Protein AF-0000000077111298 (afdb_homodimer)

Radius of gyration: 24.66 Å; Cα contacts (8 Å, |Δi|>4): 1065; chains: 2; bounding box: 85×78×53 Å

pLDDT: mean 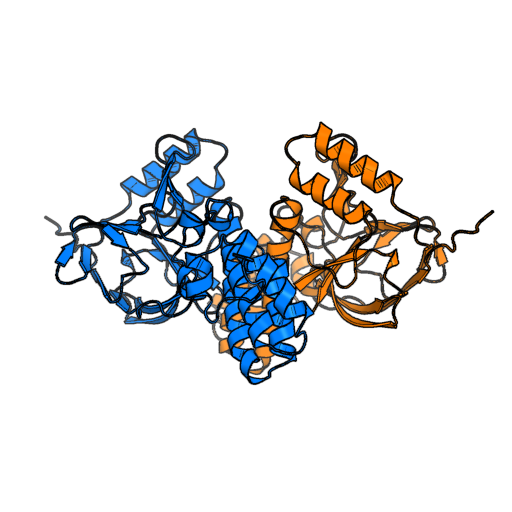90.5, std 12.45, range [24.14, 98.62]

Secondary structure (DSSP, 8-state):
----SS--SSHHHHHHHS-HHHHHHHHHHHHHH-TT-HHHHHHHHHHHHHHT-HHHHHHHHHHHHHH-GGGHHHHHHHHHHHHHHHHHHHHHTTS---B-SSPPPHHHHHHHHHHHTTT-HHHHHHHHHHHHHHPPPEEEEETTEEES-EEESSTTTSSEEEEEETTEEEEEEGGGEEEEE-PPP-SGGGGTEEEEEEEETTS-EEEEEEE-B-TTGGGS-HHHHTTS-EEEEE-STTT-EEEEEB-EEEETT--EETTT--EEEEEE------/-----S--SSHHHHHHHS-HHHHHHHHHHHHHH-TT-HHHHHHHHHHHHHHT-HHHHHHHHHHHHHH-GGGHHHHHHHHHHHHHHHHHHHHHTTS---B-SSPPPHHHHHHHHHHHTTT-HHHHHHHHHHHHHHPPPEEEEETTEEES-EEESSTTTSSEEEEEETTEEEEEEGGGEEEEE-PPP-SGGGGTEEEEEEEETTS-EEEEEEE-B-TTGGGS-HHHHTTS-EEEEE-STTT-EEEEEB-EEEETT--EETTT--EEEEEE------

Solvent-accessible surface area (backbone atoms only — not comparable to full-atom values): 28075 Å² total; per-residue (Å²): 128,83,79,66,80,61,65,51,95,40,72,66,58,34,61,73,75,38,52,66,70,55,47,40,52,29,27,50,50,46,24,72,76,34,74,84,44,46,66,38,30,48,52,33,21,51,49,26,52,45,52,55,41,51,44,64,18,52,51,32,38,47,54,28,29,74,74,32,72,87,35,40,65,59,38,52,50,50,50,33,52,53,40,30,51,52,49,49,52,39,28,69,64,28,76,47,64,69,33,64,91,60,92,73,61,72,36,57,56,25,35,52,50,20,32,50,34,60,87,37,36,68,57,21,36,52,26,38,50,53,16,61,71,61,57,71,60,28,20,32,39,42,91,92,38,65,28,63,30,52,26,37,61,30,48,72,57,31,47,40,44,57,33,34,43,91,66,37,42,30,51,41,47,48,70,49,33,32,35,41,42,21,70,72,69,87,51,78,58,28,52,49,43,30,60,31,40,38,31,31,66,86,65,54,71,43,70,34,31,32,58,25,40,31,79,70,13,39,78,54,56,64,51,28,38,63,41,73,39,66,47,76,41,80,40,64,48,88,68,31,33,41,40,30,2,32,34,41,32,43,36,74,67,48,75,43,45,52,69,73,47,39,52,38,37,35,41,66,60,72,76,72,81,122,129,84,79,68,83,62,67,51,95,40,73,66,58,34,61,74,76,37,50,66,69,56,47,42,52,35,28,50,50,46,24,70,76,34,74,86,42,47,67,37,31,48,53,32,21,51,49,26,52,45,51,55,42,53,44,62,19,51,50,33,39,48,54,27,27,74,74,32,72,87,34,41,65,59,38,52,52,51,50,34,51,54,40,29,51,50,47,48,52,38,29,68,65,30,76,45,63,69,33,64,93,59,89,72,62,71,35,57,57,25,34,53,49,18,31,49,34,61,87,38,36,68,56,21,36,51,26,39,50,54,15,61,72,59,56,73,60,28,22,34,38,42,90,93,39,63,27,62,30,51,26,37,61,31,48,75,57,31,46,39,44,57,33,34,45,92,65,37,43,29,52,42,48,49,70,48,33,33,34,40,42,22,69,72,67,85,50,78,60,30,51,49,44,30,59,32,40,38,30,30,68,86,64,52,70,42,71,34,29,32,58,25,40,30,80,71,13,40,78,53,57,66,52,28,38,64,41,74,39,63,48,75,40,80,40,66,48,87,69,33,32,43,40,30,4,33,35,41,32,41,36,73,69,48,74,44,46,51,67,73,49,40,52,37,37,36,41,65,60,72,76,73,80,124

InterPro domains:
  IPR009211 Type VI secretion system accessory component TagJ [PF07024] (144-265)
  IPR009211 Type VI secretion system accessory component TagJ [PIRSF029288] (1-270)
  IPR011990 Tetratricopeptide-like helical domain superfamily [G3DSA:1.25.40.10] (7-94)

Organism: Salmonella typhi (NCBI:txid90370)

Structure (mmCIF, N/CA/C/O backbone):
data_AF-0000000077111298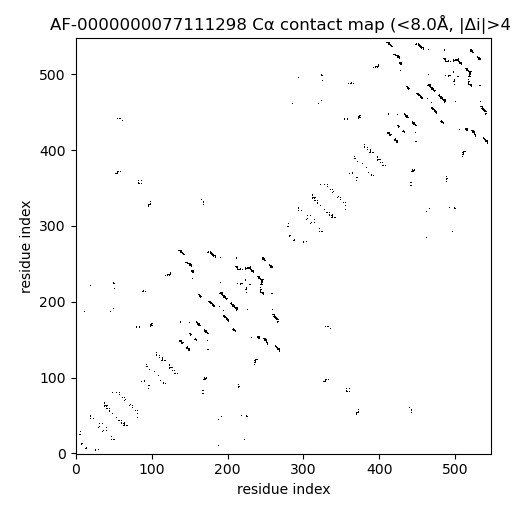-model_v1
#
loop_
_entity.id
_entity.type
_entity.pdbx_description
1 polymer 'ImpE family protein'
#
loop_
_atom_site.group_PDB
_atom_site.id
_atom_site.type_symbol
_atom_site.label_atom_id
_atom_site.label_alt_id
_atom_site.label_comp_id
_atom_site.label_asym_id
_atom_site.label_entity_id
_atom_site.label_seq_id
_atom_site.pdbx_PDB_ins_code
_atom_site.Cartn_x
_atom_site.Cartn_y
_atom_site.Cartn_z
_atom_site.occupancy
_atom_site.B_iso_or_equiv
_atom_site.auth_seq_id
_atom_site.auth_comp_id
_atom_site.auth_asym_id
_atom_site.auth_atom_id
_atom_site.pdbx_PDB_model_num
ATOM 1 N N . MET A 1 1 ? 42.75 -7.258 4.484 1 25.66 1 MET A N 1
ATOM 2 C CA . MET A 1 1 ? 42.5 -6.648 3.182 1 25.66 1 MET A CA 1
ATOM 3 C C . MET A 1 1 ? 41.375 -5.645 3.264 1 25.66 1 MET A C 1
ATOM 5 O O . MET A 1 1 ? 40.25 -5.984 3.705 1 25.66 1 MET A O 1
ATOM 9 N N . LYS A 1 2 ? 41.531 -4.375 3.217 1 29.77 2 LYS A N 1
ATOM 10 C CA . LYS A 1 2 ? 40.562 -3.299 3.451 1 29.77 2 LYS A CA 1
ATOM 11 C C . LYS A 1 2 ? 39.312 -3.465 2.57 1 29.77 2 LYS A C 1
ATOM 13 O O . LYS A 1 2 ? 39.438 -3.508 1.344 1 29.77 2 LYS A O 1
ATOM 18 N N . LYS A 1 3 ? 38.25 -4.203 2.914 1 39.25 3 LYS A N 1
ATOM 19 C CA . LYS A 1 3 ? 36.969 -4.316 2.172 1 39.25 3 LYS A CA 1
ATOM 20 C C . LYS A 1 3 ? 36.656 -3.01 1.461 1 39.25 3 LYS A C 1
ATOM 22 O O . LYS A 1 3 ? 36.5 -1.965 2.102 1 39.25 3 LYS A O 1
ATOM 27 N N . THR A 1 4 ? 36.969 -2.846 0.29 1 43.31 4 THR A N 1
ATOM 28 C CA . THR A 1 4 ? 36.812 -1.631 -0.504 1 43.31 4 THR A CA 1
ATOM 29 C C . THR A 1 4 ? 35.375 -1.169 -0.522 1 43.31 4 THR A C 1
ATOM 31 O O . THR A 1 4 ? 34.469 -1.972 -0.742 1 43.31 4 THR A O 1
ATOM 34 N N . ASP A 1 5 ? 35 -0.099 0.12 1 50.84 5 ASP A N 1
ATOM 35 C CA . ASP A 1 5 ? 33.75 0.637 0.262 1 50.84 5 ASP A CA 1
ATOM 36 C C . ASP A 1 5 ? 33.094 0.848 -1.094 1 50.84 5 ASP A C 1
ATOM 38 O O . ASP A 1 5 ? 32.25 1.734 -1.244 1 50.84 5 ASP A O 1
ATOM 42 N N . THR A 1 6 ? 33.75 0.236 -2.215 1 53.56 6 THR A N 1
ATOM 43 C CA . THR A 1 6 ? 33.156 0.44 -3.529 1 53.56 6 THR A CA 1
ATOM 44 C C . THR A 1 6 ? 32.125 -0.656 -3.836 1 53.56 6 THR A C 1
ATOM 46 O O . THR A 1 6 ? 32.406 -1.837 -3.596 1 53.56 6 THR A O 1
ATOM 49 N N . LEU A 1 7 ? 30.938 -0.264 -4.156 1 59.34 7 LEU A N 1
ATOM 50 C CA . LEU A 1 7 ? 29.953 -1.231 -4.621 1 59.34 7 LEU A CA 1
ATOM 51 C C . LEU A 1 7 ? 30.531 -2.117 -5.719 1 59.34 7 LEU A C 1
ATOM 53 O O . LEU A 1 7 ? 31.156 -1.621 -6.66 1 59.34 7 LEU A O 1
ATOM 57 N N . PRO A 1 8 ? 30.547 -3.365 -5.461 1 58.44 8 PRO A N 1
ATOM 58 C CA . PRO A 1 8 ? 30.938 -4.203 -6.598 1 58.44 8 PRO A CA 1
ATOM 59 C C . PRO A 1 8 ? 30.25 -3.795 -7.898 1 58.44 8 PRO A C 1
ATOM 61 O O . PRO A 1 8 ? 29.219 -3.129 -7.867 1 58.44 8 PRO A O 1
ATOM 64 N N . ALA A 1 9 ? 30.812 -4.035 -8.977 1 58.34 9 ALA A N 1
ATOM 65 C CA . ALA A 1 9 ? 30.391 -3.6 -10.312 1 58.34 9 ALA A CA 1
ATOM 66 C C . ALA A 1 9 ? 28.938 -4 -10.586 1 58.34 9 ALA A C 1
ATOM 68 O O . ALA A 1 9 ? 28.219 -3.289 -11.289 1 58.34 9 ALA A O 1
ATOM 69 N N . THR A 1 10 ? 28.641 -5.246 -10.031 1 71.25 10 THR A N 1
ATOM 70 C CA . THR A 1 10 ? 27.25 -5.652 -10.25 1 71.25 10 THR A CA 1
ATOM 71 C C . THR A 1 10 ? 26.562 -5.957 -8.93 1 71.25 10 THR A C 1
ATOM 73 O O . THR A 1 10 ? 27.203 -6.379 -7.965 1 71.25 10 THR A O 1
ATOM 76 N N . LEU A 1 11 ? 25.359 -5.691 -8.797 1 74.62 11 LEU A N 1
ATOM 77 C CA . LEU A 1 11 ? 24.562 -6.016 -7.613 1 74.62 11 LEU A CA 1
ATOM 78 C C . LEU A 1 11 ? 24.656 -7.5 -7.289 1 74.62 11 LEU A C 1
ATOM 80 O O . LEU A 1 11 ? 24.641 -7.887 -6.117 1 74.62 11 LEU A O 1
ATOM 84 N N . SER A 1 12 ? 24.875 -8.258 -8.312 1 75 12 SER A N 1
ATOM 85 C CA . SER A 1 12 ? 25 -9.695 -8.109 1 75 12 SER A CA 1
ATOM 86 C C . SER A 1 12 ? 26.266 -10.039 -7.332 1 75 12 SER A C 1
ATOM 88 O O . SER A 1 12 ? 26.234 -10.852 -6.406 1 75 12 SER A O 1
ATOM 90 N N . ALA A 1 13 ? 27.297 -9.461 -7.75 1 75.06 13 ALA A N 1
ATOM 91 C CA . ALA A 1 13 ? 28.562 -9.688 -7.062 1 75.06 13 ALA A CA 1
ATOM 92 C C . ALA A 1 13 ? 28.5 -9.203 -5.617 1 75.06 13 ALA A C 1
ATOM 94 O O . ALA A 1 13 ? 29.047 -9.844 -4.715 1 75.06 13 ALA A O 1
ATOM 95 N N . LEU A 1 14 ? 27.797 -8.133 -5.469 1 76.69 14 LEU A N 1
ATOM 96 C CA . LEU A 1 14 ? 27.641 -7.57 -4.137 1 76.69 14 LEU A CA 1
ATOM 97 C C . LEU A 1 14 ? 26.906 -8.547 -3.213 1 76.69 14 LEU A C 1
ATOM 99 O O . LEU A 1 14 ? 27.328 -8.758 -2.072 1 76.69 14 LEU A O 1
ATOM 103 N N . LEU A 1 15 ? 26 -9.227 -3.752 1 81.56 15 LEU A N 1
ATOM 104 C CA . LEU A 1 15 ? 25.125 -10.055 -2.928 1 81.56 15 LEU A CA 1
ATOM 105 C C . LEU A 1 15 ? 25.766 -11.414 -2.646 1 81.56 15 LEU A C 1
ATOM 107 O O . LEU A 1 15 ? 25.281 -12.172 -1.809 1 81.56 15 LEU A O 1
ATOM 111 N N . GLN A 1 16 ? 26.859 -11.648 -3.309 1 81 16 GLN A N 1
ATOM 112 C CA . GLN A 1 16 ? 27.641 -12.844 -3.018 1 81 16 GLN A CA 1
ATOM 113 C C . GLN A 1 16 ? 28.625 -12.602 -1.873 1 81 16 GLN A C 1
ATOM 115 O O . GLN A 1 16 ? 28.969 -13.523 -1.13 1 81 16 GLN A O 1
ATOM 120 N N . GLU A 1 17 ? 28.969 -11.375 -1.728 1 83.38 17 GLU A N 1
ATOM 121 C CA . GLU A 1 17 ? 30.078 -11.07 -0.823 1 83.38 17 GLU A CA 1
ATOM 122 C C . GLU A 1 17 ? 29.578 -10.359 0.435 1 83.38 17 GLU A C 1
ATOM 124 O O . GLU A 1 17 ? 30.234 -10.398 1.476 1 83.38 17 GLU A O 1
ATOM 129 N N . TYR A 1 18 ? 28.453 -9.75 0.33 1 88.88 18 TYR A N 1
ATOM 130 C CA . TYR A 1 18 ? 28.016 -8.906 1.435 1 88.88 18 TYR A CA 1
ATOM 131 C C . TYR A 1 18 ? 26.562 -9.203 1.798 1 88.88 18 TYR A C 1
ATOM 133 O O . TYR A 1 18 ? 25.812 -9.766 0.99 1 88.88 18 TYR A O 1
ATOM 141 N N . SER A 1 19 ? 26.266 -8.859 3.008 1 94 19 SER A N 1
ATOM 142 C CA . SER A 1 19 ? 24.859 -8.906 3.422 1 94 19 SER A CA 1
ATOM 143 C C . SER A 1 19 ? 24.047 -7.797 2.754 1 94 19 SER A C 1
ATOM 145 O O . SER A 1 19 ? 24.625 -6.836 2.23 1 94 19 SER A O 1
ATOM 147 N N . ILE A 1 20 ? 22.812 -8 2.752 1 94.38 20 ILE A N 1
ATOM 148 C CA . ILE A 1 20 ? 21.922 -6.992 2.189 1 94.38 20 ILE A CA 1
ATOM 149 C C . ILE A 1 20 ? 22.109 -5.672 2.928 1 94.38 20 ILE A C 1
ATOM 151 O O . ILE A 1 20 ? 22.172 -4.609 2.303 1 94.38 20 ILE A O 1
ATOM 155 N N . ALA A 1 21 ? 22.234 -5.746 4.258 1 94.44 21 ALA A N 1
ATOM 156 C CA . ALA A 1 21 ? 22.422 -4.543 5.062 1 94.44 21 ALA A CA 1
ATOM 157 C C . ALA A 1 21 ? 23.703 -3.812 4.664 1 94.44 21 ALA A C 1
ATOM 159 O O . ALA A 1 21 ? 23.688 -2.59 4.5 1 94.44 21 ALA A O 1
ATOM 160 N N . GLU A 1 22 ? 24.75 -4.559 4.5 1 94.19 22 GLU A N 1
ATOM 161 C CA . GLU A 1 22 ? 26.016 -3.975 4.059 1 94.19 22 GLU A CA 1
ATOM 162 C C . GLU A 1 22 ? 25.891 -3.395 2.652 1 94.19 22 GLU A C 1
ATOM 164 O O . GLU A 1 22 ? 26.438 -2.326 2.365 1 94.19 22 GLU A O 1
ATOM 169 N N . GLY A 1 23 ? 25.203 -4.145 1.799 1 94.25 23 GLY A N 1
ATOM 170 C CA . GLY A 1 23 ? 24.969 -3.645 0.454 1 94.25 23 GLY A CA 1
ATOM 171 C C . GLY A 1 23 ? 24.234 -2.32 0.432 1 94.25 23 GLY A C 1
ATOM 172 O O . GLY A 1 23 ? 24.578 -1.425 -0.343 1 94.25 23 GLY A O 1
ATOM 173 N N . ILE A 1 24 ? 23.266 -2.205 1.278 1 95.31 24 ILE A N 1
ATOM 174 C CA . ILE A 1 24 ? 22.5 -0.968 1.362 1 95.31 24 ILE A CA 1
ATOM 175 C C . ILE A 1 24 ? 23.406 0.172 1.825 1 95.31 24 ILE A C 1
ATOM 177 O O . ILE A 1 24 ? 23.375 1.266 1.256 1 95.31 24 ILE A O 1
ATOM 181 N N . GLN A 1 25 ? 24.219 -0.108 2.785 1 94.75 25 GLN A N 1
ATOM 182 C CA . GLN A 1 25 ? 25.141 0.91 3.279 1 94.75 25 GLN A CA 1
ATOM 183 C C . GLN A 1 25 ? 26.094 1.362 2.184 1 94.75 25 GLN A C 1
ATOM 185 O O . GLN A 1 25 ? 26.344 2.559 2.031 1 94.75 25 GLN A O 1
ATOM 190 N N . MET A 1 26 ? 26.625 0.422 1.466 1 93.62 26 MET A N 1
ATOM 191 C CA . MET A 1 26 ? 27.531 0.735 0.371 1 93.62 26 MET A CA 1
ATOM 192 C C . MET A 1 26 ? 26.828 1.548 -0.71 1 93.62 26 MET A C 1
ATOM 194 O O . MET A 1 26 ? 27.391 2.506 -1.241 1 93.62 26 MET A O 1
ATOM 198 N N . ALA A 1 27 ? 25.641 1.12 -1.031 1 94.25 27 ALA A N 1
ATOM 199 C CA . ALA A 1 27 ? 24.875 1.84 -2.043 1 94.25 27 ALA A CA 1
ATOM 200 C C . ALA A 1 27 ? 24.562 3.264 -1.589 1 94.25 27 ALA A C 1
ATOM 202 O O . ALA A 1 27 ? 24.609 4.199 -2.391 1 94.25 27 ALA A O 1
ATOM 203 N N . GLU A 1 28 ? 24.219 3.404 -0.342 1 94.88 28 GLU A N 1
ATOM 204 C CA . GLU A 1 28 ? 23.953 4.73 0.209 1 94.88 28 GLU A CA 1
ATOM 205 C C . GLU A 1 28 ? 25.188 5.621 0.102 1 94.88 28 GLU A C 1
ATOM 207 O O . GLU A 1 28 ? 25.078 6.801 -0.243 1 94.88 28 GLU A O 1
ATOM 212 N N . GLN A 1 29 ? 26.312 5.078 0.42 1 94.25 29 GLN A N 1
ATOM 213 C CA . GLN A 1 29 ? 27.562 5.816 0.293 1 94.25 29 GLN A CA 1
ATOM 214 C C . GLN A 1 29 ? 27.828 6.227 -1.155 1 94.25 29 GLN A C 1
ATOM 216 O O . GLN A 1 29 ? 28.266 7.348 -1.423 1 94.25 29 GLN A O 1
ATOM 221 N N . GLN A 1 30 ? 27.562 5.363 -2.047 1 93.44 30 GLN A N 1
ATOM 222 C CA . GLN A 1 30 ? 27.75 5.664 -3.465 1 93.44 30 GLN A CA 1
ATOM 223 C C . GLN A 1 30 ? 26.828 6.801 -3.906 1 93.44 30 GLN A C 1
ATOM 225 O O . GLN A 1 30 ? 27.219 7.641 -4.719 1 93.44 30 GLN A O 1
ATOM 230 N N . VAL A 1 31 ? 25.625 6.77 -3.436 1 94.19 31 VAL A N 1
ATOM 231 C CA . VAL A 1 31 ? 24.688 7.832 -3.766 1 94.19 31 VAL A CA 1
ATOM 232 C C . VAL A 1 31 ? 25.188 9.164 -3.209 1 94.19 31 VAL A C 1
ATOM 234 O O . VAL A 1 31 ? 25.094 10.195 -3.873 1 94.19 31 VAL A O 1
ATOM 237 N N . ARG A 1 32 ? 25.719 9.164 -2.008 1 93.94 32 ARG A N 1
ATOM 238 C CA . ARG A 1 32 ? 26.266 10.375 -1.4 1 93.94 32 ARG A CA 1
ATOM 239 C C . ARG A 1 32 ? 27.453 10.906 -2.209 1 93.94 32 ARG A C 1
ATOM 241 O O . ARG A 1 32 ? 27.594 12.125 -2.381 1 93.94 32 ARG A O 1
ATOM 248 N N . GLU A 1 33 ? 28.219 10.047 -2.682 1 94.19 33 GLU A N 1
ATOM 249 C CA . GLU A 1 33 ? 29.422 10.414 -3.443 1 94.19 33 GLU A CA 1
ATOM 250 C C . GLU A 1 33 ? 29.047 10.836 -4.863 1 94.19 33 GLU A C 1
ATOM 252 O O . GLU A 1 33 ? 29.781 11.617 -5.492 1 94.19 33 GLU A O 1
ATOM 257 N N . ASN A 1 34 ? 27.969 10.258 -5.348 1 93.38 34 ASN A N 1
ATOM 258 C CA . ASN A 1 34 ? 27.531 10.531 -6.711 1 93.38 34 ASN A CA 1
ATOM 259 C C . ASN A 1 34 ? 26.031 10.828 -6.762 1 93.38 34 ASN A C 1
ATOM 261 O O . ASN A 1 34 ? 25.266 10.109 -7.414 1 93.38 34 ASN A O 1
ATOM 265 N N . PRO A 1 35 ? 25.578 11.898 -6.211 1 90.38 35 PRO A N 1
ATOM 266 C CA . PRO A 1 35 ? 24.141 12.172 -6.059 1 90.38 35 PRO A CA 1
ATOM 267 C C . PRO A 1 35 ? 23.438 12.383 -7.395 1 90.38 35 PRO A C 1
ATOM 269 O O . PRO A 1 35 ? 22.219 12.211 -7.488 1 90.38 35 PRO A O 1
ATOM 272 N N . ALA A 1 36 ? 24.172 12.633 -8.453 1 89.81 36 ALA A N 1
ATOM 273 C CA . ALA A 1 36 ? 23.562 12.93 -9.742 1 89.81 36 ALA A CA 1
ATOM 274 C C . ALA A 1 36 ? 23.531 11.695 -10.633 1 89.81 36 ALA A C 1
ATOM 276 O O . ALA A 1 36 ? 23.016 11.734 -11.75 1 89.81 36 ALA A O 1
ATOM 277 N N . LYS A 1 37 ? 24.094 10.633 -10.227 1 90.88 37 LYS A N 1
ATOM 278 C CA . LYS A 1 37 ? 24.109 9.414 -11.031 1 90.88 37 LYS A CA 1
ATOM 279 C C . LYS A 1 37 ? 22.891 8.539 -10.727 1 90.88 37 LYS A C 1
ATOM 281 O O . LYS A 1 37 ? 22.828 7.91 -9.664 1 90.88 37 LYS A O 1
ATOM 286 N N . ALA A 1 38 ? 22.047 8.375 -11.641 1 91.19 38 ALA A N 1
ATOM 287 C CA . ALA A 1 38 ? 20.797 7.633 -11.492 1 91.19 38 ALA A CA 1
ATOM 288 C C . ALA A 1 38 ? 21.062 6.156 -11.203 1 91.19 38 ALA A C 1
ATOM 290 O O . ALA A 1 38 ? 20.328 5.516 -10.453 1 91.19 38 ALA A O 1
ATOM 291 N N . LEU A 1 39 ? 22.156 5.711 -11.797 1 89.44 39 LEU A N 1
ATOM 292 C CA . LEU A 1 39 ? 22.469 4.297 -11.641 1 89.44 39 LEU A CA 1
ATOM 293 C C . LEU A 1 39 ? 22.734 3.957 -10.18 1 89.44 39 LEU A C 1
ATOM 295 O O . LEU A 1 39 ? 22.375 2.867 -9.719 1 89.44 39 LEU A O 1
ATOM 299 N N . CYS A 1 40 ? 23.375 4.832 -9.461 1 93 40 CYS A N 1
ATOM 300 C CA . CYS A 1 40 ? 23.641 4.613 -8.039 1 93 40 CYS A CA 1
ATOM 301 C C . CYS A 1 40 ? 22.328 4.562 -7.254 1 93 40 CYS A C 1
ATOM 303 O O . CYS A 1 40 ? 22.156 3.695 -6.395 1 93 40 CYS A O 1
ATOM 305 N N . ARG A 1 41 ? 21.422 5.395 -7.559 1 93.81 41 ARG A N 1
ATOM 306 C CA . ARG A 1 41 ? 20.125 5.434 -6.895 1 93.81 41 ARG A CA 1
ATOM 307 C C . ARG A 1 41 ? 19.281 4.207 -7.254 1 93.81 41 ARG A C 1
ATOM 309 O O . ARG A 1 41 ? 18.562 3.678 -6.414 1 93.81 41 ARG A O 1
ATOM 316 N N . HIS A 1 42 ? 19.469 3.824 -8.484 1 93.19 42 HIS A N 1
ATOM 317 C CA . HIS A 1 42 ? 18.75 2.629 -8.914 1 93.19 42 HIS A CA 1
ATOM 318 C C . HIS A 1 42 ? 19.234 1.396 -8.156 1 93.19 42 HIS A C 1
ATOM 320 O O . HIS A 1 42 ? 18.422 0.541 -7.781 1 93.19 42 HIS A O 1
ATOM 326 N N . SER A 1 43 ? 20.5 1.334 -7.977 1 94.06 43 SER A N 1
ATOM 327 C CA . SER A 1 43 ? 21.047 0.223 -7.207 1 94.06 43 SER A CA 1
ATOM 328 C C . SER A 1 43 ? 20.531 0.236 -5.77 1 94.06 43 SER A C 1
ATOM 330 O O . SER A 1 43 ? 20.156 -0.807 -5.23 1 94.06 43 SER A O 1
ATOM 332 N N . LEU A 1 44 ? 20.516 1.367 -5.176 1 95.75 44 LEU A N 1
ATOM 333 C CA . LEU A 1 44 ? 19.984 1.501 -3.822 1 95.75 44 LEU A CA 1
ATOM 334 C C . LEU A 1 44 ? 18.5 1.141 -3.781 1 95.75 44 LEU A C 1
ATOM 336 O O . LEU A 1 44 ? 18.062 0.421 -2.883 1 95.75 44 LEU A O 1
ATOM 340 N N . PHE A 1 45 ? 17.781 1.599 -4.785 1 95.81 45 PHE A N 1
ATOM 341 C CA . PHE A 1 45 ? 16.359 1.265 -4.902 1 95.81 45 PHE A CA 1
ATOM 342 C C . PHE A 1 45 ? 16.156 -0.245 -4.859 1 95.81 45 PHE A C 1
ATOM 344 O O . PHE A 1 45 ? 15.344 -0.746 -4.082 1 95.81 45 PHE A O 1
ATOM 351 N N . GLN A 1 46 ? 16.859 -0.934 -5.629 1 95.94 46 GLN A N 1
ATOM 352 C CA . GLN A 1 46 ? 16.688 -2.379 -5.734 1 95.94 46 GLN A CA 1
ATOM 353 C C . GLN A 1 46 ? 16.969 -3.064 -4.402 1 95.94 46 GLN A C 1
ATOM 355 O O . GLN A 1 46 ? 16.219 -3.947 -3.977 1 95.94 46 GLN A O 1
ATOM 360 N N . LEU A 1 47 ? 18.047 -2.666 -3.762 1 96.38 47 LEU A N 1
ATOM 361 C CA . LEU A 1 47 ? 18.422 -3.273 -2.49 1 96.38 47 LEU A CA 1
ATOM 362 C C . LEU A 1 47 ? 17.375 -2.992 -1.421 1 96.38 47 LEU A C 1
ATOM 364 O O . LEU A 1 47 ? 17.062 -3.865 -0.608 1 96.38 47 LEU A O 1
ATOM 368 N N . LEU A 1 48 ? 16.844 -1.808 -1.447 1 95.88 48 LEU A N 1
ATOM 369 C CA . LEU A 1 48 ? 15.797 -1.442 -0.498 1 95.88 48 LEU A CA 1
ATOM 370 C C . LEU A 1 48 ? 14.539 -2.273 -0.729 1 95.88 48 LEU A C 1
ATOM 372 O O . LEU A 1 48 ? 13.859 -2.656 0.226 1 95.88 48 LEU A O 1
ATOM 376 N N . CYS A 1 49 ? 14.242 -2.584 -1.957 1 96.38 49 CYS A N 1
ATOM 377 C CA . CYS A 1 49 ? 13.109 -3.451 -2.264 1 96.38 49 CYS A CA 1
ATOM 378 C C . CYS A 1 49 ? 13.32 -4.848 -1.694 1 96.38 49 CYS A C 1
ATOM 380 O O . CYS A 1 49 ? 12.391 -5.445 -1.143 1 96.38 49 CYS A O 1
ATOM 382 N N . VAL A 1 50 ? 14.539 -5.312 -1.786 1 96.38 50 VAL A N 1
ATOM 383 C CA . VAL A 1 50 ? 14.852 -6.637 -1.261 1 96.38 50 VAL A CA 1
ATOM 384 C C . VAL A 1 50 ? 14.625 -6.66 0.25 1 96.38 50 VAL A C 1
ATOM 386 O O . VAL A 1 50 ? 14.094 -7.637 0.789 1 96.38 50 VAL A O 1
ATOM 389 N N . ALA A 1 51 ? 14.922 -5.551 0.848 1 95.5 51 ALA A N 1
ATOM 390 C CA . ALA A 1 51 ? 14.836 -5.465 2.303 1 95.5 51 ALA A CA 1
ATOM 391 C C . ALA A 1 51 ? 13.43 -5.059 2.744 1 95.5 51 ALA A C 1
ATOM 393 O O . ALA A 1 51 ? 13.133 -5.035 3.939 1 95.5 51 ALA A O 1
ATOM 394 N N . GLY A 1 52 ? 12.602 -4.688 1.848 1 93.25 52 GLY A N 1
ATOM 395 C CA . GLY A 1 52 ? 11.227 -4.32 2.172 1 93.25 52 GLY A CA 1
ATOM 396 C C . GLY A 1 52 ? 11.109 -2.914 2.729 1 93.25 52 GLY A C 1
ATOM 397 O O . GLY A 1 52 ? 10.109 -2.582 3.375 1 93.25 52 GLY A O 1
ATOM 398 N N . ASP A 1 53 ? 12.156 -2.119 2.582 1 91.31 53 ASP A N 1
ATOM 399 C CA . ASP A 1 53 ? 12.062 -0.707 2.939 1 91.31 53 ASP A CA 1
ATOM 400 C C . ASP A 1 53 ? 11.414 0.103 1.82 1 91.31 53 ASP A C 1
ATOM 402 O O . ASP A 1 53 ? 12.086 0.867 1.127 1 91.31 53 ASP A O 1
ATOM 406 N N . TRP A 1 54 ? 10.141 0.015 1.698 1 90.06 54 TRP A N 1
ATOM 407 C CA . TRP A 1 54 ? 9.383 0.442 0.526 1 90.06 54 TRP A CA 1
ATOM 408 C C . TRP A 1 54 ? 9.391 1.962 0.4 1 90.06 54 TRP A C 1
ATOM 410 O O . TRP A 1 54 ? 9.539 2.5 -0.699 1 90.06 54 TRP A O 1
ATOM 420 N N . ALA A 1 55 ? 9.203 2.689 1.517 1 83.75 55 ALA A N 1
ATOM 421 C CA . ALA A 1 55 ? 9.148 4.148 1.472 1 83.75 55 ALA A CA 1
ATOM 422 C C . ALA A 1 55 ? 10.445 4.727 0.905 1 83.75 55 ALA A C 1
ATOM 424 O O . ALA A 1 55 ? 10.414 5.566 0.004 1 83.75 55 ALA A O 1
ATOM 425 N N . ARG A 1 56 ? 11.523 4.25 1.454 1 89.81 56 ARG A N 1
ATOM 426 C CA . ARG A 1 56 ? 12.812 4.73 0.967 1 89.81 56 ARG A CA 1
ATOM 427 C C . ARG A 1 56 ? 13.039 4.301 -0.479 1 89.81 56 ARG A C 1
ATOM 429 O O . ARG A 1 56 ? 13.633 5.047 -1.265 1 89.81 56 ARG A O 1
ATOM 436 N N . ALA A 1 57 ? 12.617 3.08 -0.795 1 94 57 ALA A N 1
ATOM 437 C CA . ALA A 1 57 ? 12.742 2.604 -2.172 1 94 57 ALA A CA 1
ATOM 438 C C . ALA A 1 57 ? 12.008 3.531 -3.139 1 94 57 ALA A C 1
ATOM 440 O O . ALA A 1 57 ? 12.57 3.941 -4.156 1 94 57 ALA A O 1
ATOM 441 N N . LEU A 1 58 ? 10.797 3.877 -2.811 1 89.62 58 LEU A N 1
ATOM 442 C CA . LEU A 1 58 ? 9.992 4.742 -3.662 1 89.62 58 LEU A CA 1
ATOM 443 C C . LEU A 1 58 ? 10.625 6.125 -3.785 1 89.62 58 LEU A C 1
ATOM 445 O O . LEU A 1 58 ? 10.594 6.734 -4.855 1 89.62 58 LEU A O 1
ATOM 449 N N . HIS A 1 59 ? 11.156 6.578 -2.73 1 88.25 59 HIS A N 1
ATOM 450 C CA . HIS A 1 59 ? 11.836 7.867 -2.762 1 88.25 59 HIS A CA 1
ATOM 451 C C . HIS A 1 59 ? 13.008 7.852 -3.736 1 88.25 59 HIS A C 1
ATOM 453 O O . HIS A 1 59 ? 13.164 8.773 -4.543 1 88.25 59 HIS A O 1
ATOM 459 N N . GLN A 1 60 ? 13.867 6.828 -3.643 1 92.06 60 GLN A N 1
ATOM 460 C CA . GLN A 1 60 ? 14.992 6.691 -4.562 1 92.06 60 GLN A CA 1
ATOM 461 C C . GLN A 1 60 ? 14.508 6.598 -6.008 1 92.06 60 GLN A C 1
ATOM 463 O O . GLN A 1 60 ? 15.102 7.199 -6.906 1 92.06 60 GLN A O 1
ATOM 468 N N . LEU A 1 61 ? 13.469 5.844 -6.18 1 91.88 61 LEU A N 1
ATOM 469 C CA . LEU A 1 61 ? 12.898 5.668 -7.512 1 91.88 61 LEU A CA 1
ATOM 470 C C . LEU A 1 61 ? 12.43 7.004 -8.086 1 91.88 61 LEU A C 1
ATOM 472 O O . LEU A 1 61 ? 12.68 7.301 -9.258 1 91.88 61 LEU A O 1
ATOM 476 N N . GLN A 1 62 ? 11.781 7.742 -7.289 1 85.88 62 GLN A N 1
ATOM 477 C CA . GLN A 1 62 ? 11.297 9.055 -7.711 1 85.88 62 GLN A CA 1
ATOM 478 C C 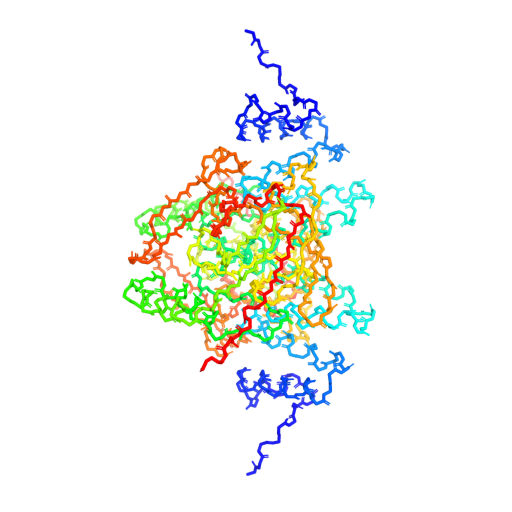. GLN A 1 62 ? 12.445 9.969 -8.109 1 85.88 62 GLN A C 1
ATOM 480 O O . GLN A 1 62 ? 12.367 10.664 -9.125 1 85.88 62 GLN A O 1
ATOM 485 N N . LEU A 1 63 ? 13.484 10.023 -7.355 1 88.38 63 LEU A N 1
ATOM 486 C CA . LEU A 1 63 ? 14.656 10.836 -7.656 1 88.38 63 LEU A CA 1
ATOM 487 C C . LEU A 1 63 ? 15.305 10.391 -8.961 1 88.38 63 LEU A C 1
ATOM 489 O O . LEU A 1 63 ? 15.719 11.227 -9.773 1 88.38 63 LEU A O 1
ATOM 493 N N . CYS A 1 64 ? 15.344 9.062 -9.156 1 90.56 64 CYS A N 1
ATOM 494 C CA . CYS A 1 64 ? 15.867 8.539 -10.414 1 90.56 64 CYS A CA 1
ATOM 495 C C . CYS A 1 64 ? 15.062 9.047 -11.602 1 90.56 64 CYS A C 1
ATOM 497 O O . CYS A 1 64 ? 15.625 9.469 -12.609 1 90.56 64 CYS A O 1
ATOM 499 N N . ALA A 1 65 ? 13.773 9.047 -11.461 1 87.81 65 ALA A N 1
ATOM 500 C CA . ALA A 1 65 ? 12.883 9.453 -12.547 1 87.81 65 ALA A CA 1
ATOM 501 C C . ALA A 1 65 ? 13.039 10.938 -12.852 1 87.81 65 ALA A C 1
ATOM 503 O O . ALA A 1 65 ? 12.914 11.359 -14.008 1 87.81 65 ALA A O 1
ATOM 504 N N . ARG A 1 66 ? 13.289 11.711 -11.914 1 86.12 66 ARG A N 1
ATOM 505 C CA . ARG A 1 66 ? 13.469 13.148 -12.094 1 86.12 66 ARG A CA 1
ATOM 506 C C . ARG A 1 66 ? 14.789 13.445 -12.805 1 86.12 66 ARG A C 1
ATOM 508 O O . ARG A 1 66 ? 14.891 14.422 -13.555 1 86.12 66 ARG A O 1
ATOM 515 N N . MET A 1 67 ? 15.727 12.594 -12.609 1 88.62 67 MET A N 1
ATOM 516 C CA . MET A 1 67 ? 17.062 12.805 -13.133 1 88.62 67 MET A CA 1
ATOM 517 C C . MET A 1 67 ? 17.172 12.305 -14.57 1 88.62 67 MET A C 1
ATOM 519 O O . MET A 1 67 ? 17.891 12.898 -15.383 1 88.62 67 MET A O 1
ATOM 523 N N . GLU A 1 68 ? 16.531 11.25 -14.812 1 89.38 68 GLU A N 1
ATOM 524 C CA . GLU A 1 68 ? 16.641 10.609 -16.125 1 89.38 68 GLU A CA 1
ATOM 525 C C . GLU A 1 68 ? 15.258 10.344 -16.719 1 89.38 68 GLU A C 1
ATOM 527 O O . GLU A 1 68 ? 14.539 9.453 -16.25 1 89.38 68 GLU A O 1
ATOM 532 N N . ALA A 1 69 ? 15 10.953 -17.766 1 83.38 69 ALA A N 1
ATOM 533 C CA . ALA A 1 69 ? 13.688 10.867 -18.406 1 83.38 69 ALA A CA 1
ATOM 534 C C . ALA A 1 69 ? 13.398 9.445 -18.875 1 83.38 69 ALA A C 1
ATOM 536 O O . ALA A 1 69 ? 12.25 8.992 -18.844 1 83.38 69 ALA A O 1
ATOM 537 N N . ASN A 1 70 ? 14.453 8.789 -19.297 1 84.69 70 ASN A N 1
ATOM 538 C CA . ASN A 1 70 ? 14.273 7.441 -19.828 1 84.69 70 ASN A CA 1
ATOM 539 C C . ASN A 1 70 ? 13.883 6.457 -18.734 1 84.69 70 ASN A C 1
ATOM 541 O O . ASN A 1 70 ? 13.469 5.336 -19.016 1 84.69 70 ASN A O 1
ATOM 545 N N . TYR A 1 71 ? 13.875 6.961 -17.516 1 86.19 71 TYR A N 1
ATOM 546 C CA . TYR A 1 71 ? 13.586 6.113 -16.359 1 86.19 71 TYR A CA 1
ATOM 547 C C . TYR A 1 71 ? 12.109 6.195 -15.984 1 86.19 71 TYR A C 1
ATOM 549 O O . TYR A 1 71 ? 11.633 5.418 -15.156 1 86.19 71 TYR A O 1
ATOM 557 N N . THR A 1 72 ? 11.391 6.977 -16.625 1 83.19 72 THR A N 1
ATOM 558 C CA . THR A 1 72 ? 10.039 7.312 -16.188 1 83.19 72 THR A CA 1
ATOM 559 C C . THR A 1 72 ? 9.117 6.102 -16.297 1 83.19 72 THR A C 1
ATOM 561 O O . THR A 1 72 ? 8.344 5.816 -15.383 1 83.19 72 THR A O 1
ATOM 564 N N . GLN A 1 73 ? 9.258 5.426 -17.406 1 86.56 73 GLN A N 1
ATOM 565 C CA . GLN A 1 73 ? 8.398 4.258 -17.594 1 86.56 73 GLN A CA 1
ATOM 566 C C . GLN A 1 73 ? 8.742 3.156 -16.594 1 86.56 73 GLN A C 1
ATOM 568 O O . GLN A 1 73 ? 7.852 2.561 -15.984 1 86.56 73 GLN A O 1
ATOM 573 N N . GLU A 1 74 ? 10 2.947 -16.453 1 89.75 74 GLU A N 1
ATOM 574 C CA . GLU A 1 74 ? 10.461 1.952 -15.492 1 89.75 74 GLU A CA 1
ATOM 575 C C . GLU A 1 74 ? 10.047 2.324 -14.07 1 89.75 74 GLU A C 1
ATOM 577 O O . GLU A 1 74 ? 9.625 1.464 -13.297 1 89.75 74 GLU A O 1
ATOM 582 N N . ALA A 1 75 ? 10.148 3.555 -13.797 1 90.12 75 ALA A N 1
ATOM 583 C CA . ALA A 1 75 ? 9.766 4.039 -12.477 1 90.12 75 ALA A CA 1
ATOM 584 C C . ALA A 1 75 ? 8.281 3.818 -12.219 1 90.12 75 ALA A C 1
ATOM 586 O O . ALA A 1 75 ? 7.887 3.434 -11.109 1 90.12 75 ALA A O 1
ATOM 587 N N . ARG A 1 76 ? 7.512 4.055 -13.18 1 86.75 76 ARG A N 1
ATOM 588 C CA . ARG A 1 76 ? 6.074 3.828 -13.055 1 86.75 76 ARG A CA 1
ATOM 589 C C . ARG A 1 76 ? 5.773 2.363 -12.758 1 86.75 76 ARG A C 1
ATOM 591 O O . ARG A 1 76 ? 4.973 2.059 -11.867 1 86.75 76 ARG A O 1
ATOM 598 N N . LEU A 1 77 ? 6.395 1.53 -13.469 1 92.19 77 LEU A N 1
ATOM 599 C CA . LEU A 1 77 ? 6.195 0.098 -13.273 1 92.19 77 LEU A CA 1
ATOM 600 C C . LEU A 1 77 ? 6.582 -0.316 -11.859 1 92.19 77 LEU A C 1
ATOM 602 O O . LEU A 1 77 ? 5.797 -0.962 -11.156 1 92.19 77 LEU A O 1
ATOM 606 N N . TYR A 1 78 ? 7.75 0.111 -11.453 1 94.56 78 TYR A N 1
ATOM 607 C CA . TYR A 1 78 ? 8.234 -0.297 -10.133 1 94.56 78 TYR A CA 1
ATOM 608 C C . TYR A 1 78 ? 7.363 0.29 -9.031 1 94.56 78 TYR A C 1
ATOM 610 O O . TYR A 1 78 ? 7.168 -0.337 -7.984 1 94.56 78 TYR A O 1
ATOM 618 N N . ARG A 1 79 ? 6.883 1.434 -9.258 1 90.44 79 ARG A N 1
ATOM 619 C CA . ARG A 1 79 ? 5.957 2.012 -8.289 1 90.44 79 ARG A CA 1
ATOM 620 C C . ARG A 1 79 ? 4.711 1.146 -8.141 1 90.44 79 ARG A C 1
ATOM 622 O O . ARG A 1 79 ? 4.23 0.93 -7.023 1 90.44 79 ARG A O 1
ATOM 629 N N . GLU A 1 80 ? 4.199 0.679 -9.219 1 89.19 80 GLU A N 1
ATOM 630 C CA . GLU A 1 80 ? 3.031 -0.197 -9.195 1 89.19 80 GLU A CA 1
ATOM 631 C C . GLU A 1 80 ? 3.328 -1.495 -8.445 1 89.19 80 GLU A C 1
ATOM 633 O O . GLU A 1 80 ? 2.521 -1.95 -7.637 1 89.19 80 GLU A O 1
ATOM 638 N N . LEU A 1 81 ? 4.453 -2.006 -8.719 1 95.5 81 LEU A N 1
ATOM 639 C CA . LEU A 1 81 ? 4.828 -3.279 -8.109 1 95.5 81 LEU A CA 1
ATOM 640 C C . LEU A 1 81 ? 5.035 -3.123 -6.605 1 95.5 81 LEU A C 1
ATOM 642 O O . LEU A 1 81 ? 4.578 -3.959 -5.824 1 95.5 81 LEU A O 1
ATOM 646 N N . VAL A 1 82 ? 5.676 -2.074 -6.227 1 93.25 82 VAL A N 1
ATOM 647 C CA . VAL A 1 82 ? 5.898 -1.807 -4.809 1 93.25 82 VAL A CA 1
ATOM 648 C C . VAL A 1 82 ? 4.562 -1.593 -4.105 1 93.25 82 VAL A C 1
ATOM 650 O O . VAL A 1 82 ? 4.34 -2.111 -3.01 1 93.25 82 VAL A O 1
ATOM 653 N N . CYS A 1 83 ? 3.672 -0.852 -4.734 1 89.25 83 CYS A N 1
ATOM 654 C CA . CYS A 1 83 ? 2.346 -0.633 -4.172 1 89.25 83 CYS A CA 1
ATOM 655 C C . CYS A 1 83 ? 1.605 -1.952 -3.988 1 89.25 83 CYS A C 1
ATOM 657 O O . CYS A 1 83 ? 0.962 -2.172 -2.961 1 89.25 83 CYS A O 1
ATOM 659 N N . CYS A 1 84 ? 1.735 -2.791 -4.934 1 93 84 CYS A N 1
ATOM 660 C CA . CYS A 1 84 ? 1.054 -4.078 -4.863 1 93 84 CYS A CA 1
ATOM 661 C C . CYS A 1 84 ? 1.653 -4.953 -3.766 1 93 84 CYS A C 1
ATOM 663 O O . CYS A 1 84 ? 0.951 -5.762 -3.158 1 93 84 CYS A O 1
ATOM 665 N N . GLU A 1 85 ? 2.973 -4.777 -3.482 1 93.5 85 GLU A N 1
ATOM 666 C CA . GLU A 1 85 ? 3.574 -5.469 -2.346 1 93.5 85 GLU A CA 1
ATOM 667 C C . GLU A 1 85 ? 2.916 -5.051 -1.033 1 93.5 85 GLU A C 1
ATOM 669 O O . GLU A 1 85 ? 2.627 -5.895 -0.181 1 93.5 85 GLU A O 1
ATOM 674 N N . MET A 1 86 ? 2.721 -3.865 -0.952 1 86.75 86 MET A N 1
ATOM 675 C CA . MET A 1 86 ? 2.113 -3.35 0.272 1 86.75 86 MET A CA 1
ATOM 676 C C . MET A 1 86 ? 0.662 -3.799 0.39 1 86.75 86 MET A C 1
ATOM 678 O O . MET A 1 86 ? 0.21 -4.176 1.474 1 86.75 86 MET A O 1
ATOM 682 N N . PHE A 1 87 ? -0.009 -3.709 -0.718 1 88.81 87 PHE A N 1
ATOM 683 C CA . PHE A 1 87 ? -1.384 -4.191 -0.735 1 88.81 87 PHE A CA 1
ATOM 684 C C . PHE A 1 87 ? -1.441 -5.672 -0.375 1 88.81 87 PHE A C 1
ATOM 686 O O . PHE A 1 87 ? -2.268 -6.086 0.439 1 88.81 87 PHE A O 1
ATOM 693 N N . ARG A 1 88 ? -0.559 -6.363 -0.97 1 94.25 88 ARG A N 1
ATOM 694 C CA . ARG A 1 88 ? -0.442 -7.797 -0.732 1 94.25 88 ARG A CA 1
ATOM 695 C C . ARG A 1 88 ? -0.323 -8.094 0.758 1 94.25 88 ARG A C 1
ATOM 697 O O . ARG A 1 88 ? -0.972 -9.016 1.266 1 94.25 88 ARG A O 1
ATOM 704 N N . HIS A 1 89 ? 0.439 -7.398 1.418 1 90 89 HIS A N 1
ATOM 705 C CA . HIS A 1 89 ? 0.623 -7.551 2.857 1 90 89 HIS A CA 1
ATOM 706 C C . HIS A 1 89 ? -0.701 -7.406 3.6 1 90 89 HIS A C 1
ATOM 708 O O . HIS A 1 89 ? -1.005 -8.195 4.496 1 90 89 HIS A O 1
ATOM 714 N N . THR A 1 90 ? -1.544 -6.426 3.268 1 87.75 90 THR A N 1
ATOM 715 C CA . THR A 1 90 ? -2.818 -6.191 3.936 1 87.75 90 THR A CA 1
ATOM 716 C C . THR A 1 90 ? -3.797 -7.324 3.65 1 87.75 90 THR A C 1
ATOM 718 O O . THR A 1 90 ? -4.645 -7.645 4.488 1 87.75 90 THR A O 1
ATOM 721 N N . VAL A 1 91 ? -3.668 -7.895 2.508 1 92.81 91 VAL A N 1
ATOM 722 C CA . VAL A 1 91 ? -4.508 -9.039 2.174 1 92.81 91 VAL A CA 1
ATOM 723 C C . VAL A 1 91 ? -4.18 -10.211 3.098 1 92.81 91 VAL A C 1
ATOM 725 O O . VAL A 1 91 ? -5.078 -10.82 3.684 1 92.81 91 VAL A O 1
ATOM 728 N N . PHE A 1 92 ? -2.906 -10.484 3.289 1 93.44 92 PHE A N 1
ATOM 729 C CA . PHE A 1 92 ? -2.504 -11.617 4.113 1 93.44 92 PHE A CA 1
ATOM 730 C C . PHE A 1 92 ? -2.791 -11.344 5.586 1 93.44 92 PHE A C 1
ATOM 732 O O . PHE A 1 92 ? -2.857 -12.273 6.395 1 93.44 92 PHE A O 1
ATOM 739 N N . GLN A 1 93 ? -3.006 -10.062 5.906 1 88.12 93 GLN A N 1
ATOM 740 C CA . GLN A 1 93 ? -3.42 -9.703 7.262 1 88.12 93 GLN A CA 1
ATOM 741 C C . GLN A 1 93 ? -4.934 -9.805 7.418 1 88.12 93 GLN A C 1
ATOM 743 O O . GLN A 1 93 ? -5.469 -9.586 8.508 1 88.12 93 GLN A O 1
ATOM 748 N N . GLY A 1 94 ? -5.594 -10.094 6.32 1 89.19 94 GLY A N 1
ATOM 749 C CA . GLY A 1 94 ? -7.035 -10.289 6.359 1 89.19 94 GLY A CA 1
ATOM 750 C C . GLY A 1 94 ? -7.812 -8.984 6.293 1 89.19 94 GLY A C 1
ATOM 751 O O . GLY A 1 94 ? -9.008 -8.953 6.598 1 89.19 94 GLY A O 1
ATOM 752 N N . GLU A 1 95 ? -7.172 -7.941 5.887 1 84.62 95 GLU A N 1
ATOM 753 C CA . GLU A 1 95 ? -7.789 -6.621 5.938 1 84.62 95 GLU A CA 1
ATOM 754 C C . GLU A 1 95 ? -8.375 -6.234 4.582 1 84.62 95 GLU A C 1
ATOM 756 O O . GLU A 1 95 ? -9.305 -5.43 4.508 1 84.62 95 GLU A O 1
ATOM 761 N N . GLN A 1 96 ? -7.77 -6.746 3.568 1 87.38 96 GLN A N 1
ATOM 762 C CA . GLN A 1 96 ? -8.188 -6.453 2.201 1 87.38 96 GLN A CA 1
ATOM 763 C C . GLN A 1 96 ? -8.359 -7.734 1.391 1 87.38 96 GLN A C 1
ATOM 765 O O . GLN A 1 96 ? -7.941 -8.812 1.824 1 87.38 96 GLN A O 1
ATOM 770 N N . ARG A 1 97 ? -9.039 -7.555 0.299 1 90.81 97 ARG A N 1
ATOM 771 C CA . ARG A 1 97 ? -9.211 -8.648 -0.653 1 90.81 97 ARG A CA 1
ATOM 772 C C . ARG A 1 97 ? -8.484 -8.352 -1.961 1 90.81 97 ARG A C 1
ATOM 774 O O . ARG A 1 97 ? -8.445 -7.203 -2.41 1 90.81 97 ARG A O 1
ATOM 781 N N . PRO A 1 98 ? -7.891 -9.367 -2.561 1 94.5 98 PRO A N 1
ATOM 782 C CA . PRO A 1 98 ? -7.254 -9.156 -3.863 1 94.5 98 PRO A CA 1
ATOM 783 C C . PRO A 1 98 ? -8.266 -8.93 -4.984 1 94.5 98 PRO A C 1
ATOM 785 O O . PRO A 1 98 ? -9.477 -9.055 -4.77 1 94.5 98 PRO A O 1
ATOM 788 N N . GLY A 1 99 ? -7.754 -8.492 -6.133 1 90.06 99 GLY A N 1
ATOM 789 C CA . GLY A 1 99 ? -8.57 -8.484 -7.336 1 90.06 99 GLY A CA 1
ATOM 790 C C . GLY A 1 99 ? -8.672 -9.852 -7.988 1 90.06 99 GLY A C 1
ATOM 791 O O . GLY A 1 99 ? -7.953 -10.781 -7.617 1 90.06 99 GLY A O 1
ATOM 792 N N . PHE A 1 100 ? -9.586 -9.922 -8.969 1 92.81 100 PHE A N 1
ATOM 793 C CA . PHE A 1 100 ? -9.805 -11.141 -9.734 1 92.81 100 PHE A CA 1
ATOM 794 C C . PHE A 1 100 ? -10.039 -10.82 -11.203 1 92.81 100 PHE A C 1
ATOM 796 O O . PHE A 1 100 ? -10.617 -9.789 -11.539 1 92.81 100 PHE A O 1
ATOM 803 N N . LEU A 1 101 ? -9.547 -11.703 -12.055 1 90.25 101 LEU A N 1
ATOM 804 C CA . LEU A 1 101 ? -9.734 -11.492 -13.484 1 90.25 101 LEU A CA 1
ATOM 805 C C . LEU A 1 101 ? -11.016 -12.164 -13.969 1 90.25 101 LEU A C 1
ATOM 807 O O . LEU A 1 101 ? -11.633 -11.711 -14.938 1 90.25 101 LEU A O 1
ATOM 811 N N . LEU A 1 102 ? -11.359 -13.258 -13.328 1 91.81 102 LEU A N 1
ATOM 812 C CA . LEU A 1 102 ? -12.555 -14.039 -13.625 1 91.81 102 LEU A CA 1
ATOM 813 C C . LEU A 1 102 ? -13.336 -14.336 -12.352 1 91.81 102 LEU A C 1
ATOM 815 O O . LEU A 1 102 ? -12.812 -14.188 -11.242 1 91.81 102 LEU A O 1
ATOM 819 N N . PRO A 1 103 ? -14.586 -14.688 -12.531 1 91 103 PRO A N 1
ATOM 820 C CA . PRO A 1 103 ? -15.312 -15.102 -11.32 1 91 103 PRO A CA 1
ATOM 821 C C . PRO A 1 103 ? -14.617 -16.234 -10.578 1 91 103 PRO A C 1
ATOM 823 O O . PRO A 1 103 ? -14.242 -17.25 -11.18 1 91 103 PRO A O 1
ATOM 826 N N . GLN A 1 104 ? -14.539 -16.078 -9.352 1 91.38 104 GLN A N 1
ATOM 827 C CA . GLN A 1 104 ? -13.703 -16.984 -8.57 1 91.38 104 GLN A CA 1
ATOM 828 C C . GLN A 1 104 ? -14.492 -18.203 -8.125 1 91.38 104 GLN A C 1
ATOM 830 O O . GLN A 1 104 ? -15.68 -18.109 -7.797 1 91.38 104 GLN A O 1
ATOM 835 N N . PRO A 1 105 ? -13.812 -19.312 -8.094 1 94.12 105 PRO A N 1
ATOM 836 C CA . PRO A 1 105 ? -14.414 -20.453 -7.418 1 94.12 105 PRO A CA 1
ATOM 837 C C . PRO A 1 105 ? -14.75 -20.172 -5.957 1 94.12 105 PRO A C 1
ATOM 839 O O . PRO A 1 105 ? -14.109 -19.344 -5.32 1 94.12 105 PRO A O 1
ATOM 842 N N . VAL A 1 106 ? -15.672 -20.891 -5.43 1 94.88 106 VAL A N 1
ATOM 843 C CA . VAL A 1 106 ? -16.219 -20.625 -4.102 1 94.88 106 VAL A CA 1
ATOM 844 C C . VAL A 1 106 ? -15.133 -20.828 -3.049 1 94.88 106 VAL A C 1
ATOM 846 O O . VAL A 1 106 ? -15.094 -20.125 -2.039 1 94.88 106 VAL A O 1
ATOM 849 N N . TRP A 1 107 ? -14.25 -21.781 -3.324 1 97 107 TRP A N 1
ATOM 850 C CA . TRP A 1 107 ? -13.258 -22.125 -2.314 1 97 107 TRP A CA 1
ATOM 851 C C . TRP A 1 107 ? -12.289 -20.969 -2.094 1 97 107 TRP A C 1
ATOM 853 O O . TRP A 1 107 ? -11.656 -20.859 -1.039 1 97 107 TRP A O 1
ATOM 863 N N . VAL A 1 108 ? -12.117 -20.078 -3.07 1 97.06 108 VAL A N 1
ATOM 864 C CA . VAL A 1 108 ? -11.258 -18.922 -2.9 1 97.06 108 VAL A CA 1
ATOM 865 C C . VAL A 1 108 ? -11.789 -18.031 -1.773 1 97.06 108 VAL A C 1
ATOM 867 O O . VAL A 1 108 ? -11.016 -17.5 -0.972 1 97.06 108 VAL A O 1
ATOM 870 N N . GLU A 1 109 ? -13.125 -17.875 -1.689 1 95.88 109 GLU A N 1
ATOM 871 C CA . GLU A 1 109 ? -13.75 -17.094 -0.626 1 95.88 109 GLU A CA 1
ATOM 872 C C . GLU A 1 109 ? -13.445 -17.688 0.746 1 95.88 109 GLU A C 1
ATOM 874 O O . GLU A 1 109 ? -13.258 -16.953 1.717 1 95.88 109 GLU A O 1
ATOM 879 N N . SER A 1 110 ? -13.422 -19.016 0.758 1 96.69 110 SER A N 1
ATOM 880 C CA . SER A 1 110 ? -13.109 -19.672 2.02 1 96.69 110 SER A CA 1
ATOM 881 C C . SER A 1 110 ? -11.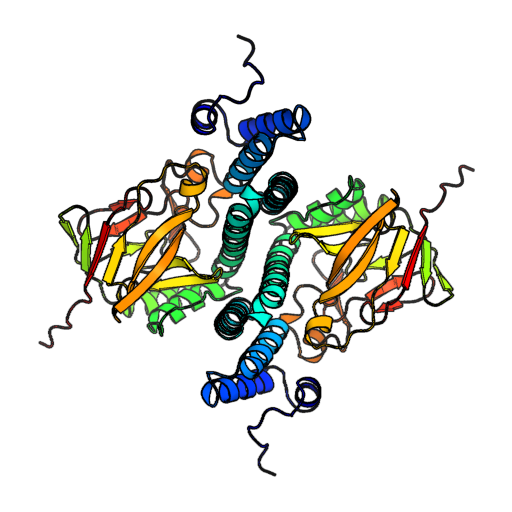664 -19.422 2.441 1 96.69 110 SER A C 1
ATOM 883 O O . SER A 1 110 ? -11.383 -19.266 3.629 1 96.69 110 SER A O 1
ATOM 885 N N . LEU A 1 111 ? -10.742 -19.438 1.504 1 96.19 111 LEU A N 1
ATOM 886 C CA . LEU A 1 111 ? -9.352 -19.125 1.817 1 96.19 111 LEU A CA 1
ATOM 887 C C . LEU A 1 111 ? -9.219 -17.703 2.344 1 96.19 111 LEU A C 1
ATOM 889 O O . LEU A 1 111 ? -8.516 -17.453 3.324 1 96.19 111 LEU A O 1
ATOM 893 N N . LEU A 1 112 ? -9.922 -16.781 1.719 1 95.69 112 LEU A N 1
ATOM 894 C CA . LEU A 1 112 ? -9.867 -15.383 2.129 1 95.69 112 LEU A CA 1
ATOM 895 C C . LEU A 1 112 ? -10.516 -15.188 3.496 1 95.69 112 LEU A C 1
ATOM 897 O O . LEU A 1 112 ? -10.055 -14.383 4.305 1 95.69 112 LEU A O 1
ATOM 901 N N . ALA A 1 113 ? -11.594 -15.914 3.734 1 95.56 113 ALA A N 1
ATOM 902 C CA . ALA A 1 113 ? -12.234 -15.875 5.043 1 95.56 113 ALA A CA 1
ATOM 903 C C . ALA A 1 113 ? -11.281 -16.359 6.137 1 95.56 113 ALA A C 1
ATOM 905 O O . ALA A 1 113 ? -11.266 -15.812 7.242 1 95.56 113 ALA A O 1
ATOM 906 N N . ALA A 1 114 ? -10.523 -17.391 5.82 1 95.25 114 ALA A N 1
ATOM 907 C CA . ALA A 1 114 ? -9.539 -17.906 6.773 1 95.25 114 ALA A CA 1
ATOM 908 C C . ALA A 1 114 ? -8.508 -16.828 7.121 1 95.25 114 ALA A C 1
ATOM 910 O O . ALA A 1 114 ? -8.117 -16.688 8.281 1 95.25 114 ALA A O 1
ATOM 911 N N . LEU A 1 115 ? -8.07 -16.078 6.125 1 93.81 115 LEU A N 1
ATOM 912 C CA . LEU A 1 115 ? -7.117 -14.992 6.359 1 93.81 115 LEU A CA 1
ATOM 913 C C . LEU A 1 115 ? -7.73 -13.914 7.25 1 93.81 115 LEU A C 1
ATOM 915 O O . LEU A 1 115 ? -7.055 -13.375 8.133 1 93.81 115 LEU A O 1
ATOM 919 N N . ALA A 1 116 ? -8.969 -13.672 7.078 1 90.88 116 ALA A N 1
ATOM 920 C CA . ALA A 1 116 ? -9.664 -12.602 7.789 1 90.88 116 ALA A CA 1
ATOM 921 C C . ALA A 1 116 ? -9.852 -12.953 9.266 1 90.88 116 ALA A C 1
ATOM 923 O O . ALA A 1 116 ? -9.914 -12.07 10.117 1 90.88 116 ALA A O 1
ATOM 924 N N . CYS A 1 117 ? -9.906 -14.25 9.641 1 88.69 117 CYS A N 1
ATOM 925 C CA . CYS A 1 117 ? -10.164 -14.695 11 1 88.69 117 CYS A CA 1
ATOM 926 C C . CYS A 1 117 ? -8.859 -14.93 11.75 1 88.69 117 CYS A C 1
ATOM 928 O O . CYS A 1 117 ? -8.852 -15.586 12.797 1 88.69 117 CYS A O 1
ATOM 930 N N . HIS A 1 118 ? -7.777 -14.602 11.383 1 73.75 118 HIS A N 1
ATOM 931 C CA . HIS A 1 118 ? -6.426 -15.008 11.75 1 73.75 118 HIS A CA 1
ATOM 932 C C . HIS A 1 118 ? -6.266 -15.102 13.266 1 73.75 118 HIS A C 1
ATOM 934 O O . HIS A 1 118 ? -5.457 -15.883 13.758 1 73.75 118 HIS A O 1
ATOM 940 N N . ASP A 1 119 ? -7.039 -14.484 14.039 1 75.88 119 ASP A N 1
ATOM 941 C CA . ASP A 1 119 ? -6.883 -14.547 15.484 1 75.88 119 ASP A CA 1
ATOM 942 C C . ASP A 1 119 ? -7.691 -15.703 16.078 1 75.88 119 ASP A C 1
ATOM 944 O O . ASP A 1 119 ? -7.473 -16.094 17.219 1 75.88 119 ASP A O 1
ATOM 948 N N . ASP A 1 120 ? -8.539 -16.234 15.328 1 85.62 120 ASP A N 1
ATOM 949 C CA . ASP A 1 120 ? -9.391 -17.344 15.75 1 85.62 120 ASP A CA 1
ATOM 950 C C . ASP A 1 120 ? -9 -18.625 15.031 1 85.62 120 ASP A C 1
ATOM 952 O O . ASP A 1 120 ? -9.547 -18.953 13.977 1 85.62 120 ASP A O 1
ATOM 956 N N . THR A 1 121 ? -8.141 -19.391 15.703 1 87.19 121 THR A N 1
ATOM 957 C CA . THR A 1 121 ? -7.531 -20.547 15.07 1 87.19 121 THR A CA 1
ATOM 958 C C . THR A 1 121 ? -8.594 -21.562 14.656 1 87.19 121 THR A C 1
ATOM 960 O O . THR A 1 121 ? -8.469 -22.219 13.625 1 87.19 121 THR A O 1
ATOM 963 N N . GLY A 1 122 ? -9.617 -21.719 15.484 1 90.12 122 GLY A N 1
ATOM 964 C CA . GLY A 1 122 ? -10.703 -22.625 15.125 1 90.12 122 GLY A CA 1
ATOM 965 C C . GLY A 1 122 ? -11.398 -22.234 13.836 1 90.12 122 GLY A C 1
ATOM 966 O O . GLY A 1 122 ? -11.641 -23.078 12.977 1 90.12 122 GLY A O 1
ATOM 967 N N . GLU A 1 123 ? -11.703 -20.953 13.695 1 92.56 123 GLU A N 1
ATOM 968 C CA . GLU A 1 123 ? -12.375 -20.469 12.5 1 92.56 123 GLU A CA 1
ATOM 969 C C . GLU A 1 123 ? -11.453 -20.531 11.281 1 92.56 123 GLU A C 1
ATOM 971 O O . GLU A 1 123 ? -11.906 -20.812 10.172 1 92.56 123 GLU A O 1
ATOM 976 N N . VAL A 1 124 ? -10.219 -20.312 11.516 1 93.31 124 VAL A N 1
ATOM 977 C CA . VAL A 1 124 ? -9.242 -20.422 10.438 1 93.31 124 VAL A CA 1
ATOM 978 C C . VAL A 1 124 ? -9.258 -21.844 9.867 1 93.31 124 VAL A C 1
ATOM 980 O O . VAL A 1 124 ? -9.367 -22.031 8.656 1 93.31 124 VAL A O 1
ATOM 983 N N . ASP A 1 125 ? -9.164 -22.844 10.734 1 95.12 125 ASP A N 1
ATOM 984 C CA . ASP A 1 125 ? -9.141 -24.234 10.297 1 95.12 125 ASP A CA 1
ATOM 985 C C . ASP A 1 125 ? -10.445 -24.625 9.602 1 95.12 125 ASP A C 1
ATOM 987 O O . ASP A 1 125 ? -10.43 -25.344 8.602 1 95.12 125 ASP A O 1
ATOM 991 N N . LYS A 1 126 ? -11.523 -24.141 10.172 1 95.75 126 LYS A N 1
ATOM 992 C CA . LYS A 1 126 ? -12.812 -24.438 9.562 1 95.75 126 LYS A CA 1
ATOM 993 C C . LYS A 1 126 ? -12.883 -23.938 8.133 1 95.75 126 LYS A C 1
ATOM 995 O O . LYS A 1 126 ? -13.258 -24.672 7.219 1 95.75 126 LYS A O 1
ATOM 1000 N N . HIS A 1 127 ? -12.539 -22.688 7.918 1 95.69 127 HIS A N 1
ATOM 1001 C CA . HIS A 1 127 ? -12.578 -22.094 6.59 1 95.69 127 HIS A CA 1
ATOM 1002 C C . HIS A 1 127 ? -11.578 -22.766 5.652 1 95.69 127 HIS A C 1
ATOM 1004 O O . HIS A 1 127 ? -11.891 -23.016 4.484 1 95.69 127 HIS A O 1
ATOM 1010 N N . ARG A 1 128 ? -10.438 -23.109 6.145 1 94.62 128 ARG A N 1
ATOM 1011 C CA . ARG A 1 128 ? -9.422 -23.75 5.309 1 94.62 128 ARG A CA 1
ATOM 1012 C C . ARG A 1 128 ? -9.852 -25.156 4.922 1 94.62 128 ARG A C 1
ATOM 1014 O O . ARG A 1 128 ? -9.656 -25.578 3.779 1 94.62 128 ARG A O 1
ATOM 1021 N N . ASN A 1 129 ? -10.352 -25.844 5.871 1 95.62 129 ASN A N 1
ATOM 1022 C CA . ASN A 1 129 ? -10.844 -27.188 5.559 1 95.62 129 ASN A CA 1
ATOM 1023 C C . ASN A 1 129 ? -11.961 -27.141 4.516 1 95.62 129 ASN A C 1
ATOM 1025 O O . ASN A 1 129 ? -12.008 -27.984 3.613 1 95.62 129 ASN A O 1
ATOM 1029 N N . THR A 1 130 ? -12.82 -26.203 4.652 1 96.38 130 THR A N 1
ATOM 1030 C CA . THR A 1 130 ? -13.875 -26.016 3.666 1 96.38 130 THR A CA 1
ATOM 1031 C C . THR A 1 130 ? -13.289 -25.781 2.279 1 96.38 130 THR A C 1
ATOM 1033 O O . THR A 1 130 ? -13.75 -26.359 1.294 1 96.38 130 THR A O 1
ATOM 1036 N N . ALA A 1 131 ? -12.297 -24.938 2.236 1 96.12 131 ALA A N 1
ATOM 1037 C CA . ALA A 1 131 ? -11.633 -24.656 0.968 1 96.12 131 ALA A CA 1
ATOM 1038 C C . ALA A 1 131 ? -10.984 -25.906 0.396 1 96.12 131 ALA A C 1
ATOM 1040 O O . ALA A 1 131 ? -11.164 -26.219 -0.782 1 96.12 131 ALA A O 1
ATOM 1041 N N . LEU A 1 132 ? -10.258 -26.625 1.215 1 92.62 132 LEU A N 1
ATOM 1042 C CA . LEU A 1 132 ? -9.523 -27.812 0.792 1 92.62 132 LEU A CA 1
ATOM 1043 C C . LEU A 1 132 ? -10.477 -28.875 0.254 1 92.62 132 LEU A C 1
ATOM 1045 O O . LEU A 1 132 ? -10.156 -29.562 -0.72 1 92.62 132 LEU A O 1
ATOM 1049 N N . GLU A 1 133 ? -11.594 -28.969 0.88 1 94.44 133 GLU A N 1
ATOM 1050 C CA . GLU A 1 133 ? -12.578 -29.953 0.458 1 94.44 133 GLU A CA 1
ATOM 1051 C C . GLU A 1 133 ? -13.195 -29.578 -0.887 1 94.44 133 GLU A C 1
ATOM 1053 O O . GLU A 1 133 ? -13.594 -30.453 -1.659 1 94.44 133 GLU A O 1
ATOM 1058 N N . ALA A 1 134 ? -13.242 -28.328 -1.141 1 95.38 134 ALA A N 1
ATOM 1059 C CA . ALA A 1 134 ? -13.922 -27.844 -2.34 1 95.38 134 ALA A CA 1
ATOM 1060 C C . ALA A 1 134 ? -12.953 -27.719 -3.514 1 95.38 134 ALA A C 1
ATOM 1062 O O . ALA A 1 134 ? -13.367 -27.672 -4.672 1 95.38 134 ALA A O 1
ATOM 1063 N N . ILE A 1 135 ? -11.695 -27.672 -3.258 1 94.38 135 ILE A N 1
ATOM 1064 C CA . ILE A 1 135 ? -10.688 -27.484 -4.297 1 94.38 135 ILE A CA 1
ATOM 1065 C C . ILE A 1 135 ? -10.648 -28.719 -5.203 1 94.38 135 ILE A C 1
ATOM 1067 O O . ILE A 1 135 ? -10.602 -29.844 -4.719 1 94.38 135 ILE A O 1
ATOM 1071 N N . THR A 1 136 ? -10.711 -28.422 -6.504 1 91.38 136 THR A N 1
ATOM 1072 C CA . THR A 1 136 ? -10.516 -29.469 -7.492 1 91.38 136 THR A CA 1
ATOM 1073 C C . THR A 1 136 ? -9.094 -29.422 -8.055 1 91.38 136 THR A C 1
ATOM 1075 O O . THR A 1 136 ? -8.578 -28.359 -8.375 1 91.38 136 THR A O 1
ATOM 1078 N N . ASP A 1 137 ? -8.586 -30.609 -8.227 1 93.25 137 ASP A N 1
ATOM 1079 C CA . ASP A 1 137 ? -7.219 -30.688 -8.727 1 93.25 137 ASP A CA 1
ATOM 1080 C C . ASP A 1 137 ? -7.113 -30.125 -10.141 1 93.25 137 ASP A C 1
ATOM 1082 O O . ASP A 1 137 ? -8.023 -30.297 -10.961 1 93.25 137 ASP A O 1
ATOM 1086 N N . THR A 1 138 ? -6.137 -29.469 -10.328 1 95.44 138 THR A N 1
ATOM 1087 C CA . THR A 1 138 ? -5.797 -28.969 -11.656 1 95.44 138 THR A CA 1
ATOM 1088 C C . THR A 1 138 ? -4.5 -29.594 -12.156 1 95.44 138 THR A C 1
ATOM 1090 O O . THR A 1 138 ? -3.453 -29.469 -11.523 1 95.44 138 THR A O 1
ATOM 1093 N N . GLY A 1 139 ? -4.613 -30.328 -13.227 1 96.19 139 GLY A N 1
ATOM 1094 C CA . GLY A 1 139 ? -3.43 -30.906 -13.836 1 96.19 139 GLY A CA 1
ATOM 1095 C C . GLY A 1 139 ? -2.723 -29.969 -14.789 1 96.19 139 GLY A C 1
ATOM 1096 O O . GLY A 1 139 ? -3.141 -28.812 -14.953 1 96.19 139 GLY A O 1
ATOM 1097 N N . GLY A 1 140 ? -1.587 -30.422 -15.305 1 96.81 140 GLY A N 1
ATOM 1098 C CA . GLY A 1 140 ? -0.841 -29.609 -16.25 1 96.81 140 GLY A CA 1
ATOM 1099 C C . GLY A 1 140 ? 0.485 -30.219 -16.656 1 96.81 140 GLY A C 1
ATOM 1100 O O . GLY A 1 140 ? 0.682 -31.422 -16.516 1 96.81 140 GLY A O 1
ATOM 1101 N N . GLN A 1 141 ? 1.234 -29.375 -17.328 1 96.19 141 GLN A N 1
ATOM 1102 C CA . GLN A 1 141 ? 2.541 -29.812 -17.812 1 96.19 141 GLN A CA 1
ATOM 1103 C C . GLN A 1 141 ? 3.613 -28.766 -17.516 1 96.19 141 GLN A C 1
ATOM 1105 O O . GLN A 1 141 ? 3.369 -27.562 -17.656 1 96.19 141 GLN A O 1
ATOM 1110 N N . TRP A 1 142 ? 4.68 -29.297 -17.094 1 93.81 142 TRP A N 1
ATOM 1111 C CA . TRP A 1 142 ? 5.855 -28.469 -16.859 1 93.81 142 TRP A CA 1
ATOM 1112 C C . TRP A 1 142 ? 7.137 -29.266 -17.109 1 93.81 142 TRP A C 1
ATOM 1114 O O . TRP A 1 142 ? 7.254 -30.422 -16.703 1 93.81 142 TRP A O 1
ATOM 1124 N N . ASN A 1 143 ? 8.109 -28.516 -17.781 1 87.5 143 ASN A N 1
ATOM 1125 C CA . ASN A 1 143 ? 9.43 -29.094 -18.047 1 87.5 143 ASN A CA 1
ATOM 1126 C C . ASN A 1 143 ? 9.328 -30.516 -18.594 1 87.5 143 ASN A C 1
ATOM 1128 O O . ASN A 1 143 ? 10 -31.422 -18.109 1 87.5 143 ASN A O 1
ATOM 1132 N N . GLY A 1 144 ? 8.422 -30.781 -19.469 1 86 144 GLY A N 1
ATOM 1133 C CA . GLY A 1 144 ? 8.312 -32.062 -20.172 1 86 144 GLY A CA 1
ATOM 1134 C C . GLY A 1 144 ? 7.535 -33.094 -19.391 1 86 144 GLY A C 1
ATOM 1135 O O . GLY A 1 144 ? 7.328 -34.219 -19.891 1 86 144 GLY A O 1
ATOM 1136 N N . GLY A 1 145 ? 7.121 -32.75 -18.172 1 91.56 145 GLY A N 1
ATOM 1137 C CA . GLY A 1 145 ? 6.379 -33.719 -17.375 1 91.56 145 GLY A CA 1
ATOM 1138 C C . GLY A 1 145 ? 4.98 -33.219 -17.016 1 91.56 145 GLY A C 1
ATOM 1139 O O . GLY A 1 145 ? 4.746 -32.031 -16.875 1 91.56 145 GLY A O 1
ATOM 1140 N N . ALA A 1 146 ? 4.121 -34.281 -16.844 1 95.56 146 ALA A N 1
ATOM 1141 C CA . ALA A 1 146 ? 2.736 -34 -16.484 1 95.56 146 ALA A CA 1
ATOM 1142 C C . ALA A 1 146 ? 2.529 -34.062 -14.969 1 95.56 146 ALA A C 1
ATOM 1144 O O . ALA A 1 146 ? 3.225 -34.844 -14.289 1 95.56 146 ALA A O 1
ATOM 1145 N N . PHE A 1 147 ? 1.675 -33.281 -14.453 1 96.75 147 PHE A N 1
ATOM 1146 C CA . PHE A 1 147 ? 1.236 -33.406 -13.07 1 96.75 147 PHE A CA 1
ATOM 1147 C C . PHE A 1 147 ? -0.285 -33.438 -12.984 1 96.75 147 PHE A C 1
ATOM 1149 O O . PHE A 1 147 ? -0.973 -32.844 -13.812 1 96.75 147 PHE A O 1
ATOM 1156 N N . ASP A 1 148 ? -0.812 -34.031 -11.977 1 96.06 148 ASP A N 1
ATOM 1157 C CA . ASP A 1 148 ? -2.248 -34.219 -11.773 1 96.06 148 ASP A CA 1
ATOM 1158 C C . ASP A 1 148 ? -2.809 -33.094 -10.875 1 96.06 148 ASP A C 1
ATOM 1160 O O . ASP A 1 148 ? -4.008 -32.812 -10.898 1 96.06 148 ASP A O 1
ATOM 1164 N N . TRP A 1 149 ? -1.977 -32.594 -10.117 1 96.44 149 TRP A N 1
ATOM 1165 C CA . TRP A 1 149 ? -2.389 -31.516 -9.211 1 96.44 149 TRP A CA 1
ATOM 1166 C C . TRP A 1 149 ? -1.229 -30.578 -8.938 1 96.44 149 TRP A C 1
ATOM 1168 O O . TRP A 1 149 ? -0.063 -30.938 -9.094 1 96.44 149 TRP A O 1
ATOM 1178 N N . ALA A 1 150 ? -1.524 -29.391 -8.602 1 97.06 150 ALA A N 1
ATOM 1179 C CA . ALA A 1 150 ? -0.549 -28.375 -8.211 1 97.06 150 ALA A CA 1
ATOM 1180 C C . ALA A 1 150 ? -1.113 -27.469 -7.129 1 97.06 150 ALA A C 1
ATOM 1182 O O . ALA A 1 150 ? -2.32 -27.219 -7.078 1 97.06 150 ALA A O 1
ATOM 1183 N N . SER A 1 151 ? -0.32 -26.984 -6.289 1 97.38 151 SER A N 1
ATOM 1184 C CA . SER A 1 151 ? -0.691 -26.047 -5.238 1 97.38 151 SER A CA 1
ATOM 1185 C C . SER A 1 151 ? 0.509 -25.219 -4.789 1 97.38 151 SER A C 1
ATOM 1187 O O . SER A 1 151 ? 1.65 -25.672 -4.871 1 97.38 151 SER A O 1
ATOM 1189 N N . ASP A 1 152 ? 0.284 -24.016 -4.422 1 98 152 ASP A N 1
ATOM 1190 C CA . ASP A 1 152 ? 1.346 -23.266 -3.758 1 98 152 ASP A CA 1
ATOM 1191 C C . ASP A 1 152 ? 1.765 -23.938 -2.453 1 98 152 ASP A C 1
ATOM 1193 O O . ASP A 1 152 ? 0.935 -24.531 -1.759 1 98 152 ASP A O 1
ATOM 1197 N N . SER A 1 153 ? 3.012 -23.844 -2.084 1 97.62 153 SER A N 1
ATOM 1198 C CA . SER A 1 153 ? 3.494 -24.484 -0.869 1 97.62 153 SER A CA 1
ATOM 1199 C C . SER A 1 153 ? 3.1 -23.703 0.374 1 97.62 153 SER A C 1
ATOM 1201 O O . SER A 1 153 ? 3.207 -24.203 1.495 1 97.62 153 SER A O 1
ATOM 1203 N N . ASP A 1 154 ? 2.727 -22.438 0.248 1 97.69 154 ASP A N 1
ATOM 1204 C CA . ASP A 1 154 ? 2.043 -21.672 1.287 1 97.69 154 ASP A CA 1
ATOM 1205 C C . ASP A 1 154 ? 0.555 -22.016 1.329 1 97.69 154 ASP A C 1
ATOM 1207 O O . ASP A 1 154 ? -0.185 -21.688 0.396 1 97.69 154 ASP A O 1
ATOM 1211 N N . SER A 1 155 ? 0.106 -22.594 2.383 1 95.25 155 SER A N 1
ATOM 1212 C CA . SER A 1 155 ? -1.252 -23.125 2.447 1 95.25 155 SER A CA 1
ATOM 1213 C C . SER A 1 155 ? -2.285 -22 2.428 1 95.25 155 SER A C 1
ATOM 1215 O O . SER A 1 155 ? -3.467 -22.234 2.17 1 95.25 155 SER A O 1
ATOM 1217 N N . ARG A 1 156 ? -1.898 -20.828 2.725 1 95.44 156 ARG A N 1
ATOM 1218 C CA . ARG A 1 156 ? -2.828 -19.703 2.699 1 95.44 156 ARG A CA 1
ATOM 1219 C C . ARG A 1 156 ? -3.318 -19.438 1.281 1 95.44 156 ARG A C 1
ATOM 1221 O O . ARG A 1 156 ? -4.395 -18.875 1.089 1 95.44 156 ARG A O 1
ATOM 1228 N N . LEU A 1 157 ? -2.576 -19.875 0.283 1 96.69 157 LEU A N 1
ATOM 1229 C CA . LEU A 1 157 ? -2.902 -19.594 -1.111 1 96.69 157 LEU A CA 1
ATOM 1230 C C . LEU A 1 157 ? -3.572 -20.797 -1.766 1 96.69 157 LEU A C 1
ATOM 1232 O O . LEU A 1 157 ? -4.531 -20.641 -2.527 1 96.69 157 LEU A O 1
ATOM 1236 N N . GLY A 1 158 ? -3.09 -22.047 -1.438 1 95.5 158 GLY A N 1
ATOM 1237 C CA . GLY A 1 158 ? -3.545 -23.203 -2.188 1 95.5 158 GLY A CA 1
ATOM 1238 C C . GLY A 1 158 ? -3.217 -23.125 -3.668 1 95.5 158 GLY A C 1
ATOM 1239 O O . GLY A 1 158 ? -2.096 -22.766 -4.043 1 95.5 158 GLY A O 1
ATOM 1240 N N . PRO A 1 159 ? -4.109 -23.531 -4.605 1 97.44 159 PRO A N 1
ATOM 1241 C CA . PRO A 1 159 ? -3.844 -23.484 -6.047 1 97.44 159 PRO A CA 1
ATOM 1242 C C . PRO A 1 159 ? -4.184 -22.125 -6.664 1 97.44 159 PRO A C 1
ATOM 1244 O O . PRO A 1 159 ? -4.988 -22.047 -7.594 1 97.44 159 PRO A O 1
ATOM 1247 N N . VAL A 1 160 ? -3.527 -21.141 -6.16 1 98 160 VAL A N 1
ATOM 1248 C CA . VAL A 1 160 ? -3.744 -19.766 -6.59 1 98 160 VAL A CA 1
ATOM 1249 C C . VAL A 1 160 ? -2.408 -19.125 -6.977 1 98 160 VAL A C 1
ATOM 1251 O O . VAL A 1 160 ? -1.426 -19.234 -6.242 1 98 160 VAL A O 1
ATOM 1254 N N . LEU A 1 161 ? -2.352 -18.562 -8.109 1 98.38 161 LEU A N 1
ATOM 1255 C CA . LEU A 1 161 ? -1.224 -17.75 -8.555 1 98.38 161 LEU A CA 1
ATOM 1256 C C . LEU A 1 161 ? -1.413 -16.281 -8.156 1 98.38 161 LEU A C 1
ATOM 1258 O O . LEU A 1 161 ? -2.459 -15.695 -8.438 1 98.38 161 LEU A O 1
ATOM 1262 N N . GLU A 1 162 ? -0.475 -15.68 -7.461 1 98.44 162 GLU A N 1
ATOM 1263 C CA . GLU A 1 162 ? -0.447 -14.242 -7.207 1 98.44 162 GLU A CA 1
ATOM 1264 C C . GLU A 1 162 ? 0.242 -13.5 -8.344 1 98.44 162 GLU A C 1
ATOM 1266 O O . GLU A 1 162 ? 1.321 -13.891 -8.789 1 98.44 162 GLU A O 1
ATOM 1271 N N . LEU A 1 163 ? -0.357 -12.414 -8.773 1 98.12 163 LEU A N 1
ATOM 1272 C CA . LEU A 1 163 ? 0.284 -11.641 -9.828 1 98.12 163 LEU A CA 1
ATOM 1273 C C . LEU A 1 163 ? -0.161 -10.18 -9.781 1 98.12 163 LEU A C 1
ATOM 1275 O O . LEU A 1 163 ? -1.072 -9.828 -9.031 1 98.12 163 LEU A O 1
ATOM 1279 N N . VAL A 1 164 ? 0.576 -9.359 -10.477 1 96.69 164 VAL A N 1
ATOM 1280 C CA . VAL A 1 164 ? 0.192 -7.973 -10.727 1 96.69 164 VAL A CA 1
ATOM 1281 C C . VAL A 1 164 ? -0.124 -7.781 -12.203 1 96.69 164 VAL A C 1
ATOM 1283 O O . VAL A 1 164 ? 0.674 -8.148 -13.07 1 96.69 164 VAL A O 1
ATOM 1286 N N . THR A 1 165 ? -1.21 -7.281 -12.508 1 93.25 165 THR A N 1
ATOM 1287 C CA . THR A 1 165 ? -1.521 -6.824 -13.852 1 93.25 165 THR A CA 1
ATOM 1288 C C . THR A 1 165 ? -2.367 -5.555 -13.812 1 93.25 165 THR A C 1
ATOM 1290 O O . THR A 1 165 ? -3.24 -5.41 -12.953 1 93.25 165 THR A O 1
ATOM 1293 N N . GLY A 1 166 ? -2.043 -4.598 -14.68 1 83.38 166 GLY A N 1
ATOM 1294 C CA . GLY A 1 166 ? -2.734 -3.32 -14.648 1 83.38 166 GLY A CA 1
ATOM 1295 C C . G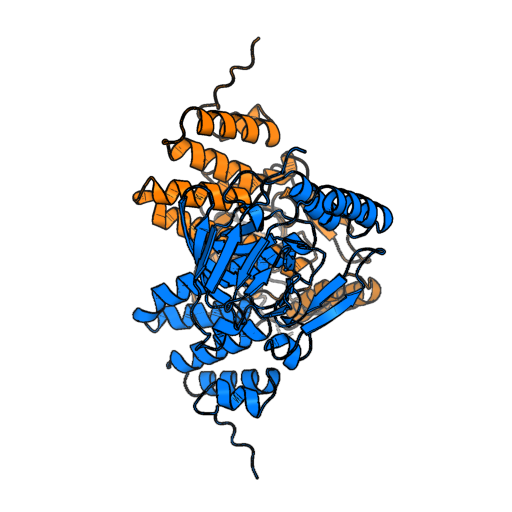LY A 1 166 ? -2.586 -2.588 -13.328 1 83.38 166 GLY A C 1
ATOM 1296 O O . GLY A 1 166 ? -3.51 -1.9 -12.891 1 83.38 166 GLY A O 1
ATOM 1297 N N . GLY A 1 167 ? -1.505 -2.912 -12.641 1 87.38 167 GLY A N 1
ATOM 1298 C CA . GLY A 1 167 ? -1.233 -2.246 -11.375 1 87.38 167 GLY A CA 1
ATOM 1299 C C . GLY A 1 167 ? -2.074 -2.775 -10.227 1 87.38 167 GLY A C 1
ATOM 1300 O O . GLY A 1 167 ? -2.152 -2.15 -9.164 1 87.38 167 GLY A O 1
ATOM 1301 N N . VAL A 1 168 ? -2.773 -3.873 -10.438 1 87.69 168 VAL A N 1
ATOM 1302 C CA . VAL A 1 168 ? -3.658 -4.449 -9.43 1 87.69 168 VAL A CA 1
ATOM 1303 C C . VAL A 1 168 ? -3.102 -5.793 -8.961 1 87.69 168 VAL A C 1
ATOM 1305 O O . VAL A 1 168 ? -2.633 -6.594 -9.766 1 87.69 168 VAL A O 1
ATOM 1308 N N . TYR A 1 169 ? -3.057 -6.004 -7.699 1 95.38 169 TYR A N 1
ATOM 1309 C CA . TYR A 1 169 ? -2.721 -7.297 -7.113 1 95.38 169 TYR A CA 1
ATOM 1310 C C . TYR A 1 169 ? -3.852 -8.297 -7.312 1 95.38 169 TYR A C 1
ATOM 1312 O O . TYR A 1 169 ? -4.973 -8.078 -6.848 1 95.38 169 TYR A O 1
ATOM 1320 N N . ILE A 1 170 ? -3.527 -9.461 -7.906 1 96.25 170 ILE A N 1
ATOM 1321 C CA . ILE A 1 170 ? -4.551 -10.391 -8.367 1 96.25 170 ILE A CA 1
ATOM 1322 C C . ILE A 1 170 ? -4.258 -11.789 -7.836 1 96.25 170 ILE A C 1
ATOM 1324 O O . ILE A 1 170 ? -3.105 -12.234 -7.836 1 96.25 170 ILE A O 1
ATOM 1328 N N . TRP A 1 171 ? -5.336 -12.445 -7.352 1 97.75 171 TRP A N 1
ATOM 1329 C CA . TRP A 1 171 ? -5.332 -13.891 -7.152 1 97.75 171 TRP A CA 1
ATOM 1330 C C . TRP A 1 171 ? -5.93 -14.609 -8.359 1 97.75 171 TRP A C 1
ATOM 1332 O O . TRP A 1 171 ? -7.059 -14.32 -8.766 1 97.75 171 TRP A O 1
ATOM 1342 N N . LEU A 1 172 ? -5.195 -15.523 -8.922 1 97.88 172 LEU A N 1
ATOM 1343 C CA . LEU A 1 172 ? -5.648 -16.25 -10.102 1 97.88 172 LEU A CA 1
ATOM 1344 C C . LEU A 1 172 ? -5.582 -17.75 -9.875 1 97.88 172 LEU A C 1
ATOM 1346 O O . LEU A 1 172 ? -4.5 -18.344 -9.914 1 97.88 172 LEU A O 1
ATOM 1350 N N . PRO A 1 173 ? -6.723 -18.406 -9.633 1 97.94 173 PRO A N 1
ATOM 1351 C CA . PRO A 1 173 ? -6.723 -19.859 -9.469 1 97.94 173 PRO A CA 1
ATOM 1352 C C . PRO A 1 173 ? -6.086 -20.594 -10.648 1 97.94 173 PRO A C 1
ATOM 1354 O O . PRO A 1 173 ? -6.281 -20.188 -11.797 1 97.94 173 PRO A O 1
ATOM 1357 N N . PHE A 1 174 ? -5.363 -21.672 -10.391 1 97.94 174 PHE A N 1
ATOM 1358 C CA . PHE A 1 174 ? -4.707 -22.438 -11.445 1 97.94 174 PHE A CA 1
ATOM 1359 C C . PHE A 1 174 ? -5.727 -22.938 -12.461 1 97.94 174 PHE A C 1
ATOM 1361 O O . PHE A 1 174 ? -5.434 -23.016 -13.656 1 97.94 174 PHE A O 1
ATOM 1368 N N . SER A 1 175 ? -6.934 -23.25 -11.977 1 96.94 175 SER A N 1
ATOM 1369 C CA . SER A 1 175 ? -7.984 -23.797 -12.828 1 96.94 175 SER A CA 1
ATOM 1370 C C . SER A 1 175 ? -8.438 -22.781 -13.875 1 96.94 175 SER A C 1
ATOM 1372 O O . SER A 1 175 ? -9.125 -23.125 -14.828 1 96.94 175 SER A O 1
ATOM 1374 N N . GLN A 1 176 ? -8.016 -21.547 -13.734 1 97.38 176 GLN A N 1
ATOM 1375 C CA . GLN A 1 176 ? -8.414 -20.5 -14.672 1 97.38 176 GLN A CA 1
ATOM 1376 C C . GLN A 1 176 ? -7.277 -20.156 -15.625 1 97.38 176 GLN A C 1
ATOM 1378 O O . GLN A 1 176 ? -7.402 -19.234 -16.438 1 97.38 176 GLN A O 1
ATOM 1383 N N . ILE A 1 177 ? -6.207 -20.844 -15.57 1 98.12 177 ILE A N 1
ATOM 1384 C CA . ILE A 1 177 ? -5.023 -20.578 -16.375 1 98.12 177 ILE A CA 1
ATOM 1385 C C . ILE A 1 177 ? -4.867 -21.672 -17.438 1 98.12 177 ILE A C 1
ATOM 1387 O O . ILE A 1 177 ? -4.992 -22.859 -17.141 1 98.12 177 ILE A O 1
ATOM 1391 N N . ARG A 1 178 ? -4.664 -21.25 -18.609 1 97.94 178 ARG A N 1
ATOM 1392 C CA . ARG A 1 178 ? -4.305 -22.188 -19.656 1 97.94 178 ARG A CA 1
ATOM 1393 C C . ARG A 1 178 ? -2.793 -22.359 -19.75 1 97.94 178 ARG A C 1
ATOM 1395 O O . ARG A 1 178 ? -2.293 -23.484 -19.844 1 97.94 178 ARG A O 1
ATOM 1402 N N . SER A 1 179 ? -2.117 -21.234 -19.734 1 98.25 179 SER A N 1
ATOM 1403 C CA . SER A 1 179 ? -0.667 -21.359 -19.859 1 98.25 179 SER A CA 1
ATOM 1404 C C . SER A 1 179 ? 0.04 -20.125 -19.297 1 98.25 179 SER A C 1
ATOM 1406 O O . SER A 1 179 ? -0.559 -19.062 -19.172 1 98.25 179 SER A O 1
ATOM 1408 N N . LEU A 1 180 ? 1.312 -20.359 -18.906 1 98.44 180 LEU A N 1
ATOM 1409 C CA . LEU A 1 180 ? 2.24 -19.328 -18.438 1 98.44 180 LEU A CA 1
ATOM 1410 C C . LEU A 1 180 ? 3.531 -19.359 -19.25 1 98.44 180 LEU A C 1
ATOM 1412 O O . LEU A 1 180 ? 4.062 -20.438 -19.531 1 98.44 180 LEU A O 1
ATOM 1416 N N . GLU A 1 181 ? 3.998 -18.234 -19.641 1 98.56 181 GLU A N 1
ATOM 1417 C CA . GLU A 1 181 ? 5.309 -18.047 -20.266 1 98.56 181 GLU A CA 1
ATOM 1418 C C . GLU A 1 181 ? 6.102 -16.953 -19.562 1 98.56 181 GLU A C 1
ATOM 1420 O O . GLU A 1 181 ? 5.668 -15.805 -19.5 1 98.56 181 GLU A O 1
ATOM 1425 N N . SER A 1 182 ? 7.227 -17.328 -19.047 1 98.06 182 SER A N 1
ATOM 1426 C CA . SER A 1 182 ? 8.023 -16.391 -18.25 1 98.06 182 SER A CA 1
ATOM 1427 C C . SER A 1 182 ? 9.516 -16.562 -18.547 1 98.06 182 SER A C 1
ATOM 1429 O O . SER A 1 182 ? 10.039 -17.672 -18.484 1 98.06 182 SER A O 1
ATOM 1431 N N . PRO A 1 183 ? 10.227 -15.508 -18.859 1 97.19 183 PRO A N 1
ATOM 1432 C CA . PRO A 1 183 ? 11.664 -15.641 -19.078 1 97.19 183 PRO A CA 1
ATOM 1433 C C . PRO A 1 183 ? 12.43 -15.93 -17.781 1 97.19 183 PRO A C 1
ATOM 1435 O O . PRO A 1 183 ? 11.906 -15.727 -16.688 1 97.19 183 PRO A O 1
ATOM 1438 N N . GLN A 1 184 ? 13.648 -16.359 -17.953 1 95.62 184 GLN A N 1
ATOM 1439 C CA . GLN A 1 184 ? 14.539 -16.531 -16.812 1 95.62 184 GLN A CA 1
ATOM 1440 C C . GLN A 1 184 ? 14.898 -15.18 -16.188 1 95.62 184 GLN A C 1
ATOM 1442 O O . GLN A 1 184 ? 15.039 -14.188 -16.906 1 95.62 184 GLN A O 1
ATOM 1447 N N . PRO A 1 185 ? 15.023 -15.203 -14.875 1 94.12 185 PRO A N 1
ATOM 1448 C CA . PRO A 1 185 ? 15.383 -13.945 -14.227 1 94.12 185 PRO A CA 1
ATOM 1449 C C . PRO A 1 185 ? 16.75 -13.422 -14.672 1 94.12 185 PRO A C 1
ATOM 1451 O O . PRO A 1 185 ? 17.672 -14.211 -14.883 1 94.12 185 PRO A O 1
ATOM 1454 N N . THR A 1 186 ? 16.891 -12.117 -14.812 1 90.88 186 THR A N 1
ATOM 1455 C CA . THR A 1 186 ? 18.141 -11.516 -15.25 1 90.88 186 THR A CA 1
ATOM 1456 C C . THR A 1 186 ? 18.531 -10.359 -14.336 1 90.88 186 THR A C 1
ATOM 1458 O O . THR A 1 186 ? 19.688 -9.93 -14.328 1 90.88 186 THR A O 1
ATOM 1461 N N . ARG A 1 187 ? 17.609 -9.844 -13.633 1 89.06 187 ARG A N 1
ATOM 1462 C CA . ARG A 1 187 ? 17.828 -8.688 -12.766 1 89.06 187 ARG A CA 1
ATOM 1463 C C . ARG A 1 187 ? 17.547 -9.031 -11.312 1 89.06 187 ARG A C 1
ATOM 1465 O O . ARG A 1 187 ? 16.828 -10 -11.023 1 89.06 187 ARG A O 1
ATOM 1472 N N . LEU A 1 188 ? 18.094 -8.195 -10.43 1 92.19 188 LEU A N 1
ATOM 1473 C CA . LEU A 1 188 ? 17.828 -8.391 -9.008 1 92.19 188 LEU A CA 1
ATOM 1474 C C . LEU A 1 188 ? 16.344 -8.289 -8.703 1 92.19 188 LEU A C 1
ATOM 1476 O O . LEU A 1 188 ? 15.812 -9.062 -7.902 1 92.19 188 LEU A O 1
ATOM 1480 N N . THR A 1 189 ? 15.68 -7.383 -9.375 1 94.62 189 THR A N 1
ATOM 1481 C CA . THR A 1 189 ? 14.266 -7.172 -9.109 1 94.62 189 THR A CA 1
ATOM 1482 C C . THR A 1 189 ? 13.445 -8.375 -9.57 1 94.62 189 THR A C 1
ATOM 1484 O O . THR A 1 189 ? 12.312 -8.57 -9.125 1 94.62 189 THR A O 1
ATOM 1487 N N . ASP A 1 190 ? 13.984 -9.203 -10.43 1 95.94 190 ASP A N 1
ATOM 1488 C CA . ASP A 1 190 ? 13.281 -10.406 -10.867 1 95.94 190 ASP A CA 1
ATOM 1489 C C . ASP A 1 190 ? 13.109 -11.391 -9.711 1 95.94 190 ASP A C 1
ATOM 1491 O O . ASP A 1 190 ? 12.242 -12.266 -9.758 1 95.94 190 ASP A O 1
ATOM 1495 N N . LEU A 1 191 ? 13.93 -11.25 -8.703 1 95.94 191 LEU A N 1
ATOM 1496 C CA . LEU A 1 191 ? 13.797 -12.102 -7.527 1 95.94 191 LEU A CA 1
ATOM 1497 C C . LEU A 1 191 ? 12.523 -11.758 -6.754 1 95.94 191 LEU A C 1
ATOM 1499 O O . LEU A 1 191 ? 12.055 -12.562 -5.938 1 95.94 191 LEU A O 1
ATOM 1503 N N . LEU A 1 192 ? 12.023 -10.562 -7.008 1 97.44 192 LEU A N 1
ATOM 1504 C CA . LEU A 1 192 ? 10.812 -10.125 -6.324 1 97.44 192 LEU A CA 1
ATOM 1505 C C . LEU A 1 192 ? 9.609 -10.203 -7.25 1 97.44 192 LEU A C 1
ATOM 1507 O O . LEU A 1 192 ? 8.531 -10.641 -6.84 1 97.44 192 LEU A O 1
ATOM 1511 N N . TRP A 1 193 ? 9.867 -9.742 -8.453 1 98.19 193 TRP A N 1
ATOM 1512 C CA . TRP A 1 193 ? 8.82 -9.664 -9.469 1 98.19 193 TRP A CA 1
ATOM 1513 C C . TRP A 1 193 ? 9.328 -10.156 -10.812 1 98.19 193 TRP A C 1
ATOM 1515 O O . TRP A 1 193 ? 10.203 -9.531 -11.422 1 98.19 193 TRP A O 1
ATOM 1525 N N . LYS A 1 194 ? 8.758 -11.188 -11.266 1 97.81 194 LYS A N 1
ATOM 1526 C CA . LYS A 1 194 ? 9.188 -11.781 -12.531 1 97.81 194 LYS A CA 1
ATOM 1527 C C . LYS A 1 194 ? 8.117 -11.617 -13.602 1 97.81 194 LYS A C 1
ATOM 1529 O O . LYS A 1 194 ? 6.945 -11.93 -13.375 1 97.81 194 LYS A O 1
ATOM 1534 N N . PRO A 1 195 ? 8.555 -11.141 -14.828 1 98.19 195 PRO A N 1
ATOM 1535 C CA . PRO A 1 195 ? 7.539 -10.961 -15.867 1 98.19 195 PRO A CA 1
ATOM 1536 C C . PRO A 1 195 ? 6.949 -12.289 -16.344 1 98.19 195 PRO A C 1
ATOM 1538 O O . PRO A 1 195 ? 7.637 -13.312 -16.344 1 98.19 195 PRO A O 1
ATOM 1541 N N . VAL A 1 196 ? 5.691 -12.227 -16.812 1 98.56 196 VAL A N 1
ATOM 1542 C CA . VAL A 1 196 ? 5.027 -13.438 -17.297 1 98.56 196 VAL A CA 1
ATOM 1543 C C . VAL A 1 196 ? 3.916 -13.062 -18.281 1 98.56 196 VAL A C 1
ATOM 1545 O O . VAL A 1 196 ? 3.293 -12 -18.141 1 98.56 196 VAL A O 1
ATOM 1548 N N . ASN A 1 197 ? 3.766 -13.797 -19.234 1 98.62 197 ASN A N 1
ATOM 1549 C CA . ASN A 1 197 ? 2.57 -13.773 -20.062 1 98.62 197 ASN A CA 1
ATOM 1550 C C . ASN A 1 197 ? 1.605 -14.898 -19.703 1 98.62 197 ASN A C 1
ATOM 1552 O O . ASN A 1 197 ? 1.996 -16.062 -19.641 1 98.62 197 ASN A O 1
ATOM 1556 N N . ILE A 1 198 ? 0.397 -14.562 -19.5 1 98.44 198 ILE A N 1
ATOM 1557 C CA . ILE A 1 198 ? -0.597 -15.523 -19.031 1 98.44 198 ILE A CA 1
ATOM 1558 C C . ILE A 1 198 ? -1.704 -15.68 -20.062 1 98.44 198 ILE A C 1
ATOM 1560 O O . ILE A 1 198 ? -2.221 -14.688 -20.578 1 98.44 198 ILE A O 1
ATOM 1564 N N . THR A 1 199 ? -2.055 -16.828 -20.359 1 98.25 199 THR A N 1
ATOM 1565 C CA . THR A 1 199 ? -3.256 -17.141 -21.125 1 98.25 199 THR A CA 1
ATOM 1566 C C . THR A 1 199 ? -4.316 -17.781 -20.25 1 98.25 199 THR A C 1
ATOM 1568 O O . THR A 1 199 ? -4.059 -18.797 -19.594 1 98.25 199 THR A O 1
ATOM 1571 N N . LEU A 1 200 ? -5.457 -17.234 -20.219 1 97.5 200 LEU A N 1
ATOM 1572 C CA . LEU A 1 200 ? -6.551 -17.734 -19.391 1 97.5 200 LEU A CA 1
ATOM 1573 C C . LEU A 1 200 ? -7.34 -18.812 -20.156 1 97.5 200 LEU A C 1
ATOM 1575 O O . LEU A 1 200 ? -7.195 -18.953 -21.359 1 97.5 200 LEU A O 1
ATOM 1579 N N . VAL A 1 201 ? -8.188 -19.453 -19.438 1 96.56 201 VAL A N 1
ATOM 1580 C CA . VAL A 1 201 ? -8.977 -20.531 -20.016 1 96.56 201 VAL A CA 1
ATOM 1581 C C . VAL A 1 201 ? -9.984 -19.969 -21.016 1 96.56 201 VAL A C 1
ATOM 1583 O O . VAL A 1 201 ? -10.398 -20.656 -21.953 1 96.56 201 VAL A O 1
ATOM 1586 N N . ASN A 1 202 ? -10.375 -18.766 -20.906 1 95.38 202 ASN A N 1
ATOM 1587 C CA . ASN A 1 202 ? -11.328 -18.172 -21.828 1 95.38 202 ASN A CA 1
ATOM 1588 C C . ASN A 1 202 ? -10.625 -17.594 -23.047 1 95.38 202 ASN A C 1
ATOM 1590 O O . ASN A 1 202 ? -11.266 -16.969 -23.906 1 95.38 202 ASN A O 1
ATOM 1594 N N . GLY A 1 203 ? -9.344 -17.641 -23.094 1 95.69 203 GLY A N 1
ATOM 1595 C CA . GLY A 1 203 ? -8.586 -17.219 -24.266 1 95.69 203 GLY A CA 1
ATOM 1596 C C . GLY A 1 203 ? -7.934 -15.867 -24.094 1 95.69 203 GLY A C 1
ATOM 1597 O O . GLY A 1 203 ? -7.043 -15.5 -24.859 1 95.69 203 GLY A O 1
ATOM 1598 N N . ASP A 1 204 ? -8.258 -15.094 -23.094 1 95.31 204 ASP A N 1
ATOM 1599 C CA . ASP A 1 204 ? -7.652 -13.789 -22.844 1 95.31 204 ASP A CA 1
ATOM 1600 C C . ASP A 1 204 ? -6.176 -13.93 -22.484 1 95.31 204 ASP A C 1
ATOM 1602 O O . ASP A 1 204 ? -5.781 -14.883 -21.812 1 95.31 204 ASP A O 1
ATOM 1606 N N . THR A 1 205 ? -5.422 -12.992 -22.922 1 97.25 205 THR A N 1
ATOM 1607 C CA . THR A 1 205 ? -4 -12.961 -22.594 1 97.25 205 THR A CA 1
ATOM 1608 C C . THR A 1 205 ? -3.639 -11.672 -21.875 1 97.25 205 THR A C 1
ATOM 1610 O O . THR A 1 205 ? -4.148 -10.602 -22.203 1 97.25 205 THR A O 1
ATOM 1613 N N . HIS A 1 206 ? -2.738 -11.828 -20.859 1 95.31 206 HIS A N 1
ATOM 1614 C CA . HIS A 1 206 ? -2.309 -10.68 -20.062 1 95.31 206 HIS A CA 1
ATOM 1615 C C . HIS A 1 206 ? -0.8 -10.695 -19.844 1 95.31 206 HIS A C 1
ATOM 1617 O O . HIS A 1 206 ? -0.227 -11.742 -19.516 1 95.31 206 HIS A O 1
ATOM 1623 N N . GLY A 1 207 ? -0.156 -9.602 -20.125 1 97.69 207 GLY A N 1
ATOM 1624 C CA . GLY A 1 207 ? 1.136 -9.391 -19.5 1 97.69 207 GLY A CA 1
ATOM 1625 C C . GLY A 1 207 ? 1.031 -9.102 -18.016 1 97.69 207 GLY A C 1
ATOM 1626 O O . GLY A 1 207 ? 0.131 -8.383 -17.578 1 97.69 207 GLY A O 1
ATOM 1627 N N . ALA A 1 208 ? 1.883 -9.672 -17.203 1 97.94 208 ALA A N 1
ATOM 1628 C CA . ALA A 1 208 ? 1.779 -9.547 -15.742 1 97.94 208 ALA A CA 1
ATOM 1629 C C . ALA A 1 208 ? 3.139 -9.742 -15.078 1 97.94 208 ALA A C 1
ATOM 1631 O O . ALA A 1 208 ? 4.16 -9.859 -15.758 1 97.94 208 ALA A O 1
ATOM 1632 N N . TRP A 1 209 ? 3.137 -9.594 -13.781 1 98.38 209 TRP A N 1
ATOM 1633 C CA . TRP A 1 209 ? 4.316 -9.836 -12.953 1 98.38 209 TRP A CA 1
ATOM 1634 C C . TRP A 1 209 ? 4.004 -10.82 -11.836 1 98.38 209 TRP A C 1
ATOM 1636 O O . TRP A 1 209 ? 3.012 -10.664 -11.125 1 98.38 209 TRP A O 1
ATOM 1646 N N . LEU A 1 210 ? 4.867 -11.797 -11.719 1 98.5 210 LEU A N 1
ATOM 1647 C CA . LEU A 1 210 ? 4.734 -12.789 -10.656 1 98.5 210 LEU A CA 1
ATOM 1648 C C . LEU A 1 210 ? 5.43 -12.328 -9.383 1 98.5 210 LEU A C 1
ATOM 1650 O O . LEU A 1 210 ? 6.484 -11.688 -9.445 1 98.5 210 LEU A O 1
ATOM 1654 N N . PHE A 1 211 ? 4.844 -12.625 -8.305 1 98.38 211 PHE A N 1
ATOM 1655 C CA . PHE A 1 211 ? 5.582 -12.531 -7.047 1 98.38 211 PHE A CA 1
ATOM 1656 C C . PHE A 1 211 ? 6.422 -13.789 -6.824 1 98.38 211 PHE A C 1
ATOM 1658 O O . PHE A 1 211 ? 5.879 -14.867 -6.598 1 98.38 211 PHE A O 1
ATOM 1665 N N . THR A 1 212 ? 7.703 -13.703 -6.801 1 98.06 212 THR A N 1
ATOM 1666 C CA . THR A 1 212 ? 8.57 -14.875 -6.719 1 98.06 212 THR A CA 1
ATOM 1667 C C . THR A 1 212 ? 8.977 -15.148 -5.273 1 98.06 212 THR A C 1
ATOM 1669 O O . THR A 1 212 ? 9.5 -16.219 -4.961 1 98.06 212 THR A O 1
ATOM 1672 N N . ARG A 1 213 ? 8.711 -14.203 -4.461 1 98.5 213 ARG A N 1
ATOM 1673 C CA . ARG A 1 213 ? 9.047 -14.305 -3.045 1 98.5 213 ARG A CA 1
ATOM 1674 C C . ARG A 1 213 ? 7.789 -14.289 -2.184 1 98.5 213 ARG A C 1
ATOM 1676 O O . ARG A 1 213 ? 6.879 -13.484 -2.418 1 98.5 213 ARG A O 1
ATOM 1683 N N . TYR A 1 214 ? 7.754 -15.133 -1.23 1 98.44 214 TYR A N 1
ATOM 1684 C CA . TYR A 1 214 ? 6.594 -15.172 -0.347 1 98.44 214 TYR A CA 1
ATOM 1685 C C . TYR A 1 214 ? 6.508 -13.906 0.5 1 98.44 214 TYR A C 1
ATOM 1687 O O . TYR A 1 214 ? 7.531 -13.359 0.913 1 98.44 214 TYR A O 1
ATOM 1695 N N . SER A 1 215 ? 5.281 -13.469 0.758 1 95.88 215 SER A N 1
ATOM 1696 C CA . SER A 1 215 ? 5.027 -12.289 1.581 1 95.88 215 SER A CA 1
ATOM 1697 C C . SER A 1 215 ? 5.609 -12.461 2.98 1 95.88 215 SER A C 1
ATOM 1699 O O . SER A 1 215 ? 5.473 -13.516 3.594 1 95.88 215 SER A O 1
ATOM 1701 N N . GLY A 1 216 ? 6.27 -11.461 3.465 1 94 216 GLY A N 1
ATOM 1702 C CA . GLY A 1 216 ? 6.867 -11.5 4.793 1 94 216 GLY A CA 1
ATOM 1703 C C . GLY A 1 216 ? 8.344 -11.828 4.773 1 94 216 GLY A C 1
ATOM 1704 O O . GLY A 1 216 ? 9.047 -11.625 5.77 1 94 216 GLY A O 1
ATOM 1705 N N . SER A 1 217 ? 8.859 -12.289 3.662 1 97.19 217 SER A N 1
ATOM 1706 C CA . SER A 1 217 ? 10.242 -12.734 3.559 1 97.19 217 SER A CA 1
ATOM 1707 C C . SER A 1 217 ? 11.211 -11.562 3.684 1 97.19 217 SER A C 1
ATOM 1709 O O . SER A 1 217 ? 12.398 -11.75 3.953 1 97.19 217 SER A O 1
ATOM 1711 N N . GLU A 1 218 ? 10.812 -10.328 3.479 1 93.5 218 GLU A N 1
ATOM 1712 C CA . GLU A 1 218 ? 11.664 -9.148 3.549 1 93.5 218 GLU A CA 1
ATOM 1713 C C . GLU A 1 218 ? 12.195 -8.938 4.965 1 93.5 218 GLU A C 1
ATOM 1715 O O . GLU A 1 218 ? 13.203 -8.25 5.16 1 93.5 218 GLU A O 1
ATOM 1720 N N . SER A 1 219 ? 11.539 -9.539 5.93 1 91.44 219 SER A N 1
ATOM 1721 C CA . SER A 1 219 ? 11.938 -9.383 7.324 1 91.44 219 SER A CA 1
ATOM 1722 C C . SER A 1 219 ? 12.758 -10.578 7.801 1 91.44 219 SER A C 1
ATOM 1724 O O . SER A 1 219 ? 13.109 -10.664 8.977 1 91.44 219 SER A O 1
ATOM 1726 N N . ALA A 1 220 ? 13.039 -11.523 6.941 1 95 220 ALA A N 1
ATOM 1727 C CA . ALA A 1 220 ? 13.742 -12.75 7.301 1 95 220 ALA A CA 1
ATOM 1728 C C . ALA A 1 220 ? 15.234 -12.641 6.988 1 95 220 ALA A C 1
ATOM 1730 O O . ALA A 1 220 ? 15.781 -11.531 6.914 1 95 220 ALA A O 1
ATOM 1731 N N . SER A 1 221 ? 15.922 -13.789 6.965 1 95.94 221 SER A N 1
ATOM 1732 C CA . SER A 1 221 ? 17.359 -13.828 6.68 1 95.94 221 SER A CA 1
ATOM 1733 C C . SER A 1 221 ? 17.641 -13.438 5.238 1 95.94 221 SER A C 1
ATOM 1735 O O . SER A 1 221 ? 16.75 -13.484 4.383 1 95.94 221 SER A O 1
ATOM 1737 N N . ASP A 1 222 ? 18.844 -13.109 4.895 1 96.19 222 ASP A N 1
ATOM 1738 C CA . ASP A 1 222 ? 19.234 -12.711 3.545 1 96.19 222 ASP A CA 1
ATOM 1739 C C . ASP A 1 222 ? 18.969 -13.836 2.547 1 96.19 222 ASP A C 1
ATOM 1741 O O . ASP A 1 222 ? 18.609 -13.586 1.4 1 96.19 222 ASP A O 1
ATOM 1745 N N . ALA A 1 223 ? 19.203 -15.055 2.986 1 96.38 223 ALA A N 1
ATOM 1746 C CA . ALA A 1 223 ? 18.969 -16.203 2.105 1 96.38 223 ALA A CA 1
ATOM 1747 C C . ALA A 1 223 ? 17.5 -16.25 1.677 1 96.38 223 ALA A C 1
ATOM 1749 O O . ALA A 1 223 ? 17.203 -16.531 0.512 1 96.38 223 ALA A O 1
ATOM 1750 N N . LEU A 1 224 ? 16.578 -15.984 2.582 1 97.62 224 LEU A N 1
ATOM 1751 C CA . LEU A 1 224 ? 15.141 -15.992 2.291 1 97.62 224 LEU A CA 1
ATOM 1752 C C . LEU A 1 224 ? 14.742 -14.734 1.516 1 97.62 224 LEU A C 1
ATOM 1754 O O . LEU A 1 224 ? 14 -14.82 0.534 1 97.62 224 LEU A O 1
ATOM 1758 N N . ARG A 1 225 ? 15.367 -13.609 1.871 1 96.56 225 ARG A N 1
ATOM 1759 C CA . ARG A 1 225 ? 15.102 -12.344 1.187 1 96.56 225 ARG A CA 1
ATOM 1760 C C . ARG A 1 225 ? 15.484 -12.43 -0.288 1 96.56 225 ARG A C 1
ATOM 1762 O O . ARG A 1 225 ? 14.82 -11.836 -1.141 1 96.56 225 ARG A O 1
ATOM 1769 N N . LEU A 1 226 ? 16.547 -13.172 -0.527 1 95.75 226 LEU A N 1
ATOM 1770 C CA . LEU A 1 226 ? 17.109 -13.227 -1.867 1 95.75 226 LEU A CA 1
ATOM 1771 C C . LEU A 1 226 ? 16.641 -14.469 -2.611 1 95.75 226 LEU A C 1
ATOM 1773 O O . LEU A 1 226 ? 17.188 -14.82 -3.658 1 95.75 226 LEU A O 1
ATOM 1777 N N . CYS A 1 227 ? 15.719 -15.148 -2.031 1 96.56 227 CYS A N 1
ATOM 1778 C CA . CYS A 1 227 ? 15.086 -16.297 -2.666 1 96.56 227 CYS A CA 1
ATOM 1779 C C . CYS A 1 227 ? 16.109 -17.406 -2.928 1 96.56 227 CYS A C 1
ATOM 1781 O O . CYS A 1 227 ? 16.047 -18.094 -3.949 1 96.56 227 CYS A O 1
ATOM 1783 N N . ARG A 1 228 ? 17.047 -17.547 -2.059 1 95.19 228 ARG A N 1
ATOM 1784 C CA . ARG A 1 228 ? 18.047 -18.609 -2.207 1 95.19 228 ARG A CA 1
ATOM 1785 C C . ARG A 1 228 ? 17.547 -19.906 -1.592 1 95.19 228 ARG A C 1
ATOM 1787 O O . ARG A 1 228 ? 18.094 -20.984 -1.871 1 95.19 228 ARG A O 1
ATOM 1794 N N . GLU A 1 229 ? 16.578 -19.766 -0.788 1 96.94 229 GLU A N 1
ATOM 1795 C CA . GLU A 1 229 ? 15.953 -20.938 -0.159 1 96.94 229 GLU A CA 1
ATOM 1796 C C . GLU A 1 229 ? 14.477 -20.688 0.128 1 96.94 229 GLU A C 1
ATOM 1798 O O . GLU A 1 229 ? 13.984 -19.562 -0.031 1 96.94 229 GLU A O 1
ATOM 1803 N N . THR A 1 230 ? 13.766 -21.688 0.469 1 98 230 THR A N 1
ATOM 1804 C CA . THR A 1 230 ? 12.391 -21.656 0.962 1 98 230 THR A CA 1
ATOM 1805 C C . THR A 1 230 ? 12.289 -22.312 2.336 1 98 230 THR A C 1
ATOM 1807 O O . THR A 1 230 ? 12.898 -23.359 2.578 1 98 230 THR A O 1
ATOM 1810 N N . ALA A 1 231 ? 11.648 -21.672 3.219 1 98.19 231 ALA A N 1
ATOM 1811 C CA . ALA A 1 231 ? 11.398 -22.219 4.551 1 98.19 231 ALA A CA 1
ATOM 1812 C C . ALA A 1 231 ? 9.906 -22.219 4.867 1 98.19 231 ALA A C 1
ATOM 1814 O O . ALA A 1 231 ? 9.18 -21.297 4.496 1 98.19 231 ALA A O 1
ATOM 1815 N N . TRP A 1 232 ? 9.508 -23.25 5.566 1 97.19 232 TRP A N 1
ATOM 1816 C CA . TRP A 1 232 ? 8.102 -23.391 5.934 1 97.19 232 TRP A CA 1
ATOM 1817 C C . TRP A 1 232 ? 7.934 -23.375 7.445 1 97.19 232 TRP A C 1
ATOM 1819 O O . TRP A 1 232 ? 8.75 -23.938 8.172 1 97.19 232 TRP A O 1
ATOM 1829 N N . GLN A 1 233 ? 6.965 -22.688 7.809 1 95.06 233 GLN A N 1
ATOM 1830 C CA . GLN A 1 233 ? 6.645 -22.641 9.234 1 95.06 233 GLN A CA 1
ATOM 1831 C C . GLN A 1 233 ? 5.152 -22.844 9.469 1 95.06 233 GLN A C 1
ATOM 1833 O O . GLN A 1 233 ? 4.328 -22.531 8.609 1 95.06 233 GLN A O 1
ATOM 1838 N N . ASP A 1 234 ? 4.848 -23.344 10.664 1 91.56 234 ASP A N 1
ATOM 1839 C CA . ASP A 1 234 ? 3.443 -23.5 11.023 1 91.56 234 ASP A CA 1
ATOM 1840 C C . ASP A 1 234 ? 2.783 -22.156 11.289 1 91.56 234 ASP A C 1
ATOM 1842 O O . ASP A 1 234 ? 3.398 -21.266 11.883 1 91.56 234 ASP A O 1
ATOM 1846 N N . GLY A 1 235 ? 1.678 -22 10.781 1 86 235 GLY A N 1
ATOM 1847 C CA . GLY A 1 235 ? 0.864 -20.844 11.062 1 86 235 GLY A CA 1
ATOM 1848 C C . GLY A 1 235 ? -0.251 -21.109 12.055 1 86 235 GLY A C 1
ATOM 1849 O O . GLY A 1 235 ? -0.19 -22.078 12.812 1 86 235 GLY A O 1
ATOM 1850 N N . PRO A 1 236 ? -1.167 -20.203 12.117 1 83.5 236 PRO A N 1
ATOM 1851 C CA . PRO A 1 236 ? -2.291 -20.406 13.031 1 83.5 236 PRO A CA 1
ATOM 1852 C C . PRO A 1 236 ? -3.111 -21.656 12.711 1 83.5 236 PRO A C 1
ATOM 1854 O O . PRO A 1 236 ? -3.342 -21.953 11.531 1 83.5 236 PRO A O 1
ATOM 1857 N N . GLY A 1 237 ? -3.473 -22.312 13.75 1 84.69 237 GLY A N 1
ATOM 1858 C CA . GLY A 1 237 ? -4.285 -23.5 13.57 1 84.69 237 GLY A CA 1
ATOM 1859 C C . GLY A 1 237 ? -3.477 -24.719 13.172 1 84.69 237 GLY A C 1
ATOM 1860 O O . GLY A 1 237 ? -2.258 -24.75 13.344 1 84.69 237 GLY A O 1
ATOM 1861 N N . GLU A 1 238 ? -4.184 -25.734 12.633 1 88.81 238 GLU A N 1
ATOM 1862 C CA . GLU A 1 238 ? -3.553 -27.016 12.305 1 88.81 238 GLU A CA 1
ATOM 1863 C C . GLU A 1 238 ? -3.32 -27.141 10.805 1 88.81 238 GLU A C 1
ATOM 1865 O O . GLU A 1 238 ? -2.537 -27.984 10.367 1 88.81 238 GLU A O 1
ATOM 1870 N N . THR A 1 239 ? -3.873 -26.234 10.102 1 89.44 239 THR A N 1
ATOM 1871 C CA . THR A 1 239 ? -3.896 -26.422 8.656 1 89.44 239 THR A CA 1
ATOM 1872 C C . THR A 1 239 ? -2.973 -25.422 7.965 1 89.44 239 THR A C 1
ATOM 1874 O O . THR A 1 239 ? -2.682 -25.578 6.773 1 89.44 239 THR A O 1
ATOM 1877 N N . THR A 1 240 ? -2.488 -24.516 8.734 1 91.31 240 THR A N 1
ATOM 1878 C CA . THR A 1 240 ? -1.805 -23.406 8.07 1 91.31 240 THR A CA 1
ATOM 1879 C C . THR A 1 240 ? -0.295 -23.641 8.062 1 91.31 240 THR A C 1
ATOM 1881 O O . THR A 1 240 ? 0.308 -23.891 9.102 1 91.31 240 THR A O 1
ATOM 1884 N N . VAL A 1 241 ? 0.266 -23.625 6.895 1 94.31 241 VAL A N 1
ATOM 1885 C CA . VAL A 1 241 ? 1.709 -23.594 6.688 1 94.31 241 VAL A CA 1
ATOM 1886 C C . VAL A 1 241 ? 2.096 -22.297 5.969 1 94.31 241 VAL A C 1
ATOM 1888 O O . VAL A 1 241 ? 1.57 -22 4.895 1 94.31 241 VAL A O 1
ATOM 1891 N N . ARG A 1 242 ? 2.953 -21.594 6.559 1 95.88 242 ARG A N 1
ATOM 1892 C CA . ARG A 1 242 ? 3.453 -20.344 5.969 1 95.88 242 ARG A CA 1
ATOM 1893 C C . ARG A 1 242 ? 4.84 -20.547 5.371 1 95.88 242 ARG A C 1
ATOM 1895 O O . ARG A 1 242 ? 5.738 -21.078 6.031 1 95.88 242 ARG A O 1
ATOM 1902 N N . ALA A 1 243 ? 4.984 -20.109 4.191 1 98.06 243 ALA A N 1
ATOM 1903 C CA . ALA A 1 243 ? 6.281 -20.234 3.533 1 98.06 243 ALA A CA 1
ATOM 1904 C C . ALA A 1 243 ? 6.992 -18.875 3.463 1 98.06 243 ALA A C 1
ATOM 1906 O O . ALA A 1 243 ? 6.344 -17.828 3.391 1 98.06 243 ALA A O 1
ATOM 1907 N N . LEU A 1 244 ? 8.297 -18.859 3.498 1 98.19 244 LEU A N 1
ATOM 1908 C CA . LEU A 1 244 ? 9.18 -17.703 3.307 1 98.19 244 LEU A CA 1
ATOM 1909 C C . LEU A 1 244 ? 10.234 -18 2.248 1 98.19 244 LEU A C 1
ATOM 1911 O O . LEU A 1 244 ? 10.602 -19.156 2.039 1 98.19 244 LEU A O 1
ATOM 1915 N N . GLY A 1 245 ? 10.68 -16.984 1.618 1 98.31 245 GLY A N 1
ATOM 1916 C CA . GLY A 1 245 ? 11.688 -17.141 0.581 1 98.31 245 GLY A CA 1
ATOM 1917 C C . GLY A 1 245 ? 11.094 -17.312 -0.804 1 98.31 245 GLY A C 1
ATOM 1918 O O . GLY A 1 245 ? 10.094 -16.688 -1.144 1 98.31 245 GLY A O 1
ATOM 1919 N N . GLN A 1 246 ? 11.773 -18.156 -1.649 1 98.38 246 GLN A N 1
ATOM 1920 C CA . GLN A 1 246 ? 11.336 -18.359 -3.027 1 98.38 246 GLN A CA 1
ATOM 1921 C C . GLN A 1 246 ? 10.016 -19.125 -3.08 1 98.38 246 GLN A C 1
ATOM 1923 O O . GLN A 1 246 ? 9.828 -20.094 -2.354 1 98.38 246 GLN A O 1
ATOM 1928 N N . LYS A 1 247 ? 9.156 -18.688 -3.873 1 98.56 247 LYS A N 1
ATOM 1929 C CA . LYS A 1 247 ? 7.891 -19.391 -4.07 1 98.56 247 LYS A CA 1
ATOM 1930 C C . LYS A 1 247 ? 8.094 -20.719 -4.777 1 98.56 247 LYS A C 1
ATOM 1932 O O . LYS A 1 247 ? 8.797 -20.797 -5.785 1 98.56 247 LYS A O 1
ATOM 1937 N N . VAL A 1 248 ? 7.473 -21.688 -4.215 1 98.31 248 VAL A N 1
ATOM 1938 C CA . VAL A 1 248 ? 7.547 -23.062 -4.727 1 98.31 248 VAL A CA 1
ATOM 1939 C C . VAL A 1 248 ? 6.141 -23.656 -4.82 1 98.31 248 VAL A C 1
ATOM 1941 O O . VAL A 1 248 ? 5.375 -23.594 -3.857 1 98.31 248 VAL A O 1
ATOM 1944 N N . TRP A 1 249 ? 5.836 -24.188 -5.949 1 97.81 249 TRP A N 1
ATOM 1945 C CA . TRP A 1 249 ? 4.605 -24.953 -6.113 1 97.81 249 TRP A CA 1
ATOM 1946 C C . TRP A 1 249 ? 4.863 -26.438 -5.914 1 97.81 249 TRP A C 1
ATOM 1948 O O . TRP A 1 249 ? 5.883 -26.969 -6.359 1 97.81 249 TRP A O 1
ATOM 1958 N N . LEU A 1 250 ? 3.965 -27.031 -5.227 1 97 250 LEU A N 1
ATOM 1959 C CA . LEU A 1 250 ? 3.963 -28.484 -5.098 1 97 250 LEU A CA 1
ATOM 1960 C C . LEU A 1 250 ? 3.121 -29.125 -6.199 1 97 250 LEU A C 1
ATOM 1962 O O . LEU A 1 250 ? 2.031 -28.641 -6.512 1 97 250 LEU A O 1
ATOM 1966 N N . THR A 1 251 ? 3.68 -30.125 -6.812 1 96.19 251 THR A N 1
ATOM 1967 C CA . THR A 1 251 ? 2.922 -30.875 -7.805 1 96.19 251 THR A CA 1
ATOM 1968 C C . THR A 1 251 ? 3.123 -32.375 -7.609 1 96.19 251 THR A C 1
ATOM 1970 O O . THR A 1 251 ? 3.973 -32.781 -6.82 1 96.19 251 THR A O 1
ATOM 1973 N N . SER A 1 252 ? 2.266 -33.156 -8.281 1 95.19 252 SER A N 1
ATOM 1974 C CA . SER A 1 252 ? 2.434 -34.625 -8.25 1 95.19 252 SER A CA 1
ATOM 1975 C C . SER A 1 252 ? 3.662 -35.062 -9.047 1 95.19 252 SER A C 1
ATOM 1977 O O . SER A 1 252 ? 4.051 -36.219 -9.008 1 95.19 252 SER A O 1
ATOM 1979 N N . HIS A 1 253 ? 4.336 -34.188 -9.789 1 91 253 HIS A N 1
ATOM 1980 C CA . HIS A 1 253 ? 5.527 -34.469 -10.586 1 91 253 HIS A CA 1
ATOM 1981 C C . HIS A 1 253 ? 6.746 -33.719 -10.031 1 91 253 HIS A C 1
ATOM 1983 O O . HIS A 1 253 ? 7.707 -33.469 -10.766 1 91 253 HIS A O 1
ATOM 1989 N N . GLY A 1 254 ? 6.625 -33.281 -8.773 1 92.69 254 GLY A N 1
ATOM 1990 C CA . GLY A 1 254 ? 7.754 -32.594 -8.172 1 92.69 254 GLY A CA 1
ATOM 1991 C C . GLY A 1 254 ? 7.48 -31.109 -7.93 1 92.69 254 GLY A C 1
ATOM 1992 O O . GLY A 1 254 ? 6.418 -30.609 -8.289 1 92.69 254 GLY A O 1
ATOM 1993 N N . ASP A 1 255 ? 8.453 -30.422 -7.387 1 95.31 255 ASP A N 1
ATOM 1994 C CA . ASP A 1 255 ? 8.305 -29.031 -7.008 1 95.31 255 ASP A CA 1
ATOM 1995 C C . ASP A 1 255 ? 8.688 -28.094 -8.156 1 95.31 255 ASP A C 1
ATOM 1997 O O . ASP A 1 255 ? 9.609 -28.406 -8.93 1 95.31 255 ASP A O 1
ATOM 2001 N N . ILE A 1 256 ? 8.008 -27.094 -8.297 1 96 256 ILE A N 1
ATOM 2002 C CA . ILE A 1 256 ? 8.305 -26.047 -9.289 1 96 256 ILE A CA 1
ATOM 2003 C C . ILE A 1 256 ? 8.727 -24.766 -8.578 1 96 256 ILE A C 1
ATOM 2005 O O . ILE A 1 256 ? 7.926 -24.156 -7.875 1 96 256 ILE A O 1
ATOM 2009 N N . SER A 1 257 ? 9.961 -24.344 -8.734 1 96.31 257 SER A N 1
ATOM 2010 C CA . SER A 1 257 ? 10.398 -23.031 -8.289 1 96.31 257 SER A CA 1
ATOM 2011 C C . SER A 1 257 ? 9.977 -21.953 -9.281 1 96.31 257 SER A C 1
ATOM 2013 O O . SER A 1 257 ? 10.227 -22.062 -10.484 1 96.31 257 SER A O 1
ATOM 2015 N N . LEU A 1 258 ? 9.398 -20.938 -8.812 1 97.12 258 LEU A N 1
ATOM 2016 C CA . LEU A 1 258 ? 8.859 -19.938 -9.711 1 97.12 258 LEU A CA 1
ATOM 2017 C C . LEU A 1 258 ? 9.977 -19.219 -10.461 1 97.12 258 LEU A C 1
ATOM 2019 O O . LEU A 1 258 ? 9.773 -18.75 -11.586 1 97.12 258 LEU A O 1
ATOM 2023 N N . LEU A 1 259 ? 11.133 -19.078 -9.859 1 96.69 259 LEU A N 1
ATOM 2024 C CA . LEU A 1 259 ? 12.25 -18.422 -10.531 1 96.69 259 LEU A CA 1
ATOM 2025 C C . LEU A 1 259 ? 12.711 -19.25 -11.734 1 96.69 259 LEU A C 1
ATOM 2027 O O . LEU A 1 259 ? 13.188 -18.688 -12.727 1 96.69 259 LEU A O 1
ATOM 2031 N N . ASP A 1 260 ? 12.477 -20.562 -11.727 1 94.19 260 ASP A N 1
ATOM 2032 C CA . ASP A 1 260 ? 12.938 -21.453 -12.781 1 94.19 260 ASP A CA 1
ATOM 2033 C C . ASP A 1 260 ? 11.836 -21.719 -13.797 1 94.19 260 ASP A C 1
ATOM 2035 O O . ASP A 1 260 ? 12.086 -22.266 -14.875 1 94.19 260 ASP A O 1
ATOM 2039 N N . MET A 1 261 ? 10.648 -21.406 -13.461 1 96.25 261 MET A N 1
ATOM 2040 C CA . MET A 1 261 ? 9.516 -21.719 -14.328 1 96.25 261 MET A CA 1
ATOM 2041 C C . MET A 1 261 ? 9.516 -20.828 -15.57 1 96.25 261 MET A C 1
ATOM 2043 O O . MET A 1 261 ? 9.406 -19.609 -15.461 1 96.25 261 MET A O 1
ATOM 2047 N N . THR A 1 262 ? 9.602 -21.391 -16.734 1 97 262 THR A N 1
ATOM 2048 C CA . THR A 1 262 ? 9.617 -20.625 -17.969 1 97 262 THR A CA 1
ATOM 2049 C C . THR A 1 262 ? 8.344 -20.891 -18.781 1 97 262 THR A C 1
ATOM 2051 O O . THR A 1 262 ? 7.91 -20.031 -19.547 1 97 262 THR A O 1
ATOM 2054 N N . HIS A 1 263 ? 7.914 -22.094 -18.625 1 97.44 263 HIS A N 1
ATOM 2055 C CA . HIS A 1 263 ? 6.676 -22.469 -19.312 1 97.44 263 HIS A CA 1
ATOM 2056 C C . HIS A 1 263 ? 5.891 -23.484 -18.5 1 97.44 263 HIS A C 1
ATOM 2058 O O . HIS A 1 263 ? 6.461 -24.438 -17.969 1 97.44 263 HIS A O 1
ATOM 2064 N N . CYS A 1 264 ? 4.617 -23.297 -18.391 1 97.62 264 CYS A N 1
ATOM 2065 C CA . CYS A 1 264 ? 3.729 -24.203 -17.688 1 97.62 264 CYS A CA 1
ATOM 2066 C C . CYS A 1 264 ? 2.318 -24.156 -18.266 1 97.62 264 CYS A C 1
ATOM 2068 O O . CYS A 1 264 ? 1.822 -23.078 -18.609 1 97.62 264 CYS A O 1
ATOM 2070 N N . THR A 1 265 ? 1.704 -25.234 -18.422 1 98 265 THR A N 1
ATOM 2071 C CA . THR A 1 265 ? 0.315 -25.297 -18.859 1 98 265 THR A CA 1
ATOM 2072 C C . THR A 1 265 ? -0.561 -25.969 -17.797 1 98 265 THR A C 1
ATOM 2074 O O . THR A 1 265 ? -0.069 -26.75 -16.984 1 98 265 THR A O 1
ATOM 2077 N N . PHE A 1 266 ? -1.823 -25.625 -17.859 1 97.38 266 PHE A N 1
ATOM 2078 C CA . PHE A 1 266 ? -2.795 -26.203 -16.938 1 97.38 266 PHE A CA 1
ATOM 2079 C C . PHE A 1 266 ? -3.994 -26.75 -17.688 1 97.38 266 PHE A C 1
ATOM 2081 O O . PHE A 1 266 ? -4.352 -26.25 -18.766 1 97.38 266 PHE A O 1
ATOM 2088 N N . HIS A 1 267 ? -4.617 -27.797 -17.25 1 91.5 267 HIS A N 1
ATOM 2089 C CA . HIS A 1 267 ? -5.836 -28.375 -17.812 1 91.5 267 HIS A CA 1
ATOM 2090 C C . HIS A 1 267 ? -6.809 -28.766 -16.703 1 91.5 267 HIS A C 1
ATOM 2092 O O . HIS A 1 267 ? -6.402 -29.328 -15.688 1 91.5 267 HIS A O 1
ATOM 2098 N N . ALA A 1 268 ? -7.973 -28.172 -16.797 1 74.12 268 ALA A N 1
ATOM 2099 C CA . ALA A 1 268 ? -8.992 -28.562 -15.82 1 74.12 268 ALA A CA 1
ATOM 2100 C C . ALA A 1 268 ? -9.305 -30.047 -15.914 1 74.12 268 ALA A C 1
ATOM 2102 O O . ALA A 1 268 ? -9.266 -30.641 -17 1 74.12 268 ALA A O 1
ATOM 2103 N N . GLN A 1 269 ? -9.258 -30.719 -14.789 1 65.88 269 GLN A N 1
ATOM 2104 C CA . GLN A 1 269 ? -9.617 -32.125 -14.852 1 65.88 269 GLN A CA 1
ATOM 2105 C C . GLN A 1 269 ? -11.047 -32.312 -15.336 1 65.88 269 GLN A C 1
ATOM 2107 O O . GLN A 1 269 ? -11.945 -31.562 -14.938 1 65.88 269 GLN A O 1
ATOM 2112 N N . GLU A 1 270 ? -11.234 -32.812 -16.5 1 51.91 270 GLU A N 1
ATOM 2113 C CA . GLU A 1 270 ? -12.547 -33.281 -16.969 1 51.91 270 GLU A CA 1
ATOM 2114 C C . GLU A 1 270 ? -13.227 -34.125 -15.914 1 51.91 270 GLU A C 1
ATOM 2116 O O . GLU A 1 270 ? -12.586 -35 -15.297 1 51.91 270 GLU A O 1
ATOM 2121 N N . ASN A 1 271 ? -14.078 -33.562 -15.125 1 46.12 271 ASN A N 1
ATOM 2122 C CA . ASN A 1 271 ? -14.922 -34.469 -14.367 1 46.12 271 ASN A CA 1
ATOM 2123 C C . ASN A 1 271 ? -15.281 -35.719 -15.188 1 46.12 271 ASN A C 1
ATOM 2125 O O . ASN A 1 271 ? -15.93 -35.594 -16.234 1 46.12 271 ASN A O 1
ATOM 2129 N N . ASP A 1 272 ? -14.547 -36.719 -15.312 1 37.88 272 ASP A N 1
ATOM 2130 C CA . ASP A 1 272 ? -15.109 -37.969 -15.758 1 37.88 272 ASP A CA 1
ATOM 2131 C C . ASP A 1 272 ? -16.391 -38.312 -14.992 1 37.88 272 ASP A C 1
ATOM 2133 O O . ASP A 1 272 ? -16.359 -38.469 -13.773 1 37.88 272 ASP A O 1
ATOM 2137 N N . GLY A 1 273 ? -17.516 -37.719 -15.234 1 33.16 273 GLY A N 1
ATOM 2138 C CA . GLY A 1 273 ? -18.719 -38.469 -14.906 1 33.16 273 GLY A CA 1
ATOM 2139 C C . GLY A 1 273 ? -18.625 -39.938 -15.242 1 33.16 273 GLY A C 1
ATOM 2140 O O . GLY A 1 273 ? -18.5 -40.312 -16.406 1 33.16 273 GLY A O 1
ATOM 2141 N N . ALA A 1 274 ? -18.031 -40.719 -14.367 1 29.72 274 ALA A N 1
ATOM 2142 C CA . ALA A 1 274 ? -18.562 -42.062 -14.242 1 29.72 274 ALA A CA 1
ATOM 2143 C C . ALA A 1 274 ? -20 -42.031 -13.711 1 29.72 274 ALA A C 1
ATOM 2145 O O . ALA A 1 274 ? -20.328 -41.25 -12.828 1 29.72 274 ALA A O 1
ATOM 2146 N N . MET B 1 1 ? -43.438 4.652 -1.605 1 24.14 1 MET B N 1
ATOM 2147 C CA . MET B 1 1 ? -42.844 5.387 -2.719 1 24.14 1 MET B CA 1
ATOM 2148 C C . MET B 1 1 ? -41.625 4.648 -3.268 1 24.14 1 MET B C 1
ATOM 2150 O O . MET B 1 1 ? -40.688 4.363 -2.529 1 24.14 1 MET B O 1
ATOM 2154 N N . LYS B 1 2 ? -41.625 3.971 -4.371 1 27.72 2 LYS B N 1
ATOM 2155 C CA . LYS B 1 2 ? -40.625 3.084 -4.953 1 27.72 2 LYS B CA 1
ATOM 2156 C C . LYS B 1 2 ? -39.281 3.787 -5.082 1 27.72 2 LYS B C 1
ATOM 2158 O O . LYS B 1 2 ? -39.156 4.812 -5.762 1 27.72 2 LYS B O 1
ATOM 2163 N N . LYS B 1 3 ? -38.375 3.842 -4.035 1 36.94 3 LYS B N 1
ATOM 2164 C CA . LYS B 1 3 ? -37.031 4.43 -4.098 1 36.94 3 LYS B CA 1
ATOM 2165 C C . LYS B 1 3 ? -36.406 4.219 -5.473 1 36.94 3 LYS B C 1
ATOM 2167 O O . LYS B 1 3 ? -36.25 3.078 -5.914 1 36.94 3 LYS B O 1
ATOM 2172 N N . THR B 1 4 ? -36.469 5.082 -6.328 1 39.84 4 THR B N 1
ATOM 2173 C CA . THR B 1 4 ? -36.031 5.016 -7.719 1 39.84 4 THR B CA 1
ATOM 2174 C C . THR B 1 4 ? -34.562 4.609 -7.816 1 39.84 4 THR B C 1
ATOM 2176 O O . THR B 1 4 ? -33.719 5.176 -7.125 1 39.84 4 THR B O 1
ATOM 2179 N N . ASP B 1 5 ? -34.188 3.432 -8.211 1 46.22 5 ASP B N 1
ATOM 2180 C CA . ASP B 1 5 ? -32.938 2.703 -8.469 1 46.22 5 ASP B CA 1
ATOM 2181 C C . ASP B 1 5 ? -31.922 3.576 -9.211 1 46.22 5 ASP B C 1
ATOM 2183 O O . ASP B 1 5 ? -30.938 3.07 -9.75 1 46.22 5 ASP B O 1
ATOM 2187 N N . THR B 1 6 ? -32.344 4.883 -9.547 1 50.69 6 THR B N 1
ATOM 2188 C CA . THR B 1 6 ? -31.422 5.707 -10.312 1 50.69 6 THR B CA 1
ATOM 2189 C C . THR B 1 6 ? -30.438 6.43 -9.383 1 50.69 6 THR B C 1
ATOM 2191 O O . THR B 1 6 ? -30.844 6.961 -8.344 1 50.69 6 THR B O 1
ATOM 2194 N N . LEU B 1 7 ? -29.203 6.227 -9.609 1 57.47 7 LEU B N 1
ATOM 2195 C CA . LEU B 1 7 ? -28.203 7.008 -8.883 1 57.47 7 LEU B CA 1
ATOM 2196 C C . LEU B 1 7 ? -28.562 8.492 -8.906 1 57.47 7 LEU B C 1
ATOM 2198 O O . LEU B 1 7 ? -28.891 9.047 -9.961 1 57.47 7 LEU B O 1
ATOM 2202 N N . PRO B 1 8 ? -28.797 9.008 -7.766 1 55.75 8 PRO B N 1
ATOM 2203 C CA . PRO B 1 8 ? -28.969 10.461 -7.82 1 55.75 8 PRO B CA 1
ATOM 2204 C C . PRO B 1 8 ? -27.953 11.148 -8.719 1 55.75 8 PRO B C 1
ATOM 2206 O O . PRO B 1 8 ? -26.875 10.594 -8.969 1 55.75 8 PRO B O 1
ATOM 2209 N N . ALA B 1 9 ? -28.266 12.211 -9.297 1 56.28 9 ALA B N 1
ATOM 2210 C CA . ALA B 1 9 ? -27.516 12.945 -10.312 1 56.28 9 ALA B CA 1
ATOM 2211 C C . ALA B 1 9 ? -26.094 13.25 -9.836 1 56.28 9 ALA B C 1
ATOM 2213 O O . ALA B 1 9 ? -25.156 13.297 -10.641 1 56.28 9 ALA B O 1
ATOM 2214 N N . THR B 1 10 ? -26.047 13.5 -8.469 1 70.75 10 THR B N 1
ATOM 2215 C CA . THR B 1 10 ? -24.703 13.781 -7.977 1 70.75 10 THR B CA 1
ATOM 2216 C C . THR B 1 10 ? -24.344 12.859 -6.816 1 70.75 10 THR B C 1
ATOM 2218 O O . THR B 1 10 ? -25.219 12.438 -6.062 1 70.75 10 THR B O 1
ATOM 2221 N N . LEU B 1 11 ? -23.203 12.469 -6.688 1 74.62 11 LEU B N 1
ATOM 2222 C CA . LEU B 1 11 ? -22.719 11.664 -5.574 1 74.62 11 LEU B CA 1
ATOM 2223 C C . LEU B 1 11 ? -23.047 12.32 -4.238 1 74.62 11 LEU B C 1
ATOM 2225 O O . LEU B 1 11 ? -23.344 11.625 -3.26 1 74.62 11 LEU B O 1
ATOM 2229 N N . SER B 1 12 ? -23.156 13.609 -4.285 1 74.62 12 SER B N 1
ATOM 2230 C CA . SER B 1 12 ? -23.484 14.344 -3.068 1 74.62 12 SER B CA 1
ATOM 2231 C C . SER B 1 12 ? -24.922 14.07 -2.637 1 74.62 12 SER B C 1
ATOM 2233 O O . SER B 1 12 ? -25.188 13.828 -1.458 1 74.62 12 SER B O 1
ATOM 2235 N N . ALA B 1 13 ? -25.734 14.148 -3.555 1 74.69 13 ALA B N 1
ATOM 2236 C CA . ALA B 1 13 ? -27.141 13.883 -3.27 1 74.69 13 ALA B CA 1
ATOM 2237 C C . ALA B 1 13 ? -27.344 12.438 -2.812 1 74.69 13 ALA B C 1
ATOM 2239 O O . ALA B 1 13 ? -28.141 12.172 -1.906 1 74.69 13 ALA B O 1
ATOM 2240 N N . LEU B 1 14 ? -26.594 11.609 -3.414 1 76.31 14 LEU B N 1
ATOM 2241 C CA . LEU B 1 14 ? -26.656 10.195 -3.061 1 76.31 14 LEU B CA 1
ATOM 2242 C C . LEU B 1 14 ? -26.266 9.977 -1.603 1 76.31 14 LEU B C 1
ATOM 2244 O O . LEU B 1 14 ? -26.953 9.25 -0.873 1 76.31 14 LEU B O 1
ATOM 2248 N N . LEU B 1 15 ? -25.344 10.711 -1.16 1 81.19 15 LEU B N 1
ATOM 2249 C CA . LEU B 1 15 ? -24.766 10.469 0.159 1 81.19 15 LEU B CA 1
ATOM 2250 C C . LEU B 1 15 ? -25.594 11.148 1.245 1 81.19 15 LEU B C 1
ATOM 2252 O O . LEU B 1 15 ? -25.406 10.891 2.436 1 81.19 15 LEU B O 1
ATOM 2256 N N . GLN B 1 16 ? -26.531 11.953 0.803 1 80.88 16 GLN B N 1
ATOM 2257 C CA . GLN B 1 16 ? -27.484 12.547 1.745 1 80.88 16 GLN B CA 1
ATOM 2258 C C . GLN B 1 16 ? -28.656 11.609 2.004 1 80.88 16 GLN B C 1
ATOM 2260 O O . GLN B 1 16 ? -29.25 11.633 3.086 1 80.88 16 GLN B O 1
ATOM 2265 N N . GLU B 1 17 ? -28.891 10.789 1.032 1 83.56 17 GLU B N 1
ATOM 2266 C CA . GLU B 1 17 ? -30.125 10.008 1.076 1 83.56 17 GLU B CA 1
ATOM 2267 C C . GLU B 1 17 ? -29.844 8.539 1.363 1 83.56 17 GLU B C 1
ATOM 2269 O O . GLU B 1 17 ? -30.719 7.816 1.849 1 83.56 17 GLU B O 1
ATOM 2274 N N . TYR B 1 18 ? -28.656 8.148 1.069 1 88.81 18 TYR B N 1
ATOM 2275 C CA . TYR B 1 18 ? -28.391 6.715 1.149 1 88.81 18 TYR B CA 1
ATOM 2276 C C . TYR B 1 18 ? -27.094 6.453 1.921 1 88.81 18 TYR B C 1
ATOM 2278 O O . TYR B 1 18 ? -26.25 7.344 2.051 1 88.81 18 TYR B O 1
ATOM 2286 N N . SER B 1 19 ? -27.031 5.262 2.422 1 94 19 SER B N 1
ATOM 2287 C CA . SER B 1 19 ? -25.781 4.812 3.012 1 94 19 SER B CA 1
ATOM 2288 C C . SER B 1 19 ? -24.719 4.57 1.94 1 94 19 SER B C 1
ATOM 2290 O O . SER B 1 19 ? -25.047 4.457 0.756 1 94 19 SER B O 1
ATOM 2292 N N . ILE B 1 20 ? -23.531 4.562 2.381 1 94.44 20 ILE B N 1
ATOM 2293 C CA . ILE B 1 20 ? -22.422 4.285 1.467 1 94.44 20 ILE B CA 1
ATOM 2294 C C . ILE B 1 20 ? -22.625 2.92 0.816 1 94.44 20 ILE B C 1
ATOM 2296 O O . ILE B 1 20 ? -22.422 2.764 -0.391 1 94.44 20 ILE B O 1
ATOM 2300 N N . ALA B 1 21 ? -23.047 1.95 1.62 1 94.5 21 ALA B N 1
ATOM 2301 C CA . ALA B 1 21 ? -23.281 0.603 1.104 1 94.5 21 ALA B CA 1
ATOM 2302 C C . ALA B 1 21 ? -24.344 0.608 0.011 1 94.5 21 ALA B C 1
ATOM 2304 O O . ALA B 1 21 ? -24.172 -0.01 -1.041 1 94.5 21 ALA B O 1
ATOM 2305 N N . GLU B 1 22 ? -25.422 1.297 0.266 1 94.31 22 GLU B N 1
ATOM 2306 C CA . GLU B 1 22 ? -26.484 1.422 -0.731 1 94.31 22 GLU B CA 1
ATOM 2307 C C . GLU B 1 22 ? -25.984 2.16 -1.973 1 94.31 22 GLU B C 1
ATOM 2309 O O . GLU B 1 22 ? -26.328 1.793 -3.098 1 94.31 22 GLU B O 1
ATOM 2314 N N . GLY B 1 23 ? -25.219 3.209 -1.726 1 94.44 23 GLY B N 1
ATOM 2315 C CA . GLY B 1 23 ? -24.641 3.936 -2.84 1 94.44 23 GLY B CA 1
ATOM 2316 C C . GLY B 1 23 ? -23.766 3.066 -3.727 1 94.44 23 GLY B C 1
ATOM 2317 O O . GLY B 1 23 ? -23.828 3.166 -4.953 1 94.44 23 GLY B O 1
ATOM 2318 N N . ILE B 1 24 ? -23 2.227 -3.113 1 95.44 24 ILE B N 1
ATOM 2319 C CA . ILE B 1 24 ? -22.141 1.324 -3.861 1 95.44 24 ILE B CA 1
ATOM 2320 C C . ILE B 1 24 ? -22.984 0.363 -4.691 1 95.44 24 ILE B C 1
ATOM 2322 O O . ILE B 1 24 ? -22.703 0.139 -5.871 1 95.44 24 ILE B O 1
ATOM 2326 N N . GLN B 1 25 ? -24.016 -0.128 -4.102 1 94.88 25 GLN B N 1
ATOM 2327 C CA . GLN B 1 25 ? -24.906 -1.037 -4.82 1 94.88 25 GLN B CA 1
ATOM 2328 C C . GLN B 1 25 ? -25.531 -0.348 -6.023 1 94.88 25 GLN B C 1
ATOM 2330 O O . GLN B 1 25 ? -25.609 -0.929 -7.109 1 94.88 25 GLN B O 1
ATOM 2335 N N . MET B 1 26 ? -26 0.84 -5.809 1 93.69 26 MET B N 1
ATOM 2336 C CA . MET B 1 26 ? -26.594 1.609 -6.891 1 93.69 26 MET B CA 1
ATOM 2337 C C . MET B 1 26 ? -25.594 1.889 -7.996 1 93.69 26 MET B C 1
ATOM 2339 O O . MET B 1 26 ? -25.906 1.783 -9.18 1 93.69 26 MET B O 1
ATOM 2343 N N . ALA B 1 27 ? -24.422 2.275 -7.574 1 94.31 27 ALA B N 1
ATOM 2344 C CA . ALA B 1 27 ? -23.359 2.549 -8.547 1 94.31 27 ALA B CA 1
ATOM 2345 C C . ALA B 1 27 ? -23 1.291 -9.336 1 94.31 27 ALA B C 1
ATOM 2347 O O . ALA B 1 27 ? -22.766 1.355 -10.547 1 94.31 27 ALA B O 1
ATOM 2348 N N . GLU B 1 28 ? -22.906 0.187 -8.648 1 94.94 28 GLU B N 1
ATOM 2349 C CA . GLU B 1 28 ? -22.625 -1.081 -9.32 1 94.94 28 GLU B CA 1
ATOM 2350 C C . GLU B 1 28 ? -23.703 -1.406 -10.352 1 94.94 28 GLU B C 1
ATOM 2352 O O . GLU B 1 28 ? -23.391 -1.868 -11.453 1 94.94 28 GLU B O 1
ATOM 2357 N N . GLN B 1 29 ? -24.953 -1.205 -9.992 1 94.38 29 GLN B N 1
ATOM 2358 C CA . GLN B 1 29 ? -26.047 -1.421 -10.93 1 94.38 29 GLN B CA 1
ATOM 2359 C C . GLN B 1 29 ? -25.922 -0.505 -12.141 1 94.38 29 GLN B C 1
ATOM 2361 O O . GLN B 1 29 ? -26.156 -0.932 -13.273 1 94.38 29 GLN B O 1
ATOM 2366 N N . GLN B 1 30 ? -25.578 0.699 -11.922 1 93.69 30 GLN B N 1
ATOM 2367 C CA . GLN B 1 30 ? -25.406 1.646 -13.016 1 93.69 30 GLN B CA 1
ATOM 2368 C C . GLN B 1 30 ? -24.281 1.199 -13.961 1 93.69 30 GLN B C 1
ATOM 2370 O O . GLN B 1 30 ? -24.391 1.368 -15.172 1 93.69 30 GLN B O 1
ATOM 2375 N N . VAL B 1 31 ? -23.219 0.716 -13.391 1 94.25 31 VAL B N 1
ATOM 2376 C CA . VAL B 1 31 ? -22.109 0.225 -14.203 1 94.25 31 VAL B CA 1
ATOM 2377 C C . VAL B 1 31 ? -22.578 -0.97 -15.039 1 94.25 31 VAL B C 1
ATOM 2379 O O . VAL B 1 31 ? -22.219 -1.09 -16.203 1 94.25 31 VAL B O 1
ATOM 2382 N N . ARG B 1 32 ? -23.375 -1.853 -14.461 1 94.12 32 ARG B N 1
ATOM 2383 C CA . ARG B 1 32 ? -23.906 -3.008 -15.18 1 94.12 32 ARG B CA 1
ATOM 2384 C C . ARG B 1 32 ? -24.797 -2.57 -16.328 1 94.12 32 ARG B C 1
ATOM 2386 O O . ARG B 1 32 ? -24.766 -3.164 -17.406 1 94.12 32 ARG B O 1
ATOM 2393 N N . GLU B 1 33 ? -25.547 -1.581 -16.109 1 94.31 33 GLU B N 1
ATOM 2394 C CA . GLU B 1 33 ? -26.484 -1.075 -17.109 1 94.31 33 GLU B CA 1
ATOM 2395 C C . GLU B 1 33 ? -25.781 -0.255 -18.172 1 94.31 33 GLU B C 1
ATOM 2397 O O . GLU B 1 33 ? -26.25 -0.163 -19.312 1 94.31 33 GLU B O 1
ATOM 2402 N N . ASN B 1 34 ? -24.688 0.354 -17.75 1 93.5 34 ASN B N 1
ATOM 2403 C CA . ASN B 1 34 ? -23.922 1.208 -18.656 1 93.5 34 ASN B CA 1
ATOM 2404 C C . ASN B 1 34 ? -22.438 0.903 -18.578 1 93.5 34 ASN B C 1
ATOM 2406 O O . ASN B 1 34 ? -21.625 1.77 -18.219 1 93.5 34 ASN B O 1
ATOM 2410 N N . PRO B 1 35 ? -21.984 -0.227 -19 1 90.25 35 PRO B N 1
ATOM 2411 C CA . PRO B 1 35 ? -20.594 -0.666 -18.797 1 90.25 35 PRO B CA 1
ATOM 2412 C C . PRO B 1 35 ? -19.594 0.178 -19.578 1 90.25 35 PRO B C 1
ATOM 2414 O O . PRO B 1 35 ? -18.406 0.225 -19.234 1 90.25 35 PRO B O 1
ATOM 2417 N N . ALA B 1 36 ? -20.047 0.932 -20.562 1 89.75 36 ALA B N 1
ATOM 2418 C CA . ALA B 1 36 ? -19.125 1.694 -21.406 1 89.75 36 ALA B CA 1
ATOM 2419 C C . ALA B 1 36 ? -19.047 3.148 -20.938 1 89.75 36 ALA B C 1
ATOM 2421 O O . ALA B 1 36 ? -18.281 3.939 -21.5 1 89.75 36 ALA B O 1
ATOM 2422 N N . LYS B 1 37 ? -19.812 3.535 -20.016 1 90.88 37 LYS B N 1
ATOM 2423 C CA . LYS B 1 37 ? -19.781 4.91 -19.516 1 90.88 37 LYS B CA 1
ATOM 2424 C C . LYS B 1 37 ? -18.766 5.066 -18.391 1 90.88 37 LYS B C 1
ATOM 2426 O O . LYS B 1 37 ? -19.016 4.617 -17.266 1 90.88 37 LYS B O 1
ATOM 2431 N N . ALA B 1 38 ? -17.75 5.789 -18.609 1 91.06 38 ALA B N 1
ATOM 2432 C CA . ALA B 1 38 ? -16.656 5.984 -17.656 1 91.06 38 ALA B CA 1
ATOM 2433 C C . ALA B 1 38 ? -17.156 6.691 -16.391 1 91.06 38 ALA B C 1
ATOM 2435 O O . ALA B 1 38 ? -16.672 6.414 -15.297 1 91.06 38 ALA B O 1
ATOM 2436 N N . LEU B 1 39 ? -18.125 7.539 -16.625 1 89.19 39 LEU B N 1
ATOM 2437 C CA . LEU B 1 39 ? -18.625 8.32 -15.492 1 89.19 39 LEU B CA 1
ATOM 2438 C C . LEU B 1 39 ? -19.25 7.406 -14.438 1 89.19 39 LEU B C 1
ATOM 2440 O O . LEU B 1 39 ? -19.125 7.668 -13.242 1 89.19 39 LEU B O 1
ATOM 2444 N N . CYS B 1 40 ? -19.922 6.383 -14.852 1 93.19 40 CYS B N 1
ATOM 2445 C CA . CYS B 1 40 ? -20.516 5.434 -13.914 1 93.19 40 CYS B CA 1
ATOM 2446 C C . CYS B 1 40 ? -19.438 4.703 -13.133 1 93.19 40 CYS B C 1
ATOM 2448 O O . CYS B 1 40 ? -19.547 4.531 -11.914 1 93.19 40 CYS B O 1
ATOM 2450 N N . ARG B 1 41 ? -18.391 4.332 -13.766 1 93.75 41 ARG B N 1
ATOM 2451 C CA . ARG B 1 41 ? -17.281 3.645 -13.117 1 93.75 41 ARG B CA 1
ATOM 2452 C C . ARG B 1 41 ? -16.531 4.578 -12.18 1 93.75 41 ARG B C 1
ATOM 2454 O O . ARG B 1 41 ? -16.062 4.16 -11.117 1 93.75 41 ARG B O 1
ATOM 2461 N N . HIS B 1 42 ? -16.453 5.801 -12.633 1 93.06 42 HIS B N 1
ATOM 2462 C CA . HIS B 1 42 ? -15.805 6.789 -11.781 1 93.06 42 HIS B CA 1
ATOM 2463 C C . HIS B 1 42 ? -16.578 6.996 -10.484 1 93.06 42 HIS B C 1
ATOM 2465 O O . HIS B 1 42 ? -15.969 7.141 -9.414 1 93.06 42 HIS B O 1
ATOM 2471 N N . SER B 1 43 ? -17.859 7.031 -10.617 1 94 43 SER B N 1
ATOM 2472 C CA . SER B 1 43 ? -18.688 7.168 -9.422 1 94 43 SER B CA 1
ATOM 2473 C C . SER B 1 43 ? -18.5 5.977 -8.484 1 94 43 SER B C 1
ATOM 2475 O O . SER B 1 43 ? -18.375 6.148 -7.273 1 94 43 SER B O 1
ATOM 2477 N N . LEU B 1 44 ? -18.5 4.82 -9.023 1 95.75 44 LEU B N 1
ATOM 2478 C CA . LEU B 1 44 ? -18.266 3.619 -8.227 1 95.75 44 LEU B CA 1
ATOM 2479 C C . LEU B 1 44 ? -16.891 3.643 -7.586 1 95.75 44 LEU B C 1
ATOM 2481 O O . LEU B 1 44 ? -16.734 3.326 -6.406 1 95.75 44 LEU B O 1
ATOM 2485 N N . PHE B 1 45 ? -15.898 4.062 -8.367 1 95.81 45 PHE B N 1
ATOM 2486 C CA . PHE B 1 45 ? -14.539 4.203 -7.855 1 95.81 45 PHE B CA 1
ATOM 2487 C C . PHE B 1 45 ? -14.516 5.066 -6.602 1 95.81 45 PHE B C 1
ATOM 2489 O O . PHE B 1 45 ? -13.953 4.672 -5.578 1 95.81 45 PHE B O 1
ATOM 2496 N N . GLN B 1 46 ? -15.117 6.164 -6.656 1 95.88 46 GLN B N 1
ATOM 2497 C CA . GLN B 1 46 ? -15.094 7.109 -5.547 1 95.88 46 GLN B CA 1
ATOM 2498 C C . GLN B 1 46 ? -15.742 6.516 -4.301 1 95.88 46 GLN B C 1
ATOM 2500 O O . GLN B 1 46 ? -15.211 6.637 -3.197 1 95.88 46 GLN B O 1
ATOM 2505 N N . LEU B 1 47 ? -16.875 5.887 -4.488 1 96.38 47 LEU B N 1
ATOM 2506 C CA . LEU B 1 47 ? -17.594 5.301 -3.363 1 96.38 47 LEU B CA 1
ATOM 2507 C C . LEU B 1 47 ? -16.781 4.172 -2.73 1 96.38 47 LEU B C 1
ATOM 2509 O O . LEU B 1 47 ? -16.766 4.031 -1.505 1 96.38 47 LEU B O 1
ATOM 2513 N N . LEU B 1 48 ? -16.125 3.414 -3.551 1 95.94 48 LEU B N 1
ATOM 2514 C CA . LEU B 1 48 ? -15.281 2.332 -3.057 1 95.94 48 LEU B CA 1
ATOM 2515 C C . LEU B 1 48 ? -14.102 2.881 -2.256 1 95.94 48 LEU B C 1
ATOM 2517 O O . LEU B 1 48 ? -13.703 2.291 -1.251 1 95.94 48 LEU B O 1
ATOM 2521 N N . CYS B 1 49 ? -13.57 4.004 -2.654 1 96.31 49 CYS B N 1
ATOM 2522 C CA . CYS B 1 49 ? -12.5 4.648 -1.898 1 96.31 49 CYS B CA 1
ATOM 2523 C C . CYS B 1 49 ? -12.992 5.078 -0.521 1 96.31 49 CYS B C 1
ATOM 2525 O O . CYS B 1 49 ? -12.289 4.91 0.474 1 96.31 49 CYS B O 1
ATOM 2527 N N . VAL B 1 50 ? -14.211 5.566 -0.481 1 96.38 50 VAL B N 1
ATOM 2528 C CA . VAL B 1 50 ? -14.781 5.996 0.791 1 96.38 50 VAL B CA 1
ATOM 2529 C C . VAL B 1 50 ? -14.906 4.801 1.732 1 96.38 50 VAL B C 1
ATOM 2531 O O . VAL B 1 50 ? -14.625 4.914 2.93 1 96.38 50 VAL B O 1
ATOM 2534 N N . ALA B 1 51 ? -15.195 3.697 1.139 1 95.5 51 ALA B N 1
ATOM 2535 C CA . ALA B 1 51 ? -15.43 2.492 1.931 1 95.5 51 ALA B CA 1
ATOM 2536 C C . ALA B 1 51 ? -14.125 1.743 2.184 1 95.5 51 ALA B C 1
ATOM 2538 O O . ALA B 1 51 ? -14.102 0.759 2.924 1 95.5 51 ALA B O 1
ATOM 2539 N N . GLY B 1 52 ? -13.078 2.125 1.557 1 93.31 52 GLY B N 1
ATOM 2540 C CA . GLY B 1 52 ? -11.789 1.492 1.763 1 93.31 52 GLY B CA 1
ATOM 2541 C C . GLY B 1 52 ? -11.633 0.186 1.007 1 93.31 52 GLY B C 1
ATOM 2542 O O . GLY B 1 52 ? -10.773 -0.636 1.344 1 93.31 52 GLY B O 1
ATOM 2543 N N . ASP B 1 53 ? -12.523 -0.07 0.067 1 91.38 53 ASP B N 1
ATOM 2544 C CA . ASP B 1 53 ? -12.359 -1.222 -0.815 1 91.38 53 ASP B CA 1
ATOM 2545 C C . ASP B 1 53 ? -11.383 -0.909 -1.95 1 91.38 53 ASP B C 1
ATOM 2547 O O . ASP B 1 53 ? -11.797 -0.752 -3.102 1 91.38 53 ASP B O 1
ATOM 2551 N N . TRP B 1 54 ? -10.133 -0.912 -1.661 1 90.25 54 TRP B N 1
ATOM 2552 C CA . TRP B 1 54 ? -9.086 -0.336 -2.504 1 90.25 54 TRP B CA 1
ATOM 2553 C C . TRP B 1 54 ? -8.891 -1.163 -3.771 1 90.25 54 TRP B C 1
ATOM 2555 O O . TRP B 1 54 ? -8.742 -0.612 -4.863 1 90.25 54 TRP B O 1
ATOM 2565 N N . ALA B 1 55 ? -8.875 -2.496 -3.65 1 84.25 55 ALA B N 1
ATOM 2566 C CA . ALA B 1 55 ? -8.656 -3.354 -4.812 1 84.25 55 ALA B CA 1
ATOM 2567 C C . ALA B 1 55 ? -9.719 -3.117 -5.883 1 84.25 55 ALA B C 1
ATOM 2569 O O . ALA B 1 55 ? -9.391 -2.924 -7.055 1 84.25 55 ALA B O 1
ATOM 2570 N N . ARG B 1 56 ? -10.938 -3.141 -5.441 1 90.12 56 ARG B N 1
ATOM 2571 C CA . ARG B 1 56 ? -12.016 -2.906 -6.387 1 90.12 56 ARG B CA 1
ATOM 2572 C C . ARG B 1 56 ? -11.969 -1.485 -6.938 1 90.12 56 ARG B C 1
ATOM 2574 O O . ARG B 1 56 ? -12.281 -1.256 -8.109 1 90.12 56 ARG B O 1
ATOM 2581 N N . ALA B 1 57 ? -11.633 -0.542 -6.066 1 94.06 57 ALA B N 1
ATOM 2582 C CA . ALA B 1 57 ? -11.492 0.842 -6.516 1 94.06 57 ALA B CA 1
ATOM 2583 C C . ALA B 1 57 ? -10.469 0.959 -7.637 1 94.06 57 ALA B C 1
ATOM 2585 O O . ALA B 1 57 ? -10.734 1.571 -8.672 1 94.06 57 ALA B O 1
ATOM 2586 N N . LEU B 1 58 ? -9.328 0.355 -7.445 1 89.75 58 LEU B N 1
ATOM 2587 C CA . LEU B 1 58 ? -8.258 0.409 -8.438 1 89.75 58 LEU B CA 1
ATOM 2588 C C . LEU B 1 58 ? -8.688 -0.269 -9.734 1 89.75 58 LEU B C 1
ATOM 2590 O O . LEU B 1 58 ? -8.352 0.198 -10.828 1 89.75 58 LEU B O 1
ATOM 2594 N N . HIS B 1 59 ? -9.391 -1.311 -9.594 1 88.56 59 HIS B N 1
ATOM 2595 C CA . HIS B 1 59 ? -9.891 -1.999 -10.781 1 88.56 59 HIS B CA 1
ATOM 2596 C C . HIS B 1 59 ? -10.812 -1.095 -11.594 1 88.56 59 HIS B C 1
ATOM 2598 O O . HIS B 1 59 ? -10.68 -1.004 -12.812 1 88.56 59 HIS B O 1
ATOM 2604 N N . GLN B 1 60 ? -11.781 -0.447 -10.938 1 92.06 60 GLN B N 1
ATOM 2605 C CA . GLN B 1 60 ? -12.68 0.482 -11.617 1 92.06 60 GLN B CA 1
ATOM 2606 C C . GLN B 1 60 ? -11.898 1.622 -12.266 1 92.06 60 GLN B C 1
ATOM 2608 O O . GLN B 1 60 ? -12.203 2.025 -13.391 1 92.06 60 GLN B O 1
ATOM 2613 N N . LEU B 1 61 ? -10.938 2.1 -11.539 1 91.88 61 LEU B N 1
ATOM 2614 C CA . LEU B 1 61 ? -10.109 3.189 -12.039 1 91.88 61 LEU B CA 1
ATOM 2615 C C . LEU B 1 61 ? -9.375 2.773 -13.312 1 91.88 61 LEU B C 1
ATOM 2617 O O . LEU B 1 61 ? -9.32 3.537 -14.281 1 91.88 61 LEU B O 1
ATOM 2621 N N . GLN B 1 62 ? -8.836 1.622 -13.289 1 86.12 62 GLN B N 1
ATOM 2622 C CA . GLN B 1 62 ? -8.125 1.098 -14.445 1 86.12 62 GLN B CA 1
ATOM 2623 C C . GLN B 1 62 ? -9.047 0.984 -15.656 1 86.12 62 GLN B C 1
ATOM 2625 O O . GLN B 1 62 ? -8.664 1.342 -16.766 1 86.12 62 GLN B O 1
ATOM 2630 N N . LEU B 1 63 ? -10.219 0.478 -15.5 1 88.5 63 LEU B N 1
ATOM 2631 C CA . LEU B 1 63 ? -11.195 0.347 -16.578 1 88.5 63 LEU B CA 1
ATOM 2632 C C . LEU B 1 63 ? -11.578 1.715 -17.125 1 88.5 63 LEU B C 1
ATOM 2634 O O . LEU B 1 63 ? -11.711 1.885 -18.344 1 88.5 63 LEU B O 1
ATOM 2638 N N . CYS B 1 64 ? -11.719 2.672 -16.203 1 90.5 64 CYS B N 1
ATOM 2639 C CA . CYS B 1 64 ? -12.008 4.039 -16.625 1 90.5 64 CYS B CA 1
ATOM 2640 C C . CYS B 1 64 ? -10.898 4.562 -17.531 1 90.5 64 CYS B C 1
ATOM 2642 O O . CYS B 1 64 ? -11.172 5.16 -18.578 1 90.5 64 CYS B O 1
ATOM 2644 N N . ALA B 1 65 ? -9.68 4.312 -17.156 1 87.94 65 ALA B N 1
ATOM 2645 C CA . ALA B 1 65 ? -8.531 4.816 -17.906 1 87.94 65 ALA B CA 1
ATOM 2646 C C . ALA B 1 65 ? -8.445 4.168 -19.281 1 87.94 65 ALA B C 1
ATOM 2648 O O . ALA B 1 65 ? -8.023 4.805 -20.25 1 87.94 65 ALA B O 1
ATOM 2649 N N . ARG B 1 66 ? -8.82 2.986 -19.422 1 86.19 66 ARG B N 1
ATOM 2650 C CA . ARG B 1 66 ? -8.797 2.273 -20.688 1 86.19 66 ARG B CA 1
ATOM 2651 C C . ARG B 1 66 ? -9.883 2.789 -21.625 1 86.19 66 ARG B C 1
ATOM 2653 O O . ARG B 1 66 ? -9.703 2.797 -22.844 1 86.19 66 ARG B O 1
ATOM 2660 N N . MET B 1 67 ? -10.922 3.254 -21.047 1 88.69 67 MET B N 1
ATOM 2661 C CA . MET B 1 67 ? -12.086 3.686 -21.828 1 88.69 67 MET B CA 1
ATOM 2662 C C . MET B 1 67 ? -11.922 5.129 -22.297 1 88.69 67 MET B C 1
ATOM 2664 O O . MET B 1 67 ? -12.352 5.484 -23.391 1 88.69 67 MET B O 1
ATOM 2668 N N . GLU B 1 68 ? -11.367 5.895 -21.453 1 89.31 68 GLU B N 1
ATOM 2669 C CA . GLU B 1 68 ? -11.25 7.32 -21.734 1 89.31 68 GLU B CA 1
ATOM 2670 C C . GLU B 1 68 ? -9.805 7.801 -21.562 1 89.31 68 GLU B C 1
ATOM 2672 O O . GLU B 1 68 ? -9.32 7.91 -20.438 1 89.31 68 GLU B O 1
ATOM 2677 N N . ALA B 1 69 ? -9.25 8.219 -22.594 1 83.25 69 ALA B N 1
ATOM 2678 C CA . ALA B 1 69 ? -7.844 8.617 -22.594 1 83.25 69 ALA B CA 1
ATOM 2679 C C . ALA B 1 69 ? -7.613 9.828 -21.703 1 83.25 69 ALA B C 1
ATOM 2681 O O . ALA B 1 69 ? -6.562 9.953 -21.062 1 83.25 69 ALA B O 1
ATOM 2682 N N . ASN B 1 70 ? -8.617 10.672 -21.672 1 84.38 70 ASN B N 1
ATOM 2683 C CA . ASN B 1 70 ? -8.477 11.898 -20.891 1 84.38 70 ASN B CA 1
ATOM 2684 C C . ASN B 1 70 ? -8.453 11.602 -19.391 1 84.38 70 ASN B C 1
ATOM 2686 O O . ASN B 1 70 ? -8.117 12.469 -18.594 1 84.38 70 ASN B O 1
ATOM 2690 N N . TYR B 1 71 ? -8.656 10.336 -19.078 1 86.12 71 TYR B N 1
ATOM 2691 C CA . TYR B 1 71 ? -8.734 9.922 -17.688 1 86.12 71 TYR B CA 1
ATOM 2692 C C . TYR B 1 71 ? -7.387 9.406 -17.188 1 86.12 71 TYR B C 1
ATOM 2694 O O . TYR B 1 71 ? -7.203 9.188 -15.992 1 86.12 71 TYR B O 1
ATOM 2702 N N . THR B 1 72 ? -6.453 9.352 -18 1 83.12 72 THR B N 1
ATOM 2703 C CA . THR B 1 72 ? -5.211 8.648 -17.703 1 83.12 72 THR B CA 1
ATOM 2704 C C . THR B 1 72 ? -4.43 9.375 -16.609 1 83.12 72 THR B C 1
ATOM 2706 O O . THR B 1 72 ? -3.914 8.742 -15.688 1 83.12 72 THR B O 1
ATOM 2709 N N . GLN B 1 73 ? -4.387 10.672 -16.766 1 86.38 73 GLN B N 1
ATOM 2710 C CA . GLN B 1 73 ? -3.645 11.438 -15.766 1 86.38 73 GLN B CA 1
ATOM 2711 C C . GLN B 1 73 ? -4.328 11.367 -14.398 1 86.38 73 GLN B C 1
ATOM 2713 O O . GLN B 1 73 ? -3.67 11.156 -13.383 1 86.38 73 GLN B O 1
ATOM 2718 N N . GLU B 1 74 ? -5.609 11.523 -14.438 1 89.62 74 GLU B N 1
ATOM 2719 C CA . GLU B 1 74 ? -6.383 11.438 -13.211 1 89.62 74 GLU B CA 1
ATOM 2720 C C . GLU B 1 74 ? -6.262 10.047 -12.578 1 89.62 74 GLU B C 1
ATOM 2722 O O . GLU B 1 74 ? -6.121 9.922 -11.359 1 89.62 74 GLU B O 1
ATOM 2727 N N . ALA B 1 75 ? -6.277 9.102 -13.406 1 90.12 75 ALA B N 1
ATOM 2728 C CA . ALA B 1 75 ? -6.152 7.723 -12.93 1 90.12 75 ALA B CA 1
ATOM 2729 C C . ALA B 1 75 ? -4.797 7.488 -12.273 1 90.12 75 ALA B C 1
ATOM 2731 O O . ALA B 1 75 ? -4.707 6.816 -11.242 1 90.12 75 ALA B O 1
ATOM 2732 N N . ARG B 1 76 ? -3.807 8 -12.844 1 86.75 76 ARG B N 1
ATOM 2733 C CA . ARG B 1 76 ? -2.467 7.883 -12.281 1 86.75 76 ARG B CA 1
ATOM 2734 C C . ARG B 1 76 ? -2.404 8.508 -10.891 1 86.75 76 ARG B C 1
ATOM 2736 O O . ARG B 1 76 ? -1.865 7.91 -9.953 1 86.75 76 ARG B O 1
ATOM 2743 N N . LEU B 1 77 ? -2.947 9.656 -10.789 1 92.06 77 LEU B N 1
ATOM 2744 C CA . LEU B 1 77 ? -2.959 10.352 -9.508 1 92.06 77 LEU B CA 1
ATOM 2745 C C . LEU B 1 77 ? -3.697 9.539 -8.445 1 92.06 77 LEU B C 1
ATOM 2747 O O . LEU B 1 77 ? -3.166 9.305 -7.359 1 92.06 77 LEU B O 1
ATOM 2751 N N . TYR B 1 78 ? -4.867 9.086 -8.812 1 94.5 78 TYR B N 1
ATOM 2752 C CA . TYR B 1 78 ? -5.672 8.359 -7.836 1 94.5 78 TYR B CA 1
ATOM 2753 C C . TYR B 1 78 ? -5.016 7.039 -7.461 1 94.5 78 TYR B C 1
ATOM 2755 O O . TYR B 1 78 ? -5.129 6.582 -6.32 1 94.5 78 TYR B O 1
ATOM 2763 N N . ARG B 1 79 ? -4.367 6.48 -8.375 1 90.5 79 ARG B N 1
ATOM 2764 C CA . ARG B 1 79 ? -3.625 5.262 -8.055 1 90.5 79 ARG B CA 1
ATOM 2765 C C . ARG B 1 79 ? -2.549 5.535 -7.012 1 90.5 79 ARG B C 1
ATOM 2767 O O . ARG B 1 79 ? -2.354 4.738 -6.094 1 90.5 79 ARG B O 1
ATOM 2774 N N . GLU B 1 80 ? -1.858 6.602 -7.156 1 89.06 80 GLU B N 1
ATOM 2775 C CA . GLU B 1 80 ? -0.832 6.992 -6.195 1 89.06 80 GLU B CA 1
ATOM 2776 C C . GLU B 1 80 ? -1.434 7.234 -4.812 1 89.06 80 GLU B C 1
ATOM 2778 O O . GLU B 1 80 ? -0.884 6.789 -3.805 1 89.06 80 GLU B O 1
ATOM 2783 N N . LEU B 1 81 ? -2.525 7.887 -4.824 1 95.44 81 LEU B N 1
ATOM 2784 C CA . LEU B 1 81 ? -3.166 8.227 -3.561 1 95.44 81 LEU B CA 1
ATOM 2785 C C . LEU B 1 81 ? -3.686 6.98 -2.857 1 95.44 81 LEU B C 1
ATOM 2787 O O . LEU B 1 81 ? -3.516 6.828 -1.646 1 95.44 81 LEU B O 1
ATOM 2791 N N . VAL B 1 82 ? -4.262 6.109 -3.609 1 93.25 82 VAL B N 1
ATOM 2792 C CA . VAL B 1 82 ? -4.766 4.859 -3.049 1 93.25 82 VAL B CA 1
ATOM 2793 C C . VAL B 1 82 ? -3.6 4.031 -2.506 1 93.25 82 VAL B C 1
ATOM 2795 O O . VAL B 1 82 ? -3.689 3.465 -1.415 1 93.25 82 VAL B O 1
ATOM 2798 N N . CYS B 1 83 ? -2.521 3.979 -3.248 1 89.31 83 CYS B N 1
ATOM 2799 C CA . CYS B 1 83 ? -1.337 3.258 -2.793 1 89.31 83 CYS B CA 1
ATOM 2800 C C . CYS B 1 83 ? -0.812 3.842 -1.487 1 89.31 83 CYS B C 1
ATOM 2802 O O . CYS B 1 83 ? -0.44 3.1 -0.576 1 89.31 83 CYS B O 1
ATOM 2804 N N . CYS B 1 84 ? -0.822 5.109 -1.407 1 92.88 84 CYS B N 1
ATOM 2805 C CA . CYS B 1 84 ? -0.326 5.766 -0.203 1 92.88 84 CYS B CA 1
ATOM 2806 C C . CYS B 1 84 ? -1.249 5.508 0.981 1 92.88 84 CYS B C 1
ATOM 2808 O O . CYS B 1 84 ? -0.795 5.445 2.125 1 92.88 84 CYS B O 1
ATOM 2810 N N . GLU B 1 85 ? -2.568 5.316 0.717 1 93.44 85 GLU B N 1
ATOM 2811 C CA . GLU B 1 85 ? -3.484 4.914 1.78 1 93.44 85 GLU B CA 1
ATOM 2812 C C . GLU B 1 85 ? -3.096 3.559 2.359 1 93.44 85 GLU B C 1
ATOM 2814 O O . GLU B 1 85 ? -3.105 3.371 3.578 1 93.44 85 GLU B O 1
ATOM 2819 N N . MET B 1 86 ? -2.785 2.756 1.528 1 86.69 86 MET B N 1
ATOM 2820 C CA . MET B 1 86 ? -2.414 1.414 1.971 1 86.69 86 MET B CA 1
ATOM 2821 C C . MET B 1 86 ? -1.087 1.437 2.721 1 86.69 86 MET B C 1
ATOM 2823 O O . MET B 1 86 ? -0.937 0.768 3.746 1 86.69 86 MET B O 1
ATOM 2827 N N . PHE B 1 87 ? -0.179 2.174 2.154 1 88.62 87 PHE B N 1
ATOM 2828 C CA . PHE B 1 87 ? 1.1 2.336 2.836 1 88.62 87 PHE B CA 1
ATOM 2829 C C . PHE B 1 87 ? 0.905 2.953 4.215 1 88.62 87 PHE B C 1
ATOM 2831 O O . PHE B 1 87 ? 1.48 2.484 5.199 1 88.62 87 PHE B O 1
ATOM 2838 N N . ARG B 1 88 ? 0.1 3.934 4.215 1 94.19 88 ARG B N 1
ATOM 2839 C CA . ARG B 1 88 ? -0.234 4.637 5.449 1 94.19 88 ARG B CA 1
ATOM 2840 C C . ARG B 1 88 ? -0.717 3.666 6.52 1 94.19 88 ARG B C 1
ATOM 2842 O O . ARG B 1 88 ? -0.31 3.76 7.68 1 94.19 88 ARG B O 1
ATOM 2849 N N . HIS B 1 89 ? -1.518 2.803 6.176 1 89.94 89 HIS B N 1
ATOM 2850 C CA . HIS B 1 89 ? -2.033 1.786 7.086 1 89.94 89 HIS B CA 1
ATOM 2851 C C . HIS B 1 89 ? -0.9 0.97 7.699 1 89.94 89 HIS B C 1
ATOM 2853 O O . HIS B 1 89 ? -0.898 0.71 8.906 1 89.94 89 HIS B O 1
ATOM 2859 N N . THR B 1 90 ? 0.101 0.551 6.93 1 87.69 90 THR B N 1
ATOM 2860 C CA . THR B 1 90 ? 1.212 -0.259 7.418 1 87.69 90 THR B CA 1
ATOM 2861 C C . THR B 1 90 ? 2.098 0.55 8.359 1 87.69 90 THR B C 1
ATOM 2863 O O . THR B 1 90 ? 2.693 -0.003 9.289 1 87.69 90 THR B O 1
ATOM 2866 N N . VAL B 1 91 ? 2.16 1.805 8.125 1 92.69 91 VAL B N 1
ATOM 2867 C CA . VAL B 1 91 ? 2.92 2.674 9.016 1 92.69 91 VAL B CA 1
ATOM 2868 C C . VAL B 1 91 ? 2.262 2.703 10.391 1 92.69 91 VAL B C 1
ATOM 2870 O O . VAL B 1 91 ? 2.934 2.52 11.414 1 92.69 91 VAL B O 1
ATOM 2873 N N . PHE B 1 92 ? 0.962 2.861 10.43 1 93.44 92 PHE B N 1
ATOM 2874 C CA . PHE B 1 92 ? 0.262 2.953 11.703 1 93.44 92 PHE B CA 1
ATOM 2875 C C . PHE B 1 92 ? 0.243 1.603 12.414 1 93.44 92 PHE B C 1
ATOM 2877 O O . PHE B 1 92 ? 0.028 1.532 13.625 1 93.44 92 PHE B O 1
ATOM 2884 N N . GLN B 1 93 ? 0.528 0.537 11.648 1 88 93 GLN B N 1
ATOM 2885 C CA . GLN B 1 93 ? 0.668 -0.786 12.242 1 88 93 GLN B CA 1
ATOM 2886 C C . GLN B 1 93 ? 2.09 -1.012 12.75 1 88 93 GLN B C 1
ATOM 2888 O O . GLN B 1 93 ? 2.389 -2.059 13.328 1 88 93 GLN B O 1
ATOM 2893 N N . GLY B 1 94 ? 2.938 -0.044 12.5 1 89.12 94 GLY B N 1
ATOM 2894 C CA . GLY B 1 94 ? 4.305 -0.114 12.992 1 89.12 94 GLY B CA 1
ATOM 2895 C C . GLY B 1 94 ? 5.215 -0.947 12.109 1 89.12 94 GLY B C 1
ATOM 2896 O O . GLY B 1 94 ? 6.305 -1.337 12.531 1 89.12 94 GLY B O 1
ATOM 2897 N N . GLU B 1 95 ? 4.801 -1.194 10.906 1 84.31 95 GLU B N 1
ATOM 2898 C CA . GLU B 1 95 ? 5.539 -2.107 10.039 1 84.31 95 GLU B CA 1
ATOM 2899 C C . GLU B 1 95 ? 6.449 -1.345 9.086 1 84.31 95 GLU B C 1
ATOM 2901 O O . GLU B 1 95 ? 7.461 -1.879 8.625 1 84.31 95 GLU B O 1
ATOM 2906 N N . GLN B 1 96 ? 6.031 -0.175 8.758 1 87 96 GLN B N 1
ATOM 2907 C CA . GLN B 1 96 ? 6.773 0.671 7.832 1 87 96 GLN B CA 1
ATOM 2908 C C . GLN B 1 96 ? 6.977 2.072 8.406 1 87 96 GLN B C 1
ATOM 2910 O O . GLN B 1 96 ? 6.348 2.438 9.398 1 87 96 GLN B O 1
ATOM 2915 N N . ARG B 1 97 ? 7.902 2.736 7.793 1 90.56 97 ARG B N 1
ATOM 2916 C CA . ARG B 1 97 ? 8.148 4.133 8.133 1 90.56 97 ARG B CA 1
ATOM 2917 C C . ARG B 1 97 ? 7.773 5.055 6.984 1 90.56 97 ARG B C 1
ATOM 2919 O O . ARG B 1 97 ? 7.961 4.711 5.816 1 90.56 97 ARG B O 1
ATOM 2926 N N . PRO B 1 98 ? 7.219 6.207 7.293 1 94.31 98 PRO B N 1
ATOM 2927 C CA . PRO B 1 98 ? 6.918 7.172 6.234 1 94.31 98 PRO B CA 1
ATOM 2928 C C . PRO B 1 98 ? 8.172 7.801 5.633 1 94.31 98 PRO B C 1
ATOM 2930 O O . PRO B 1 98 ? 9.281 7.566 6.125 1 94.31 98 PRO B O 1
ATOM 2933 N N . GLY B 1 99 ? 7.984 8.5 4.516 1 89.75 99 GLY B N 1
ATOM 2934 C CA . GLY B 1 99 ? 9.047 9.352 4 1 89.75 99 GLY B CA 1
ATOM 2935 C C . GLY B 1 99 ? 9.133 10.688 4.715 1 89.75 99 GLY B C 1
ATOM 2936 O O . GLY B 1 99 ? 8.25 11.039 5.496 1 89.75 99 GLY B O 1
ATOM 2937 N N . PHE B 1 100 ? 10.234 11.391 4.414 1 92.62 100 PHE B N 1
ATOM 2938 C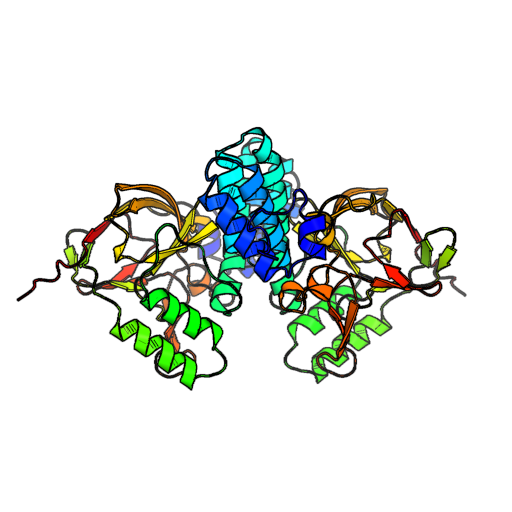 CA . PHE B 1 100 ? 10.477 12.711 4.973 1 92.62 100 PHE B CA 1
ATOM 2939 C C . PHE B 1 100 ? 11.07 13.648 3.922 1 92.62 100 PHE B C 1
ATOM 2941 O O . PHE B 1 100 ? 11.812 13.203 3.045 1 92.62 100 PHE B O 1
ATOM 2948 N N . LEU B 1 101 ? 10.695 14.898 4.012 1 90.06 101 LEU B N 1
ATOM 2949 C CA . LEU B 1 101 ? 11.219 15.875 3.059 1 90.06 101 LEU B CA 1
ATOM 2950 C C . LEU B 1 101 ? 12.492 16.531 3.594 1 90.06 101 LEU B C 1
ATOM 2952 O O . LEU B 1 101 ? 13.359 16.938 2.816 1 90.06 101 LEU B O 1
ATOM 2956 N N . LEU B 1 102 ? 12.562 16.641 4.902 1 91.69 102 LEU B N 1
ATOM 2957 C CA . LEU B 1 102 ? 13.695 17.234 5.613 1 91.69 102 LEU B CA 1
ATOM 2958 C C . LEU B 1 102 ? 14.133 16.328 6.762 1 91.69 102 LEU B C 1
ATOM 2960 O O . LEU B 1 102 ? 13.398 15.422 7.164 1 91.69 102 LEU B O 1
ATOM 2964 N N . PRO B 1 103 ? 15.336 16.547 7.219 1 90.75 103 PRO B N 1
ATOM 2965 C CA . PRO B 1 103 ? 15.719 15.766 8.398 1 90.75 103 PRO B CA 1
ATOM 2966 C C . PRO B 1 103 ? 14.75 15.945 9.57 1 90.75 103 PRO B C 1
ATOM 2968 O O . PRO B 1 103 ? 14.414 17.078 9.93 1 90.75 103 PRO B O 1
ATOM 2971 N N . GLN B 1 104 ? 14.414 14.906 10.117 1 91.19 104 GLN B N 1
ATOM 2972 C CA . GLN B 1 104 ? 13.336 14.93 11.094 1 91.19 104 GLN B CA 1
ATOM 2973 C C . GLN B 1 104 ? 13.859 15.242 12.492 1 91.19 104 GLN B C 1
ATOM 2975 O O . GLN B 1 104 ? 14.945 14.805 12.867 1 91.19 104 GLN B O 1
ATOM 2980 N N . PRO B 1 105 ? 13.062 15.961 13.227 1 94.06 105 PRO B N 1
ATOM 2981 C CA . PRO B 1 105 ? 13.367 16.078 14.648 1 94.06 105 PRO B CA 1
ATOM 2982 C C . PRO B 1 105 ? 13.398 14.719 15.359 1 94.06 105 PRO B C 1
ATOM 2984 O O . PRO B 1 105 ? 12.719 13.781 14.93 1 94.06 105 PRO B O 1
ATOM 2987 N N . VAL B 1 106 ? 14.094 14.641 16.422 1 94.81 106 VAL B N 1
ATOM 2988 C CA . VAL B 1 106 ? 14.352 13.383 17.109 1 94.81 106 VAL B CA 1
ATOM 2989 C C . VAL B 1 106 ? 13.047 12.805 17.641 1 94.81 106 VAL B C 1
ATOM 2991 O O . VAL B 1 106 ? 12.859 11.586 17.672 1 94.81 106 VAL B O 1
ATOM 2994 N N . TRP B 1 107 ? 12.141 13.695 18.016 1 96.94 107 TRP B N 1
ATOM 2995 C CA . TRP B 1 107 ? 10.906 13.219 18.641 1 96.94 107 TRP B CA 1
ATOM 2996 C C . TRP B 1 107 ? 10.055 12.438 17.641 1 96.94 107 TRP B C 1
ATOM 2998 O O . TRP B 1 107 ? 9.219 11.625 18.031 1 96.94 107 TRP B O 1
ATOM 3008 N N . VAL B 1 108 ? 10.203 12.68 16.359 1 97 108 VAL B N 1
ATOM 3009 C CA . VAL B 1 108 ? 9.469 11.93 15.352 1 97 108 VAL B CA 1
ATOM 3010 C C . VAL B 1 108 ? 9.836 10.453 15.43 1 97 108 VAL B C 1
ATOM 3012 O O . VAL B 1 108 ? 8.969 9.586 15.305 1 97 108 VAL B O 1
ATOM 3015 N N . GLU B 1 109 ? 11.133 10.156 15.656 1 95.81 109 GLU B N 1
ATOM 3016 C CA . GLU B 1 109 ? 11.586 8.773 15.797 1 95.81 109 GLU B CA 1
ATOM 3017 C C . GLU B 1 109 ? 10.914 8.094 16.984 1 95.81 109 GLU B C 1
ATOM 3019 O O . GLU B 1 109 ? 10.602 6.898 16.922 1 95.81 109 GLU B O 1
ATOM 3024 N N . SER B 1 110 ? 10.734 8.891 18.016 1 96.62 110 SER B N 1
ATOM 3025 C CA . SER B 1 110 ? 10.078 8.344 19.203 1 96.62 110 SER B CA 1
ATOM 3026 C C . SER B 1 110 ? 8.617 8.016 18.922 1 96.62 110 SER B C 1
ATOM 3028 O O . SER B 1 110 ? 8.094 7.012 19.406 1 96.62 110 SER B O 1
ATOM 3030 N N . LEU B 1 111 ? 7.93 8.859 18.188 1 96.12 111 LEU B N 1
ATOM 3031 C CA . LEU B 1 111 ? 6.551 8.57 17.797 1 96.12 111 LEU B CA 1
ATOM 3032 C C . LEU B 1 111 ? 6.469 7.301 16.969 1 96.12 111 LEU B C 1
ATOM 3034 O O . LEU B 1 111 ? 5.59 6.461 17.172 1 96.12 111 LEU B O 1
ATOM 3038 N N . LEU B 1 112 ? 7.387 7.156 16.031 1 95.56 112 LEU B N 1
ATOM 3039 C CA . LEU B 1 112 ? 7.406 5.984 15.164 1 95.56 112 LEU B CA 1
ATOM 3040 C C . LEU B 1 112 ? 7.75 4.727 15.953 1 95.56 112 LEU B C 1
ATOM 3042 O O . LEU B 1 112 ? 7.211 3.65 15.68 1 95.56 112 LEU B O 1
ATOM 3046 N N . ALA B 1 113 ? 8.656 4.863 16.906 1 95.5 113 ALA B N 1
ATOM 3047 C CA . ALA B 1 113 ? 8.984 3.738 17.766 1 95.5 113 ALA B CA 1
ATOM 3048 C C . ALA B 1 113 ? 7.766 3.285 18.562 1 95.5 113 ALA B C 1
ATOM 3050 O O . ALA B 1 113 ? 7.566 2.088 18.781 1 95.5 113 ALA B O 1
ATOM 3051 N N . ALA B 1 114 ? 6.984 4.25 19.016 1 95.19 114 ALA B N 1
ATOM 3052 C CA . ALA B 1 114 ? 5.766 3.922 19.75 1 95.19 114 ALA B CA 1
ATOM 3053 C C . ALA B 1 114 ? 4.809 3.109 18.875 1 95.19 114 ALA B C 1
ATOM 3055 O O . ALA B 1 114 ? 4.184 2.158 19.359 1 95.19 114 ALA B O 1
ATOM 3056 N N . LEU B 1 115 ? 4.691 3.463 17.609 1 93.75 115 LEU B N 1
ATOM 3057 C CA . LEU B 1 115 ? 3.844 2.721 16.688 1 93.75 115 LEU B CA 1
ATOM 3058 C C . LEU B 1 115 ? 4.359 1.299 16.5 1 93.75 115 LEU B C 1
ATOM 3060 O O . LEU B 1 115 ? 3.572 0.352 16.438 1 93.75 115 LEU B O 1
ATOM 3064 N N . ALA B 1 116 ? 5.633 1.154 16.484 1 90.81 116 ALA B N 1
ATOM 3065 C CA . ALA B 1 116 ? 6.262 -0.135 16.203 1 90.81 116 ALA B CA 1
ATOM 3066 C C . ALA B 1 116 ? 6.082 -1.093 17.375 1 90.81 116 ALA B C 1
ATOM 3068 O O . ALA B 1 116 ? 6.047 -2.311 17.203 1 90.81 116 ALA B O 1
ATOM 3069 N N . CYS B 1 117 ? 5.918 -0.603 18.641 1 88.56 117 CYS B N 1
ATOM 3070 C CA . CYS B 1 117 ? 5.816 -1.431 19.828 1 88.56 117 CYS B CA 1
ATOM 3071 C C . CYS B 1 117 ? 4.359 -1.738 20.156 1 88.56 117 CYS B C 1
ATOM 3073 O O . CYS B 1 117 ? 4.047 -2.174 21.266 1 88.56 117 CYS B O 1
ATOM 3075 N N . HIS B 1 118 ? 3.426 -1.533 19.438 1 73.88 118 HIS B N 1
ATOM 3076 C CA . HIS B 1 118 ? 1.989 -1.432 19.656 1 73.88 118 HIS B CA 1
ATOM 3077 C C . HIS B 1 118 ? 1.493 -2.555 20.562 1 73.88 118 HIS B C 1
ATOM 3079 O O . HIS B 1 118 ? 0.503 -2.391 21.281 1 73.88 118 HIS B O 1
ATOM 3085 N N . ASP B 1 119 ? 2.146 -3.605 20.719 1 75.81 119 ASP B N 1
ATOM 3086 C CA . ASP B 1 119 ? 1.67 -4.691 21.562 1 75.81 119 ASP B CA 1
ATOM 3087 C C . ASP B 1 119 ? 2.18 -4.535 23 1 75.81 119 ASP B C 1
ATOM 3089 O O . ASP B 1 119 ? 1.668 -5.172 23.922 1 75.81 119 ASP B O 1
ATOM 3093 N N . ASP B 1 120 ? 3.107 -3.707 23.188 1 85.38 120 ASP B N 1
ATOM 3094 C CA . ASP B 1 120 ? 3.695 -3.449 24.5 1 85.38 120 ASP B CA 1
ATOM 3095 C C . ASP B 1 120 ? 3.324 -2.057 25 1 85.38 120 ASP B C 1
ATOM 3097 O O . ASP B 1 120 ? 4.051 -1.09 24.75 1 85.38 120 ASP B O 1
ATOM 3101 N N . THR B 1 121 ? 2.252 -2.025 25.766 1 87.19 121 THR B N 1
ATOM 3102 C CA . THR B 1 121 ? 1.667 -0.752 26.172 1 87.19 121 THR B CA 1
ATOM 3103 C C . THR B 1 121 ? 2.672 0.076 26.969 1 87.19 121 THR B C 1
ATOM 3105 O O . THR B 1 121 ? 2.703 1.303 26.859 1 87.19 121 THR B O 1
ATOM 3108 N N . GLY B 1 122 ? 3.461 -0.584 27.812 1 90 122 GLY B N 1
ATOM 3109 C CA . GLY B 1 122 ? 4.484 0.132 28.547 1 90 122 GLY B CA 1
ATOM 3110 C C . GLY B 1 122 ? 5.496 0.825 27.656 1 90 122 GLY B C 1
ATOM 3111 O O . GLY B 1 122 ? 5.82 1.995 27.875 1 90 122 GLY B O 1
ATOM 3112 N N . GLU B 1 123 ? 5.961 0.121 26.641 1 92.44 123 GLU B N 1
ATOM 3113 C CA . GLU B 1 123 ? 6.934 0.687 25.703 1 92.44 123 GLU B CA 1
ATOM 3114 C C . GLU B 1 123 ? 6.305 1.787 24.859 1 92.44 123 GLU B C 1
ATOM 3116 O O . GLU B 1 123 ? 6.957 2.781 24.531 1 92.44 123 GLU B O 1
ATOM 3121 N N . VAL B 1 124 ? 5.086 1.599 24.531 1 93.25 124 VAL B N 1
ATOM 3122 C CA . VAL B 1 124 ? 4.359 2.617 23.781 1 93.25 124 VAL B CA 1
ATOM 3123 C C . VAL B 1 124 ? 4.344 3.928 24.562 1 93.25 124 VAL B C 1
ATOM 3125 O O . VAL B 1 124 ? 4.699 4.98 24.031 1 93.25 124 VAL B O 1
ATOM 3128 N N . ASP B 1 125 ? 3.951 3.875 25.828 1 95.06 125 ASP B N 1
ATOM 3129 C CA . ASP B 1 125 ? 3.863 5.07 26.672 1 95.06 125 ASP B CA 1
ATOM 3130 C C . ASP B 1 125 ? 5.238 5.707 26.859 1 95.06 125 ASP B C 1
ATOM 3132 O O . ASP B 1 125 ? 5.367 6.93 26.859 1 95.06 125 ASP B O 1
ATOM 3136 N N . LYS B 1 126 ? 6.203 4.855 27.062 1 95.69 126 LYS B N 1
ATOM 3137 C CA . LYS B 1 126 ? 7.555 5.371 27.234 1 95.69 126 LYS B CA 1
ATOM 3138 C C . LYS B 1 126 ? 8.008 6.176 26.031 1 95.69 126 LYS B C 1
ATOM 3140 O O . LYS B 1 126 ? 8.492 7.301 26.156 1 95.69 126 LYS B O 1
ATOM 3145 N N . HIS B 1 127 ? 7.859 5.621 24.844 1 95.62 127 HIS B N 1
ATOM 3146 C CA . HIS B 1 127 ? 8.258 6.293 23.625 1 95.62 127 HIS B CA 1
ATOM 3147 C C . HIS B 1 127 ? 7.43 7.551 23.375 1 95.62 127 HIS B C 1
ATOM 3149 O O . HIS B 1 127 ? 7.961 8.578 22.969 1 95.62 127 HIS B O 1
ATOM 3155 N N . ARG B 1 128 ? 6.176 7.496 23.672 1 94.56 128 ARG B N 1
ATOM 3156 C CA . ARG B 1 128 ? 5.312 8.656 23.453 1 94.56 128 ARG B CA 1
ATOM 3157 C C . ARG B 1 128 ? 5.648 9.773 24.438 1 94.56 128 ARG B C 1
ATOM 3159 O O . ARG B 1 128 ? 5.668 10.945 24.062 1 94.56 128 ARG B O 1
ATOM 3166 N N . ASN B 1 129 ? 5.848 9.398 25.641 1 95.56 129 ASN B N 1
ATOM 3167 C CA . ASN B 1 129 ? 6.242 10.406 26.625 1 95.56 129 ASN B CA 1
ATOM 3168 C C . ASN B 1 129 ? 7.559 11.078 26.234 1 95.56 129 ASN B C 1
ATOM 3170 O O . ASN B 1 129 ? 7.707 12.289 26.391 1 95.56 129 ASN B O 1
ATOM 3174 N N . THR B 1 130 ? 8.469 10.305 25.781 1 96.38 130 THR B N 1
ATOM 3175 C CA . THR B 1 130 ? 9.734 10.844 25.297 1 96.38 130 THR B CA 1
ATOM 3176 C C . THR B 1 130 ? 9.5 11.852 24.172 1 96.38 130 THR B C 1
ATOM 3178 O O . THR B 1 130 ? 10.102 12.93 24.156 1 96.38 130 THR B O 1
ATOM 3181 N N . ALA B 1 131 ? 8.648 11.477 23.266 1 96.12 131 ALA B N 1
ATOM 3182 C CA . ALA B 1 131 ? 8.32 12.367 22.156 1 96.12 131 ALA B CA 1
ATOM 3183 C C . ALA B 1 131 ? 7.672 13.656 22.656 1 96.12 131 ALA B C 1
ATOM 3185 O O . ALA B 1 131 ? 8.07 14.758 22.266 1 96.12 131 ALA B O 1
ATOM 3186 N N . LEU B 1 132 ? 6.723 13.531 23.531 1 92.62 132 LEU B N 1
ATOM 3187 C CA . LEU B 1 132 ? 5.969 14.672 24.047 1 92.62 132 LEU B CA 1
ATOM 3188 C C . LEU B 1 132 ? 6.883 15.641 24.797 1 92.62 132 LEU B C 1
ATOM 3190 O O . LEU B 1 132 ? 6.719 16.859 24.688 1 92.62 132 LEU B O 1
ATOM 3194 N N . GLU B 1 133 ? 7.805 15.086 25.469 1 94.44 133 GLU B N 1
ATOM 3195 C CA . GLU B 1 133 ? 8.742 15.906 26.219 1 94.44 133 GLU B CA 1
ATOM 3196 C C . GLU B 1 133 ? 9.68 16.672 25.297 1 94.44 133 GLU B C 1
ATOM 3198 O O . GLU B 1 133 ? 10.141 17.766 25.625 1 94.44 133 GLU B O 1
ATOM 3203 N N . ALA B 1 134 ? 9.93 16.078 24.172 1 95.31 134 ALA B N 1
ATOM 3204 C CA . ALA B 1 134 ? 10.914 16.656 23.25 1 95.31 134 ALA B CA 1
ATOM 3205 C C . ALA B 1 134 ? 10.25 17.609 22.266 1 95.31 134 ALA B C 1
ATOM 3207 O O . ALA B 1 134 ? 10.922 18.438 21.641 1 95.31 134 ALA B O 1
ATOM 3208 N N . ILE B 1 135 ? 8.984 17.516 22.094 1 94.38 135 ILE B N 1
ATOM 3209 C CA . ILE B 1 135 ? 8.266 18.328 21.125 1 94.38 135 ILE B CA 1
ATOM 3210 C C . ILE B 1 135 ? 8.289 19.797 21.547 1 94.38 135 ILE B C 1
ATOM 3212 O O . ILE B 1 135 ? 8 20.109 22.703 1 94.38 135 ILE B O 1
ATOM 3216 N N . THR B 1 136 ? 8.68 20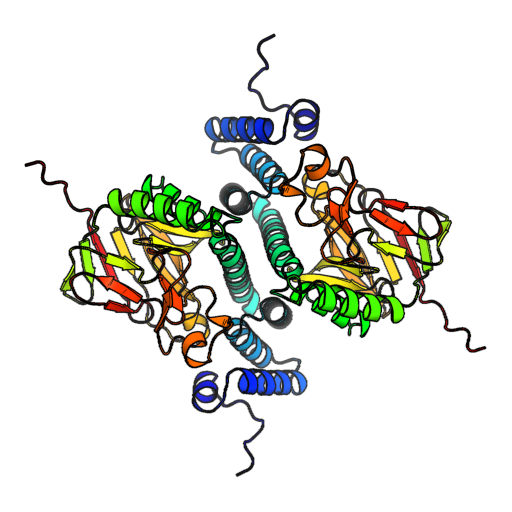.641 20.578 1 91.38 136 THR B N 1
ATOM 3217 C CA . THR B 1 136 ? 8.586 22.078 20.797 1 91.38 136 THR B CA 1
ATOM 3218 C C . THR B 1 136 ? 7.34 22.641 20.109 1 91.38 136 THR B C 1
ATOM 3220 O O . THR B 1 136 ? 7.047 22.297 18.969 1 91.38 136 THR B O 1
ATOM 3223 N N . ASP B 1 137 ? 6.742 23.547 20.812 1 93.19 137 ASP B N 1
ATOM 3224 C CA . ASP B 1 137 ? 5.52 24.141 20.281 1 93.19 137 ASP B CA 1
ATOM 3225 C C . ASP B 1 137 ? 5.801 24.906 19 1 93.19 137 ASP B C 1
ATOM 3227 O O . ASP B 1 137 ? 6.844 25.562 18.875 1 93.19 137 ASP B O 1
ATOM 3231 N N . THR B 1 138 ? 4.965 24.766 18.156 1 95.44 138 THR B N 1
ATOM 3232 C CA . THR B 1 138 ? 4.992 25.547 16.922 1 95.44 138 THR B CA 1
ATOM 3233 C C . THR B 1 138 ? 3.775 26.453 16.828 1 95.44 138 THR B C 1
ATOM 3235 O O . THR B 1 138 ? 2.635 25.984 16.844 1 95.44 138 THR B O 1
ATOM 3238 N N . GLY B 1 139 ? 4.047 27.719 16.812 1 96.12 139 GLY B N 1
ATOM 3239 C CA . GLY B 1 139 ? 2.969 28.688 16.656 1 96.12 139 GLY B CA 1
ATOM 3240 C C . GLY B 1 139 ? 2.605 28.938 15.203 1 96.12 139 GLY B C 1
ATOM 3241 O O . GLY B 1 139 ? 3.186 28.328 14.297 1 96.12 139 GLY B O 1
ATOM 3242 N N . GLY B 1 140 ? 1.549 29.734 14.992 1 96.81 140 GLY B N 1
ATOM 3243 C CA . GLY B 1 140 ? 1.129 30.047 13.633 1 96.81 140 GLY B CA 1
ATOM 3244 C C . GLY B 1 140 ? -0.136 30.891 13.578 1 96.81 140 GLY B C 1
ATOM 3245 O O . GLY B 1 140 ? -0.498 31.547 14.562 1 96.81 140 GLY B O 1
ATOM 3246 N N . GLN B 1 141 ? -0.605 30.984 12.367 1 96.06 141 GLN B N 1
ATOM 3247 C CA . GLN B 1 141 ? -1.815 31.766 12.141 1 96.06 141 GLN B CA 1
ATOM 3248 C C . GLN B 1 141 ? -2.793 31.031 11.234 1 96.06 141 GLN B C 1
ATOM 3250 O O . GLN B 1 141 ? -2.383 30.375 10.266 1 96.06 141 GLN B O 1
ATOM 3255 N N . TRP B 1 142 ? -3.992 31.141 11.664 1 93.31 142 TRP B N 1
ATOM 3256 C CA . TRP B 1 142 ? -5.086 30.578 10.883 1 93.31 142 TRP B CA 1
ATOM 3257 C C . TRP B 1 142 ? -6.359 31.391 11.055 1 93.31 142 TRP B C 1
ATOM 3259 O O . TRP B 1 142 ? -6.707 31.781 12.172 1 93.31 142 TRP B O 1
ATOM 3269 N N . ASN B 1 143 ? -7.047 31.578 9.844 1 87.25 143 ASN B N 1
ATOM 3270 C CA . ASN B 1 143 ? -8.328 32.281 9.836 1 87.25 143 ASN B CA 1
ATOM 3271 C C . ASN B 1 143 ? -8.273 33.562 10.664 1 87.25 143 ASN B C 1
ATOM 3273 O O . ASN B 1 143 ? -9.148 33.781 11.508 1 87.25 143 ASN B O 1
ATOM 3277 N N . GLY B 1 144 ? -7.246 34.312 10.594 1 86.12 144 GLY B N 1
ATOM 3278 C CA . GLY B 1 144 ? -7.125 35.625 11.219 1 86.12 144 GLY B CA 1
ATOM 3279 C C . GLY B 1 144 ? -6.676 35.562 12.664 1 86.12 144 GLY B C 1
ATOM 3280 O O . GLY B 1 144 ? -6.492 36.594 13.312 1 86.12 144 GLY B O 1
ATOM 3281 N N . GLY B 1 145 ? -6.516 34.344 13.188 1 91.44 145 GLY B N 1
ATOM 3282 C CA . GLY B 1 145 ? -6.09 34.188 14.578 1 91.44 145 GLY B CA 1
ATOM 3283 C C . GLY B 1 145 ? -4.758 33.469 14.719 1 91.44 145 GLY B C 1
ATOM 3284 O O . GLY B 1 145 ? -4.41 32.625 13.906 1 91.44 145 GLY B O 1
ATOM 3285 N N . ALA B 1 146 ? -4.098 33.875 15.828 1 95.44 146 ALA B N 1
ATOM 3286 C CA . ALA B 1 146 ? -2.799 33.281 16.125 1 95.44 146 ALA B CA 1
ATOM 3287 C C . ALA B 1 146 ? -2.938 32.125 17.109 1 95.44 146 ALA B C 1
ATOM 3289 O O . ALA B 1 146 ? -3.852 32.125 17.938 1 95.44 146 ALA B O 1
ATOM 3290 N N . PHE B 1 147 ? -2.135 31.156 16.984 1 96.62 147 PHE B N 1
ATOM 3291 C CA . PHE B 1 147 ? -2.025 30.109 17.984 1 96.62 147 PHE B CA 1
ATOM 3292 C C . PHE B 1 147 ? -0.575 29.906 18.406 1 96.62 147 PHE B C 1
ATOM 3294 O O . PHE B 1 147 ? 0.342 30.109 17.609 1 96.62 147 PHE B O 1
ATOM 3301 N N . ASP B 1 148 ? -0.353 29.422 19.594 1 96.06 148 ASP B N 1
ATOM 3302 C CA . ASP B 1 148 ? 0.976 29.219 20.156 1 96.06 148 ASP B CA 1
ATOM 3303 C C . ASP B 1 148 ? 1.446 27.781 19.938 1 96.06 148 ASP B C 1
ATOM 3305 O O . ASP B 1 148 ? 2.646 27.5 19.969 1 96.06 148 ASP B O 1
ATOM 3309 N N . TRP B 1 149 ? 0.532 26.969 19.797 1 96.38 149 TRP B N 1
ATOM 3310 C CA . TRP B 1 149 ? 0.854 25.562 19.562 1 96.38 149 TRP B CA 1
ATOM 3311 C C . TRP B 1 149 ? -0.224 24.875 18.719 1 96.38 149 TRP B C 1
ATOM 3313 O O . TRP B 1 149 ? -1.363 25.359 18.672 1 96.38 149 TRP B O 1
ATOM 3323 N N . ALA B 1 150 ? 0.12 23.875 18.062 1 97 150 ALA B N 1
ATOM 3324 C CA . ALA B 1 150 ? -0.796 23.047 17.266 1 97 150 ALA B CA 1
ATOM 3325 C C . ALA B 1 150 ? -0.384 21.578 17.312 1 97 150 ALA B C 1
ATOM 3327 O O . ALA B 1 150 ? 0.803 21.266 17.422 1 97 150 ALA B O 1
ATOM 3328 N N . SER B 1 151 ? -1.28 20.719 17.234 1 97.31 151 SER B N 1
ATOM 3329 C CA . SER B 1 151 ? -1.045 19.281 17.188 1 97.31 151 SER B CA 1
ATOM 3330 C C . SER B 1 151 ? -2.213 18.547 16.531 1 97.31 151 SER B C 1
ATOM 3332 O O . SER B 1 151 ? -3.354 19.016 16.594 1 97.31 151 SER B O 1
ATOM 3334 N N . ASP B 1 152 ? -1.941 17.5 15.867 1 98 152 ASP B N 1
ATOM 3335 C CA . ASP B 1 152 ? -3.029 16.641 15.414 1 98 152 ASP B CA 1
ATOM 3336 C C . ASP B 1 152 ? -3.805 16.078 16.594 1 98 152 ASP B C 1
ATOM 3338 O O . ASP B 1 152 ? -3.225 15.797 17.656 1 98 152 ASP B O 1
ATOM 3342 N N . SER B 1 153 ? -5.082 15.867 16.453 1 97.62 153 SER B N 1
ATOM 3343 C CA . SER B 1 153 ? -5.898 15.359 17.547 1 97.62 153 SER B CA 1
ATOM 3344 C C . SER B 1 153 ? -5.703 13.859 17.734 1 97.62 153 SER B C 1
ATOM 3346 O O . SER B 1 153 ? -6.117 13.297 18.75 1 97.62 153 SER B O 1
ATOM 3348 N N . ASP B 1 154 ? -5.172 13.148 16.75 1 97.69 154 ASP B N 1
ATOM 3349 C CA . ASP B 1 154 ? -4.656 11.789 16.906 1 97.69 154 ASP B CA 1
ATOM 3350 C C . ASP B 1 154 ? -3.262 11.805 17.531 1 97.69 154 ASP B C 1
ATOM 3352 O O . ASP B 1 154 ? -2.301 12.258 16.906 1 97.69 154 ASP B O 1
ATOM 3356 N N . SER B 1 155 ? -3.127 11.289 18.703 1 95.25 155 SER B N 1
ATOM 3357 C CA . SER B 1 155 ? -1.889 11.422 19.469 1 95.25 155 SER B CA 1
ATOM 3358 C C . SER B 1 155 ? -0.755 10.641 18.812 1 95.25 155 SER B C 1
ATOM 3360 O O . SER B 1 155 ? 0.417 10.852 19.125 1 95.25 155 SER B O 1
ATOM 3362 N N . ARG B 1 156 ? -1.058 9.734 17.984 1 95.44 156 ARG B N 1
ATOM 3363 C CA . ARG B 1 156 ? -0.022 8.969 17.297 1 95.44 156 ARG B CA 1
ATOM 3364 C C . ARG B 1 156 ? 0.799 9.867 16.375 1 95.44 156 ARG B C 1
ATOM 3366 O O . ARG B 1 156 ? 1.947 9.547 16.047 1 95.44 156 ARG B O 1
ATOM 3373 N N . LEU B 1 157 ? 0.258 10.992 15.969 1 96.62 157 LEU B N 1
ATOM 3374 C CA . LEU B 1 157 ? 0.916 11.875 15.016 1 96.62 157 LEU B CA 1
ATOM 3375 C C . LEU B 1 157 ? 1.571 13.055 15.734 1 96.62 157 LEU B C 1
ATOM 3377 O O . LEU B 1 157 ? 2.688 13.453 15.391 1 96.62 157 LEU B O 1
ATOM 3381 N N . GLY B 1 158 ? 0.883 13.609 16.797 1 95.44 158 GLY B N 1
ATOM 3382 C CA . GLY B 1 158 ? 1.355 14.859 17.375 1 95.44 158 GLY B CA 1
ATOM 3383 C C . GLY B 1 158 ? 1.376 16 16.375 1 95.44 158 GLY B C 1
ATOM 3384 O O . GLY B 1 158 ? 0.411 16.219 15.641 1 95.44 158 GLY B O 1
ATOM 3385 N N . PRO B 1 159 ? 2.406 16.875 16.359 1 97.38 159 PRO B N 1
ATOM 3386 C CA . PRO B 1 159 ? 2.479 18 15.422 1 97.38 159 PRO B CA 1
ATOM 3387 C C . PRO B 1 159 ? 3.1 17.625 14.078 1 97.38 159 PRO B C 1
ATOM 3389 O O . PRO B 1 159 ? 4.09 18.234 13.664 1 97.38 159 PRO B O 1
ATOM 3392 N N . VAL B 1 160 ? 2.471 16.703 13.453 1 98 160 VAL B N 1
ATOM 3393 C CA . VAL B 1 160 ? 2.93 16.172 12.172 1 98 160 VAL B CA 1
ATOM 3394 C C . VAL B 1 160 ? 1.796 16.234 11.148 1 98 160 VAL B C 1
ATOM 3396 O O . VAL B 1 160 ? 0.667 15.828 11.445 1 98 160 VAL B O 1
ATOM 3399 N N . LEU B 1 161 ? 2.061 16.781 10.047 1 98.31 161 LEU B N 1
ATOM 3400 C CA . LEU B 1 161 ? 1.161 16.766 8.898 1 98.31 161 LEU B CA 1
ATOM 3401 C C . LEU B 1 161 ? 1.422 15.539 8.023 1 98.31 161 LEU B C 1
ATOM 3403 O O . LEU B 1 161 ? 2.562 15.281 7.637 1 98.31 161 LEU B O 1
ATOM 3407 N N . GLU B 1 162 ? 0.425 14.727 7.746 1 98.38 162 GLU B N 1
ATOM 3408 C CA . GLU B 1 162 ? 0.503 13.656 6.758 1 98.38 162 GLU B CA 1
ATOM 3409 C C . GLU B 1 162 ? 0.178 14.172 5.355 1 98.38 162 GLU B C 1
ATOM 3411 O O . GLU B 1 162 ? -0.81 14.883 5.164 1 98.38 162 GLU B O 1
ATOM 3416 N N . LEU B 1 163 ? 0.975 13.781 4.398 1 98.06 163 LEU B N 1
ATOM 3417 C CA . LEU B 1 163 ? 0.678 14.203 3.035 1 98.06 163 LEU B CA 1
ATOM 3418 C C . LEU B 1 163 ? 1.265 13.227 2.021 1 98.06 163 LEU B C 1
ATOM 3420 O O . LEU B 1 163 ? 2.02 12.32 2.389 1 98.06 163 LEU B O 1
ATOM 3424 N N . VAL B 1 164 ? 0.801 13.344 0.797 1 96.62 164 VAL B N 1
ATOM 3425 C CA . VAL B 1 164 ? 1.383 12.648 -0.345 1 96.62 164 VAL B CA 1
ATOM 3426 C C . VAL B 1 164 ? 2.041 13.656 -1.284 1 96.62 164 VAL B C 1
ATOM 3428 O O . VAL B 1 164 ? 1.419 14.648 -1.68 1 96.62 164 VAL B O 1
ATOM 3431 N N . THR B 1 165 ? 3.217 13.477 -1.604 1 93.12 165 THR B N 1
ATOM 3432 C CA . THR B 1 165 ? 3.873 14.219 -2.674 1 93.12 165 THR B CA 1
ATOM 3433 C C . THR B 1 165 ? 4.828 13.32 -3.451 1 93.12 165 THR B C 1
ATOM 3435 O O . THR B 1 165 ? 5.492 12.461 -2.867 1 93.12 165 THR B O 1
ATOM 3438 N N . GLY B 1 166 ? 4.824 13.445 -4.777 1 83.19 166 GLY B N 1
ATOM 3439 C CA . GLY B 1 166 ? 5.633 12.562 -5.605 1 83.19 166 GLY B CA 1
ATOM 3440 C C . GLY B 1 166 ? 5.273 11.102 -5.453 1 83.19 166 GLY B C 1
ATOM 3441 O O . GLY B 1 166 ? 6.145 10.234 -5.531 1 83.19 166 GLY B O 1
ATOM 3442 N N . GLY B 1 167 ? 4.031 10.883 -5.035 1 87.19 167 GLY B N 1
ATOM 3443 C CA . GLY B 1 167 ? 3.555 9.516 -4.887 1 87.19 167 GLY B CA 1
ATOM 3444 C C . GLY B 1 167 ? 4.047 8.844 -3.621 1 87.19 167 GLY B C 1
ATOM 3445 O O . GLY B 1 167 ? 3.949 7.625 -3.477 1 87.19 167 GLY B O 1
ATOM 3446 N N . VAL B 1 168 ? 4.656 9.586 -2.725 1 87.56 168 VAL B N 1
ATOM 3447 C CA . VAL B 1 168 ? 5.219 9.055 -1.49 1 87.56 168 VAL B CA 1
ATOM 3448 C C . VAL B 1 168 ? 4.422 9.562 -0.293 1 87.56 168 VAL B C 1
ATOM 3450 O O . VAL B 1 168 ? 4.059 10.742 -0.24 1 87.56 168 VAL B O 1
ATOM 3453 N N . TYR B 1 169 ? 4.07 8.719 0.593 1 95.25 169 TYR B N 1
ATOM 3454 C CA . TYR B 1 169 ? 3.467 9.086 1.868 1 95.25 169 TYR B CA 1
ATOM 3455 C C . TYR B 1 169 ? 4.492 9.727 2.793 1 95.25 169 TYR B C 1
ATOM 3457 O O . TYR B 1 169 ? 5.5 9.109 3.145 1 95.25 169 TYR B O 1
ATOM 3465 N N . ILE B 1 170 ? 4.191 10.945 3.291 1 96.06 170 ILE B N 1
ATOM 3466 C CA . ILE B 1 170 ? 5.18 11.766 3.984 1 96.06 170 ILE B CA 1
ATOM 3467 C C . ILE B 1 170 ? 4.617 12.234 5.324 1 96.06 170 ILE B C 1
ATOM 3469 O O . ILE B 1 170 ? 3.451 12.625 5.41 1 96.06 170 ILE B O 1
ATOM 3473 N N . TRP B 1 171 ? 5.469 12.133 6.363 1 97.69 171 TRP B N 1
ATOM 3474 C CA . TRP B 1 171 ? 5.254 12.859 7.613 1 97.69 171 TRP B CA 1
ATOM 3475 C C . TRP B 1 171 ? 6.023 14.18 7.613 1 97.69 171 TRP B C 1
ATOM 3477 O O . TRP B 1 171 ? 7.238 14.195 7.41 1 97.69 171 TRP B O 1
ATOM 3487 N N . LEU B 1 172 ? 5.344 15.258 7.84 1 97.81 172 LEU B N 1
ATOM 3488 C CA . LEU B 1 172 ? 5.965 16.578 7.828 1 97.81 172 LEU B CA 1
ATOM 3489 C C . LEU B 1 172 ? 5.68 17.328 9.125 1 97.81 172 LEU B C 1
ATOM 3491 O O . LEU B 1 172 ? 4.574 17.844 9.32 1 97.81 172 LEU B O 1
ATOM 3495 N N . PRO B 1 173 ? 6.656 17.406 10.031 1 97.94 173 PRO B N 1
ATOM 3496 C CA . PRO B 1 173 ? 6.453 18.156 11.266 1 97.94 173 PRO B CA 1
ATOM 3497 C C . PRO B 1 173 ? 6.02 19.609 11.008 1 97.94 173 PRO B C 1
ATOM 3499 O O . PRO B 1 173 ? 6.512 20.25 10.078 1 97.94 173 PRO B O 1
ATOM 3502 N N . PHE B 1 174 ? 5.137 20.141 11.836 1 97.88 174 PHE B N 1
ATOM 3503 C CA . PHE B 1 174 ? 4.648 21.516 11.68 1 97.88 174 PHE B CA 1
ATOM 3504 C C . PHE B 1 174 ? 5.805 22.5 11.719 1 97.88 174 PHE B C 1
ATOM 3506 O O . PHE B 1 174 ? 5.781 23.516 11.016 1 97.88 174 PHE B O 1
ATOM 3513 N N . SER B 1 175 ? 6.828 22.188 12.516 1 96.88 175 SER B N 1
ATOM 3514 C CA . SER B 1 175 ? 7.977 23.078 12.688 1 96.88 175 SER B CA 1
ATOM 3515 C C . SER B 1 175 ? 8.758 23.219 11.383 1 96.88 175 SER B C 1
ATOM 3517 O O . SER B 1 175 ? 9.609 24.109 11.266 1 96.88 175 SER B O 1
ATOM 3519 N N . GLN B 1 176 ? 8.461 22.406 10.398 1 97.31 176 GLN B N 1
ATOM 3520 C CA . GLN B 1 176 ? 9.18 22.453 9.125 1 97.31 176 GLN B CA 1
ATOM 3521 C C . GLN B 1 176 ? 8.328 23.125 8.047 1 97.31 176 GLN B C 1
ATOM 3523 O O . GLN B 1 176 ? 8.734 23.188 6.879 1 97.31 176 GLN B O 1
ATOM 3528 N N . ILE B 1 177 ? 7.207 23.609 8.383 1 98.12 177 ILE B N 1
ATOM 3529 C CA . ILE B 1 177 ? 6.27 24.219 7.441 1 98.12 177 ILE B CA 1
ATOM 3530 C C . ILE B 1 177 ? 6.234 25.734 7.641 1 98.12 177 ILE B C 1
ATOM 3532 O O . ILE B 1 177 ? 6.141 26.203 8.773 1 98.12 177 ILE B O 1
ATOM 3536 N N . ARG B 1 178 ? 6.344 26.422 6.598 1 97.88 178 ARG B N 1
ATOM 3537 C CA . ARG B 1 178 ? 6.125 27.859 6.645 1 97.88 178 ARG B CA 1
ATOM 3538 C C . ARG B 1 178 ? 4.66 28.203 6.379 1 97.88 178 ARG B C 1
ATOM 3540 O O . ARG B 1 178 ? 4.066 29.016 7.098 1 97.88 178 ARG B O 1
ATOM 3547 N N . SER B 1 179 ? 4.133 27.562 5.352 1 98.19 179 SER B N 1
ATOM 3548 C CA . SER B 1 179 ? 2.746 27.906 5.043 1 98.19 179 SER B CA 1
ATOM 3549 C C . SER B 1 179 ? 2.072 26.781 4.254 1 98.19 179 SER B C 1
ATOM 3551 O O . SER B 1 179 ? 2.748 25.969 3.617 1 98.19 179 SER B O 1
ATOM 3553 N N . LEU B 1 180 ? 0.729 26.75 4.383 1 98.38 180 LEU B N 1
ATOM 3554 C CA . LEU B 1 180 ? -0.156 25.859 3.633 1 98.38 180 LEU B CA 1
ATOM 3555 C C . LEU B 1 180 ? -1.228 26.656 2.896 1 98.38 180 LEU B C 1
ATOM 3557 O O . LEU B 1 180 ? -1.797 27.609 3.451 1 98.38 180 LEU B O 1
ATOM 3561 N N . GLU B 1 181 ? -1.461 26.328 1.672 1 98.56 181 GLU B N 1
ATOM 3562 C CA . GLU B 1 181 ? -2.572 26.844 0.877 1 98.56 181 GLU B CA 1
ATOM 3563 C C . GLU B 1 181 ? -3.375 25.703 0.251 1 98.56 181 GLU B C 1
ATOM 3565 O O . GLU B 1 181 ? -2.834 24.906 -0.52 1 98.56 181 GLU B O 1
ATOM 3570 N N . SER B 1 182 ? -4.621 25.656 0.579 1 97.94 182 SER B N 1
ATOM 3571 C CA . SER B 1 182 ? -5.469 24.547 0.125 1 97.94 182 SER B CA 1
ATOM 3572 C C . SER B 1 182 ? -6.859 25.047 -0.248 1 97.94 182 SER B C 1
ATOM 3574 O O . SER B 1 182 ? -7.504 25.75 0.531 1 97.94 182 SER B O 1
ATOM 3576 N N . PRO B 1 183 ? -7.375 24.719 -1.404 1 97 183 PRO B N 1
ATOM 3577 C CA . PRO B 1 183 ? -8.734 25.125 -1.754 1 97 183 PRO B CA 1
ATOM 3578 C C . PRO B 1 183 ? -9.797 24.375 -0.952 1 97 183 PRO B C 1
ATOM 3580 O O . PRO B 1 183 ? -9.508 23.328 -0.356 1 97 183 PRO B O 1
ATOM 3583 N N . GLN B 1 184 ? -10.984 24.906 -0.983 1 95.5 184 GLN B N 1
ATOM 3584 C CA . GLN B 1 184 ? -12.117 24.219 -0.391 1 95.5 184 GLN B CA 1
ATOM 3585 C C . GLN B 1 184 ? -12.445 22.938 -1.167 1 95.5 184 GLN B C 1
ATOM 3587 O O . GLN B 1 184 ? -12.312 22.906 -2.393 1 95.5 184 GLN B O 1
ATOM 3592 N N . PRO B 1 185 ? -12.859 21.938 -0.407 1 94.06 185 PRO B N 1
ATOM 3593 C CA . PRO B 1 185 ? -13.211 20.703 -1.103 1 94.06 185 PRO B CA 1
ATOM 3594 C C . PRO B 1 185 ? -14.375 20.891 -2.074 1 94.06 185 PRO B C 1
ATOM 3596 O O . PRO B 1 185 ? -15.312 21.641 -1.785 1 94.06 185 PRO B O 1
ATOM 3599 N N . THR B 1 186 ? -14.328 20.203 -3.209 1 90.69 186 THR B N 1
ATOM 3600 C CA . THR B 1 186 ? -15.383 20.312 -4.215 1 90.69 186 THR B CA 1
ATOM 3601 C C . THR B 1 186 ? -15.836 18.938 -4.68 1 90.69 186 THR B C 1
ATOM 3603 O O . THR B 1 186 ? -16.906 18.797 -5.273 1 90.69 186 THR B O 1
ATOM 3606 N N . ARG B 1 187 ? -15.031 17.984 -4.473 1 88.75 187 ARG B N 1
ATOM 3607 C CA . ARG B 1 187 ? -15.32 16.625 -4.926 1 88.75 187 ARG B CA 1
ATOM 3608 C C . ARG B 1 187 ? -15.391 15.656 -3.752 1 88.75 187 ARG B C 1
ATOM 3610 O O . ARG B 1 187 ? -14.867 15.938 -2.674 1 88.75 187 ARG B O 1
ATOM 3617 N N . LEU B 1 188 ? -16.031 14.5 -4.023 1 92.06 188 LEU B N 1
ATOM 3618 C CA . LEU B 1 188 ? -16.109 13.469 -2.994 1 92.06 188 LEU B CA 1
ATOM 3619 C C . LEU B 1 188 ? -14.719 13.008 -2.566 1 92.06 188 LEU B C 1
ATOM 3621 O O . LEU B 1 188 ? -14.477 12.797 -1.378 1 92.06 188 LEU B O 1
ATOM 3625 N N . THR B 1 189 ? -13.844 12.914 -3.518 1 94.44 189 THR B N 1
ATOM 3626 C CA . THR B 1 189 ? -12.508 12.43 -3.217 1 94.44 189 THR B CA 1
ATOM 3627 C C . THR B 1 189 ? -11.75 13.438 -2.354 1 94.44 189 THR B C 1
ATOM 3629 O O . THR B 1 189 ? -10.773 13.078 -1.688 1 94.44 189 THR B O 1
ATOM 3632 N N . ASP B 1 190 ? -12.164 14.68 -2.32 1 95.81 190 ASP B N 1
ATOM 3633 C CA . ASP B 1 190 ? -11.531 15.68 -1.471 1 95.81 190 ASP B CA 1
ATOM 3634 C C . ASP B 1 190 ? -11.727 15.352 0.007 1 95.81 190 ASP B C 1
ATOM 3636 O O . ASP B 1 190 ? -10.977 15.82 0.86 1 95.81 190 ASP B O 1
ATOM 3640 N N . LEU B 1 191 ? -12.727 14.562 0.29 1 96 191 LEU B N 1
ATOM 3641 C CA . LEU B 1 191 ? -12.961 14.141 1.669 1 96 191 LEU B CA 1
ATOM 3642 C C . LEU B 1 191 ? -11.867 13.188 2.135 1 96 191 LEU B C 1
ATOM 3644 O O . LEU B 1 191 ? -11.68 12.992 3.338 1 96 191 LEU B O 1
ATOM 3648 N N . LEU B 1 192 ? -11.195 12.602 1.159 1 97.44 192 LEU B N 1
ATOM 3649 C CA . LEU B 1 192 ? -10.133 11.664 1.482 1 97.44 192 LEU B CA 1
ATOM 3650 C C . LEU B 1 192 ? -8.766 12.305 1.278 1 97.44 192 LEU B C 1
ATOM 3652 O O . LEU B 1 192 ? -7.859 12.125 2.1 1 97.44 192 LEU B O 1
ATOM 3656 N N . TRP B 1 193 ? -8.695 13 0.164 1 98.19 193 TRP B N 1
ATOM 3657 C CA . TRP B 1 193 ? -7.449 13.633 -0.245 1 98.19 193 TRP B CA 1
ATOM 3658 C C . TRP B 1 193 ? -7.695 15.047 -0.753 1 98.19 193 TRP B C 1
ATOM 3660 O O . TRP B 1 193 ? -8.328 15.242 -1.794 1 98.19 193 TRP B O 1
ATOM 3670 N N . LYS B 1 194 ? -7.156 15.969 -0.071 1 97.75 194 LYS B N 1
ATOM 3671 C CA . LYS B 1 194 ? -7.355 17.375 -0.431 1 97.75 194 LYS B CA 1
ATOM 3672 C C . LYS B 1 194 ? -6.059 18 -0.942 1 97.75 194 LYS B C 1
ATOM 3674 O O . LYS B 1 194 ? -5.012 17.875 -0.302 1 97.75 194 LYS B O 1
ATOM 3679 N N . PRO B 1 195 ? -6.156 18.719 -2.125 1 98.12 195 PRO B N 1
ATOM 3680 C CA . PRO B 1 195 ? -4.922 19.312 -2.637 1 98.12 195 PRO B CA 1
ATOM 3681 C C . PRO B 1 195 ? -4.395 20.438 -1.741 1 98.12 195 PRO B C 1
ATOM 3683 O O . PRO B 1 195 ? -5.176 21.125 -1.087 1 98.12 195 PRO B O 1
ATOM 3686 N N . VAL B 1 196 ? -3.062 20.625 -1.771 1 98.5 196 VAL B N 1
ATOM 3687 C CA . VAL B 1 196 ? -2.447 21.672 -0.953 1 98.5 196 VAL B CA 1
ATOM 3688 C C . VAL B 1 196 ? -1.111 22.078 -1.563 1 98.5 196 VAL B C 1
ATOM 3690 O O . VAL B 1 196 ? -0.418 21.266 -2.172 1 98.5 196 VAL B O 1
ATOM 3693 N N . ASN B 1 197 ? -0.835 23.266 -1.501 1 98.62 197 ASN B N 1
ATOM 3694 C CA . ASN B 1 197 ? 0.511 23.781 -1.734 1 98.62 197 ASN B CA 1
ATOM 3695 C C . ASN B 1 197 ? 1.235 24.062 -0.423 1 98.62 197 ASN B C 1
ATOM 3697 O O . ASN B 1 197 ? 0.714 24.781 0.434 1 98.62 197 ASN B O 1
ATOM 3701 N N . ILE B 1 198 ? 2.404 23.578 -0.314 1 98.44 198 ILE B N 1
ATOM 3702 C CA . ILE B 1 198 ? 3.152 23.672 0.935 1 98.44 198 ILE B CA 1
ATOM 3703 C C . ILE B 1 198 ? 4.438 24.469 0.705 1 98.44 198 ILE B C 1
ATOM 3705 O O . ILE B 1 198 ? 5.164 24.219 -0.259 1 98.44 198 ILE B O 1
ATOM 3709 N N . THR B 1 199 ? 4.711 25.375 1.524 1 98.25 199 THR B N 1
ATOM 3710 C CA . THR B 1 199 ? 6.012 26.031 1.592 1 98.25 199 THR B CA 1
ATOM 3711 C C . THR B 1 199 ? 6.766 25.609 2.852 1 98.25 199 THR B C 1
ATOM 3713 O O . THR B 1 199 ? 6.254 25.75 3.963 1 98.25 199 THR B O 1
ATOM 3716 N N . LEU B 1 200 ? 7.926 25.125 2.693 1 97.44 200 LEU B N 1
ATOM 3717 C CA . LEU B 1 200 ? 8.742 24.672 3.816 1 97.44 200 LEU B CA 1
ATOM 3718 C C . LEU B 1 200 ? 9.555 25.828 4.391 1 97.44 200 LEU B C 1
ATOM 3720 O O . LEU B 1 200 ? 9.664 26.891 3.768 1 97.44 200 LEU B O 1
ATOM 3724 N N . VAL B 1 201 ? 10.141 25.578 5.492 1 96.5 201 VAL B N 1
ATOM 3725 C CA . VAL B 1 201 ? 10.914 26.609 6.184 1 96.5 201 VAL B CA 1
ATOM 3726 C C . VAL B 1 201 ? 12.172 26.922 5.391 1 96.5 201 VAL B C 1
ATOM 3728 O O . VAL B 1 201 ? 12.703 28.031 5.48 1 96.5 201 VAL B O 1
ATOM 3731 N N . ASN B 1 202 ? 12.656 26.078 4.609 1 95.25 202 ASN B N 1
ATOM 3732 C CA . ASN B 1 202 ? 13.852 26.328 3.816 1 95.25 202 ASN B CA 1
ATOM 3733 C C . ASN B 1 202 ? 13.523 27.016 2.496 1 95.25 202 ASN B C 1
ATOM 3735 O O . ASN B 1 202 ? 14.398 27.234 1.663 1 95.25 202 ASN B O 1
ATOM 3739 N N . GLY B 1 203 ? 12.281 27.219 2.23 1 95.62 203 GLY B N 1
ATOM 3740 C CA . GLY B 1 203 ? 11.867 27.953 1.052 1 95.62 203 GLY B CA 1
ATOM 3741 C C . GLY B 1 203 ? 11.352 27.062 -0.062 1 95.62 203 GLY B C 1
ATOM 3742 O O . GLY B 1 203 ? 10.695 27.531 -0.992 1 95.62 203 GLY B O 1
ATOM 3743 N N . ASP B 1 204 ? 11.531 25.766 -0.015 1 95.38 204 ASP B N 1
ATOM 3744 C CA . ASP B 1 204 ? 11.031 24.844 -1.033 1 95.38 204 ASP B CA 1
ATOM 3745 C C . ASP B 1 204 ? 9.508 24.812 -1.052 1 95.38 204 ASP B C 1
ATOM 3747 O O . ASP B 1 204 ? 8.867 24.922 -0.003 1 95.38 204 ASP B O 1
ATOM 3751 N N . THR B 1 205 ? 8.984 24.656 -2.205 1 97.25 205 THR B N 1
ATOM 3752 C CA . THR B 1 205 ? 7.539 24.547 -2.363 1 97.25 205 THR B CA 1
ATOM 3753 C C . THR B 1 205 ? 7.176 23.219 -3.033 1 97.25 205 THR B C 1
ATOM 3755 O O . THR B 1 205 ? 7.859 22.781 -3.955 1 97.25 205 THR B O 1
ATOM 3758 N N . HIS B 1 206 ? 6.055 22.625 -2.533 1 95.25 206 HIS B N 1
ATOM 3759 C CA . HIS B 1 206 ? 5.59 21.359 -3.07 1 95.25 206 HIS B CA 1
ATOM 3760 C C . HIS B 1 206 ? 4.078 21.359 -3.273 1 95.25 206 HIS B C 1
ATOM 3762 O O . HIS B 1 206 ? 3.334 21.812 -2.4 1 95.25 206 HIS B O 1
ATOM 3768 N N . GLY B 1 207 ? 3.645 20.984 -4.441 1 97.69 207 GLY B N 1
ATOM 3769 C CA . GLY B 1 207 ? 2.275 20.5 -4.531 1 97.69 207 GLY B CA 1
ATOM 3770 C C . GLY B 1 207 ? 2.074 19.141 -3.873 1 97.69 207 GLY B C 1
ATOM 3771 O O . GLY B 1 207 ? 2.93 18.266 -3.979 1 97.69 207 GLY B O 1
ATOM 3772 N N . ALA B 1 208 ? 1.005 18.938 -3.143 1 97.94 208 ALA B N 1
ATOM 3773 C CA . ALA B 1 208 ? 0.795 17.719 -2.377 1 97.94 208 ALA B CA 1
ATOM 3774 C C . ALA B 1 208 ? -0.691 17.469 -2.148 1 97.94 208 ALA B C 1
ATOM 3776 O O . ALA B 1 208 ? -1.541 18.188 -2.68 1 97.94 208 ALA B O 1
ATOM 3777 N N . TRP B 1 209 ? -0.964 16.359 -1.52 1 98.38 209 TRP B N 1
ATOM 3778 C CA . TRP B 1 209 ? -2.316 15.984 -1.12 1 98.38 209 TRP B CA 1
ATOM 3779 C C . TRP B 1 209 ? -2.377 15.672 0.371 1 98.38 209 TRP B C 1
ATOM 3781 O O . TRP B 1 209 ? -1.556 14.914 0.887 1 98.38 209 TRP B O 1
ATOM 3791 N N . LEU B 1 210 ? -3.357 16.266 1.014 1 98.5 210 LEU B N 1
ATOM 3792 C CA . LEU B 1 210 ? -3.578 16.031 2.436 1 98.5 210 LEU B CA 1
ATOM 3793 C C . LEU B 1 210 ? -4.48 14.82 2.65 1 98.5 210 LEU B C 1
ATOM 3795 O O . LEU B 1 210 ? -5.398 14.578 1.864 1 98.5 210 LEU B O 1
ATOM 3799 N N . PHE B 1 211 ? -4.188 14.094 3.648 1 98.38 211 PHE B N 1
ATOM 3800 C CA . PHE B 1 211 ? -5.172 13.141 4.141 1 98.38 211 PHE B CA 1
ATOM 3801 C C . PHE B 1 211 ? -6.18 13.82 5.059 1 98.38 211 PHE B C 1
ATOM 3803 O O . PHE B 1 211 ? -5.828 14.25 6.16 1 98.38 211 PHE B O 1
ATOM 3810 N N . THR B 1 212 ? -7.414 13.891 4.73 1 98 212 THR B N 1
ATOM 3811 C CA . THR B 1 212 ? -8.406 14.641 5.5 1 98 212 THR B CA 1
ATOM 3812 C C . THR B 1 212 ? -9.156 13.711 6.449 1 98 212 THR B C 1
ATOM 3814 O O . THR B 1 212 ? -9.852 14.18 7.355 1 98 212 THR B O 1
ATOM 3817 N N . ARG B 1 213 ? -8.969 12.469 6.234 1 98.44 213 ARG B N 1
ATOM 3818 C CA . ARG B 1 213 ? -9.625 11.453 7.059 1 98.44 213 ARG B CA 1
ATOM 3819 C C . ARG B 1 213 ? -8.594 10.625 7.824 1 98.44 213 ARG B C 1
ATOM 3821 O O . ARG B 1 213 ? -7.578 10.219 7.266 1 98.44 213 ARG B O 1
ATOM 3828 N N . TYR B 1 214 ? -8.875 10.406 9.055 1 98.38 214 TYR B N 1
ATOM 3829 C CA . TYR B 1 214 ? -7.953 9.609 9.859 1 98.38 214 TYR B CA 1
ATOM 3830 C C . TYR B 1 214 ? -7.918 8.164 9.375 1 98.38 214 TYR B C 1
ATOM 3832 O O . TYR B 1 214 ? -8.938 7.617 8.953 1 98.38 214 TYR B O 1
ATOM 3840 N N . SER B 1 215 ? -6.746 7.551 9.453 1 95.88 215 SER B N 1
ATOM 3841 C CA . SER B 1 215 ? -6.547 6.16 9.062 1 95.88 215 SER B CA 1
ATOM 3842 C C . SER B 1 215 ? -7.441 5.227 9.875 1 95.88 215 SER B C 1
ATOM 3844 O O . SER B 1 215 ? -7.566 5.375 11.086 1 95.88 215 SER B O 1
ATOM 3846 N N . GLY B 1 216 ? -8.07 4.309 9.227 1 94 216 GLY B N 1
ATOM 3847 C CA . GLY B 1 216 ? -8.953 3.355 9.883 1 94 216 GLY B CA 1
ATOM 3848 C C . GLY B 1 216 ? -10.414 3.734 9.805 1 94 216 GLY B C 1
ATOM 3849 O O . GLY B 1 216 ? -11.289 2.906 10.062 1 94 216 GLY B O 1
ATOM 3850 N N . SER B 1 217 ? -10.719 4.945 9.414 1 97.19 217 SER B N 1
ATOM 3851 C CA . SER B 1 217 ? -12.094 5.445 9.391 1 97.19 217 SER B CA 1
ATOM 3852 C C . SER B 1 217 ? -12.922 4.734 8.32 1 97.19 217 SER B C 1
ATOM 3854 O O . SER B 1 217 ? -14.156 4.77 8.359 1 97.19 217 SER B O 1
ATOM 3856 N N . GLU B 1 218 ? -12.352 4.102 7.32 1 93.44 218 GLU B N 1
ATOM 3857 C CA . GLU B 1 218 ? -13.062 3.42 6.242 1 93.44 218 GLU B CA 1
ATOM 3858 C C . GLU B 1 218 ? -13.867 2.24 6.773 1 93.44 218 GLU B C 1
ATOM 3860 O O . GLU B 1 218 ? -14.805 1.775 6.117 1 93.44 218 GLU B O 1
ATOM 3865 N N . SER B 1 219 ? -13.516 1.78 7.957 1 91.31 219 SER B N 1
ATOM 3866 C CA . SER B 1 219 ? -14.203 0.638 8.547 1 91.31 219 SER B CA 1
ATOM 3867 C C . SER B 1 219 ? -15.234 1.087 9.578 1 91.31 219 SER B C 1
ATOM 3869 O O . SER B 1 219 ? -15.852 0.258 10.25 1 91.31 219 SER B O 1
ATOM 3871 N N . ALA B 1 220 ? -15.414 2.369 9.766 1 94.94 220 ALA B N 1
ATOM 3872 C CA . ALA B 1 220 ? -16.312 2.916 10.773 1 94.94 220 ALA B CA 1
ATOM 3873 C C . ALA B 1 220 ? -17.672 3.258 10.172 1 94.94 220 ALA B C 1
ATOM 3875 O O . ALA B 1 220 ? -18.062 2.711 9.133 1 94.94 220 ALA B O 1
ATOM 3876 N N . SER B 1 221 ? -18.469 4.055 10.898 1 95.94 221 SER B N 1
ATOM 3877 C CA . SER B 1 221 ? -19.797 4.461 10.445 1 95.94 221 SER B CA 1
ATOM 3878 C C . SER B 1 221 ? -19.703 5.383 9.234 1 95.94 221 SER B C 1
ATOM 3880 O O . SER B 1 221 ? -18.656 5.984 8.984 1 95.94 221 SER B O 1
ATOM 3882 N N . ASP B 1 222 ? -20.766 5.578 8.508 1 96.19 222 ASP B N 1
ATOM 3883 C CA . ASP B 1 222 ? -20.781 6.438 7.324 1 96.19 222 ASP B CA 1
ATOM 3884 C C . ASP B 1 222 ? -20.438 7.879 7.688 1 96.19 222 ASP B C 1
ATOM 3886 O O . ASP B 1 222 ? -19.797 8.586 6.91 1 96.19 222 ASP B O 1
ATOM 3890 N N . ALA B 1 223 ? -20.906 8.305 8.844 1 96.44 223 ALA B N 1
ATOM 3891 C CA . ALA B 1 223 ? -20.609 9.664 9.281 1 96.44 223 ALA B CA 1
ATOM 3892 C C . ALA B 1 223 ? -19.094 9.875 9.406 1 96.44 223 ALA B C 1
ATOM 3894 O O . ALA B 1 223 ? -18.578 10.922 9.016 1 96.44 223 ALA B O 1
ATOM 3895 N N . LEU B 1 224 ? -18.359 8.898 9.938 1 97.56 224 LEU B N 1
ATOM 3896 C CA . LEU B 1 224 ? -16.922 8.977 10.094 1 97.56 224 LEU B CA 1
ATOM 3897 C C . LEU B 1 224 ? -16.219 8.773 8.758 1 97.56 224 LEU B C 1
ATOM 3899 O O . LEU B 1 224 ? -15.289 9.516 8.422 1 97.56 224 LEU B O 1
ATOM 3903 N N . ARG B 1 225 ? -16.766 7.883 7.93 1 96.5 225 ARG B N 1
ATOM 3904 C CA . ARG B 1 225 ? -16.219 7.617 6.605 1 96.5 225 ARG B CA 1
ATOM 3905 C C . ARG B 1 225 ? -16.266 8.867 5.73 1 96.5 225 ARG B C 1
ATOM 3907 O O . ARG B 1 225 ? -15.375 9.094 4.914 1 96.5 225 ARG B O 1
ATOM 3914 N N . LEU B 1 226 ? -17.328 9.609 5.934 1 95.75 226 LEU B N 1
ATOM 3915 C CA . LEU B 1 226 ? -17.578 10.758 5.074 1 95.75 226 LEU B CA 1
ATOM 3916 C C . LEU B 1 226 ? -17.094 12.047 5.727 1 95.75 226 LEU B C 1
ATOM 3918 O O . LEU B 1 226 ? -17.438 13.148 5.273 1 95.75 226 LEU B O 1
ATOM 3922 N N . CYS B 1 227 ? -16.422 11.906 6.797 1 96.56 227 CYS B N 1
ATOM 3923 C CA . CYS B 1 227 ? -15.805 13.039 7.48 1 96.56 227 CYS B CA 1
ATOM 3924 C C . CYS B 1 227 ? -16.859 14.023 7.965 1 96.56 227 CYS B C 1
ATOM 3926 O O . CYS B 1 227 ? -16.641 15.234 7.93 1 96.56 227 CYS B O 1
ATOM 3928 N N . ARG B 1 228 ? -17.984 13.539 8.367 1 95.25 228 ARG B N 1
ATOM 3929 C CA . ARG B 1 228 ? -19.031 14.414 8.891 1 95.25 228 ARG B CA 1
ATOM 3930 C C . ARG B 1 228 ? -18.828 14.672 10.375 1 95.25 228 ARG B C 1
ATOM 3932 O O . ARG B 1 228 ? -19.422 15.602 10.93 1 95.25 228 ARG B O 1
ATOM 3939 N N . GLU B 1 229 ? -18.047 13.844 10.953 1 96.88 229 GLU B N 1
ATOM 3940 C CA . GLU B 1 229 ? -17.719 13.992 12.367 1 96.88 229 GLU B CA 1
ATOM 3941 C C . GLU B 1 229 ? -16.328 13.461 12.672 1 96.88 229 GLU B C 1
ATOM 3943 O O . GLU B 1 229 ? -15.695 12.852 11.812 1 96.88 229 GLU B O 1
ATOM 3948 N N . THR B 1 230 ? -15.836 13.719 13.82 1 97.94 230 THR B N 1
ATOM 3949 C CA . THR B 1 230 ? -14.609 13.156 14.375 1 97.94 230 THR B CA 1
ATOM 3950 C C . THR B 1 230 ? -14.891 12.461 15.711 1 97.94 230 THR B C 1
ATOM 3952 O O . THR B 1 230 ? -15.656 12.969 16.531 1 97.94 230 THR B O 1
ATOM 3955 N N . ALA B 1 231 ? -14.375 11.32 15.867 1 98.19 231 ALA B N 1
ATOM 3956 C CA . ALA B 1 231 ? -14.492 10.578 17.125 1 98.19 231 ALA B CA 1
ATOM 3957 C C . ALA B 1 231 ? -13.117 10.18 17.641 1 98.19 231 ALA B C 1
ATOM 3959 O O . ALA B 1 231 ? -12.227 9.836 16.875 1 98.19 231 ALA B O 1
ATOM 3960 N N . TRP B 1 232 ? -13.016 10.203 18.953 1 97.12 232 TRP B N 1
ATOM 3961 C CA . TRP B 1 232 ? -11.75 9.844 19.578 1 97.12 232 TRP B CA 1
ATOM 3962 C C . TRP B 1 232 ? -11.922 8.625 20.484 1 97.12 232 TRP B C 1
ATOM 3964 O O . TRP B 1 232 ? -12.945 8.484 21.156 1 97.12 232 TRP B O 1
ATOM 3974 N N . GLN B 1 233 ? -10.984 7.828 20.375 1 95.06 233 GLN B N 1
ATOM 3975 C CA . GLN B 1 233 ? -10.984 6.641 21.219 1 95.06 233 GLN B CA 1
ATOM 3976 C C . GLN B 1 233 ? -9.609 6.426 21.859 1 95.06 233 GLN B C 1
ATOM 3978 O O . GLN B 1 233 ? -8.586 6.812 21.297 1 95.06 233 GLN B O 1
ATOM 3983 N N . ASP B 1 234 ? -9.648 5.754 23.016 1 91.5 234 ASP B N 1
ATOM 3984 C CA . ASP B 1 234 ? -8.383 5.426 23.672 1 91.5 234 ASP B CA 1
ATOM 3985 C C . ASP B 1 234 ? -7.648 4.316 22.906 1 91.5 234 ASP B C 1
ATOM 3987 O O . ASP B 1 234 ? -8.273 3.377 22.422 1 91.5 234 ASP B O 1
ATOM 3991 N N . GLY B 1 235 ? -6.449 4.512 22.75 1 85.94 235 GLY B N 1
ATOM 3992 C CA . GLY B 1 235 ? -5.59 3.484 22.188 1 85.94 235 GLY B CA 1
ATOM 3993 C C . GLY B 1 235 ? -4.77 2.752 23.219 1 85.94 235 GLY B C 1
ATOM 3994 O O . GLY B 1 235 ? -5.105 2.766 24.406 1 85.94 235 GLY B O 1
ATOM 3995 N N . PRO B 1 236 ? -3.793 2.057 22.766 1 83.56 236 PRO B N 1
ATOM 3996 C CA . PRO B 1 236 ? -2.938 1.33 23.703 1 83.56 236 PRO B CA 1
ATOM 3997 C C . PRO B 1 236 ? -2.211 2.256 24.672 1 83.56 236 PRO B C 1
ATOM 3999 O O . PRO B 1 236 ? -1.766 3.34 24.281 1 83.56 236 PRO B O 1
ATOM 4002 N N . GLY B 1 237 ? -2.17 1.805 25.891 1 84.62 237 GLY B N 1
ATOM 4003 C CA . GLY B 1 237 ? -1.477 2.586 26.906 1 84.62 237 GLY B CA 1
ATOM 4004 C C . GLY B 1 237 ? -2.309 3.732 27.438 1 84.62 237 GLY B C 1
ATOM 4005 O O . GLY B 1 237 ? -3.533 3.738 27.297 1 84.62 237 GLY B O 1
ATOM 4006 N N . GLU B 1 238 ? -1.624 4.699 28.078 1 88.69 238 GLU B N 1
ATOM 4007 C CA . GLU B 1 238 ? -2.305 5.805 28.75 1 88.69 238 GLU B CA 1
ATOM 4008 C C . GLU B 1 238 ? -2.209 7.09 27.922 1 88.69 238 GLU B C 1
ATOM 4010 O O . GLU B 1 238 ? -2.963 8.039 28.156 1 88.69 238 GLU B O 1
ATOM 4015 N N . THR B 1 239 ? -1.422 7.02 26.922 1 89.38 239 THR B N 1
ATOM 4016 C CA . THR B 1 239 ? -1.1 8.266 26.25 1 89.38 239 THR B CA 1
ATOM 4017 C C . THR B 1 239 ? -1.722 8.305 24.859 1 89.38 239 THR B C 1
ATOM 4019 O O . THR B 1 239 ? -1.753 9.359 24.219 1 89.38 239 THR B O 1
ATOM 4022 N N . THR B 1 240 ? -2.256 7.195 24.469 1 91.25 240 THR B N 1
ATOM 4023 C CA . THR B 1 240 ? -2.641 7.117 23.062 1 91.25 240 THR B CA 1
ATOM 4024 C C . THR B 1 240 ? -4.125 7.43 22.891 1 91.25 240 THR B C 1
ATOM 4026 O O . THR B 1 240 ? -4.973 6.824 23.547 1 91.25 240 THR B O 1
ATOM 4029 N N . VAL B 1 241 ? -4.406 8.391 22.094 1 94.31 241 VAL B N 1
ATOM 4030 C CA . VAL B 1 241 ? -5.754 8.688 21.609 1 94.31 241 VAL B CA 1
ATOM 4031 C C . VAL B 1 241 ? -5.82 8.508 20.094 1 94.31 241 VAL B C 1
ATOM 4033 O O . VAL B 1 241 ? -5.035 9.109 19.359 1 94.31 241 VAL B O 1
ATOM 4036 N N . ARG B 1 242 ? -6.699 7.707 19.688 1 95.81 242 ARG B N 1
ATOM 4037 C CA . ARG B 1 242 ? -6.91 7.469 18.266 1 95.81 242 ARG B CA 1
ATOM 4038 C C . ARG B 1 242 ? -8.141 8.211 17.75 1 95.81 242 ARG B C 1
ATOM 4040 O O . ARG B 1 242 ? -9.219 8.117 18.344 1 95.81 242 ARG B O 1
ATOM 4047 N N . ALA B 1 243 ? -7.969 8.883 16.703 1 98 243 ALA B N 1
ATOM 4048 C CA . ALA B 1 243 ? -9.094 9.617 16.125 1 98 243 ALA B CA 1
ATOM 4049 C C . ALA B 1 243 ? -9.609 8.93 14.875 1 98 243 ALA B C 1
ATOM 4051 O O . ALA B 1 243 ? -8.852 8.273 14.156 1 98 243 ALA B O 1
ATOM 4052 N N . LEU B 1 244 ? -10.883 9.031 14.586 1 98.19 244 LEU B N 1
ATOM 4053 C CA . LEU B 1 244 ? -11.562 8.57 13.375 1 98.19 244 LEU B CA 1
ATOM 4054 C C . LEU B 1 244 ? -12.383 9.703 12.758 1 98.19 244 LEU B C 1
ATOM 4056 O O . LEU B 1 244 ? -12.828 10.609 13.461 1 98.19 244 LEU B O 1
ATOM 4060 N N . GLY B 1 245 ? -12.562 9.625 11.492 1 98.31 245 GLY B N 1
ATOM 4061 C CA . GLY B 1 245 ? -13.32 10.648 10.789 1 98.31 245 GLY B CA 1
ATOM 4062 C C . GLY B 1 245 ? -12.453 11.773 10.266 1 98.31 245 GLY B C 1
ATOM 4063 O O . GLY B 1 245 ? -11.336 11.547 9.805 1 98.31 245 GLY B O 1
ATOM 4064 N N . GLN B 1 246 ? -13.016 13.016 10.266 1 98.38 246 GLN B N 1
ATOM 4065 C CA . GLN B 1 246 ? -12.312 14.172 9.727 1 98.38 246 GLN B CA 1
ATOM 4066 C C . GLN B 1 246 ? -11.109 14.539 10.594 1 98.38 246 GLN B C 1
ATOM 4068 O O . GLN B 1 246 ? -11.203 14.539 11.828 1 98.38 246 GLN B O 1
ATOM 4073 N N . LYS B 1 247 ? -10.047 14.789 9.992 1 98.56 247 LYS B N 1
ATOM 4074 C CA . LYS B 1 247 ? -8.852 15.227 10.703 1 98.56 247 LYS B CA 1
ATOM 4075 C C . LYS B 1 247 ? -9.047 16.625 11.305 1 98.56 247 LYS B C 1
ATOM 4077 O O . LYS B 1 247 ? -9.5 17.531 10.617 1 98.56 247 LYS B O 1
ATOM 4082 N N . VAL B 1 248 ? -8.68 16.703 12.539 1 98.25 248 VAL B N 1
ATOM 4083 C CA . VAL B 1 248 ? -8.789 17.953 13.297 1 98.25 248 VAL B CA 1
ATOM 4084 C C . VAL B 1 248 ? -7.477 18.234 14.023 1 98.25 248 VAL B C 1
ATOM 4086 O O . VAL B 1 248 ? -6.941 17.359 14.711 1 98.25 248 VAL B O 1
ATOM 4089 N N . TRP B 1 249 ? -7 19.406 13.859 1 97.81 249 TRP B N 1
ATOM 4090 C CA . TRP B 1 249 ? -5.855 19.875 14.641 1 97.81 249 TRP B CA 1
ATOM 4091 C C . TRP B 1 249 ? -6.316 20.656 15.867 1 97.81 249 TRP B C 1
ATOM 4093 O O . TRP B 1 249 ? -7.266 21.422 15.797 1 97.81 249 TRP B O 1
ATOM 4103 N N . LEU B 1 250 ? -5.668 20.359 16.922 1 97 250 LEU B N 1
ATOM 4104 C CA . LEU B 1 250 ? -5.859 21.156 18.141 1 97 250 LEU B CA 1
ATOM 4105 C C . LEU B 1 250 ? -4.875 22.312 18.203 1 97 250 LEU B C 1
ATOM 4107 O O . LEU B 1 250 ? -3.693 22.156 17.891 1 97 250 LEU B O 1
ATOM 4111 N N . THR B 1 251 ? -5.391 23.469 18.5 1 96.06 251 THR B N 1
ATOM 4112 C CA . THR B 1 251 ? -4.523 24.625 18.688 1 96.06 251 THR B CA 1
ATOM 4113 C C . THR B 1 251 ? -4.922 25.391 19.938 1 96.06 251 THR B C 1
ATOM 4115 O O . THR B 1 251 ? -5.961 25.125 20.547 1 96.06 251 THR B O 1
ATOM 4118 N N . SER B 1 252 ? -4.027 26.312 20.359 1 95 252 SER B N 1
ATOM 4119 C CA . SER B 1 252 ? -4.352 27.172 21.484 1 95 252 SER B CA 1
ATOM 4120 C C . SER B 1 252 ? -5.434 28.188 21.125 1 95 252 SER B C 1
ATOM 4122 O O . SER B 1 252 ? -5.957 28.891 21.984 1 95 252 SER B O 1
ATOM 4124 N N . HIS B 1 253 ? -5.848 28.312 19.859 1 90.75 253 HIS B N 1
ATOM 4125 C CA . HIS B 1 253 ? -6.871 29.234 19.391 1 90.75 253 HIS B CA 1
ATOM 4126 C C . HIS B 1 253 ? -8.078 28.484 18.844 1 90.75 253 HIS B C 1
ATOM 4128 O O . HIS B 1 253 ? -8.82 29.016 18.016 1 90.75 253 HIS B O 1
ATOM 4134 N N . GLY B 1 254 ? -8.188 27.219 19.25 1 92.56 254 GLY B N 1
ATOM 4135 C CA . GLY B 1 254 ? -9.328 26.453 18.781 1 92.56 254 GLY B CA 1
ATOM 4136 C C . GLY B 1 254 ? -8.945 25.344 17.812 1 92.56 254 GLY B C 1
ATOM 4137 O O . GLY B 1 254 ? -7.777 25.203 17.453 1 92.56 254 GLY B O 1
ATOM 4138 N N . ASP B 1 255 ? -9.922 24.609 17.344 1 95.12 255 ASP B N 1
ATOM 4139 C CA . ASP B 1 255 ? -9.703 23.453 16.5 1 95.12 255 ASP B CA 1
ATOM 4140 C C . ASP B 1 255 ? -9.703 23.844 15.023 1 95.12 255 ASP B C 1
ATOM 4142 O O . ASP B 1 255 ? -10.438 24.75 14.617 1 95.12 255 ASP B O 1
ATOM 4146 N N . ILE B 1 256 ? -8.898 23.25 14.305 1 95.81 256 ILE B N 1
ATOM 4147 C CA . ILE B 1 256 ? -8.859 23.438 12.859 1 95.81 256 ILE B CA 1
ATOM 4148 C C . ILE B 1 256 ? -9.273 22.141 12.164 1 95.81 256 ILE B C 1
ATOM 4150 O O . ILE B 1 256 ? -8.586 21.125 12.258 1 95.81 256 ILE B O 1
ATOM 4154 N N . SER B 1 257 ? -10.391 22.156 11.461 1 96.12 257 SER B N 1
ATOM 4155 C CA . SER B 1 257 ? -10.758 21.047 10.578 1 96.12 257 SER B CA 1
ATOM 4156 C C . SER B 1 257 ? -10 21.125 9.258 1 96.12 257 SER B C 1
ATOM 4158 O O . SER B 1 257 ? -9.984 22.172 8.602 1 96.12 257 SER B O 1
ATOM 4160 N N . LEU B 1 258 ? -9.438 20.078 8.875 1 97 258 LEU B N 1
ATOM 4161 C CA . LEU B 1 258 ? -8.594 20.109 7.68 1 97 258 LEU B CA 1
ATOM 4162 C C . LEU B 1 258 ? -9.422 20.391 6.434 1 97 258 LEU B C 1
ATOM 4164 O O . LEU B 1 258 ? -8.922 20.969 5.465 1 97 258 LEU B O 1
ATOM 4168 N N . LEU B 1 259 ? -10.656 19.953 6.402 1 96.62 259 LEU B N 1
ATOM 4169 C CA . LEU B 1 259 ? -11.508 20.203 5.246 1 96.62 259 LEU B CA 1
ATOM 4170 C C . LEU B 1 259 ? -11.789 21.703 5.098 1 96.62 259 LEU B C 1
ATOM 4172 O O . LEU B 1 259 ? -11.961 22.203 3.98 1 96.62 259 LEU B O 1
ATOM 4176 N N . ASP B 1 260 ? -11.719 22.469 6.18 1 94.25 260 ASP B N 1
ATOM 4177 C CA . ASP B 1 260 ? -12.023 23.891 6.164 1 94.25 260 ASP B CA 1
ATOM 4178 C C . ASP B 1 260 ? -10.75 24.719 6.02 1 94.25 260 ASP B C 1
ATOM 4180 O O . ASP B 1 260 ? -10.82 25.922 5.75 1 94.25 260 ASP B O 1
ATOM 4184 N N . MET B 1 261 ? -9.641 24.141 6.25 1 96.06 261 MET B N 1
ATOM 4185 C CA . MET B 1 261 ? -8.383 24.875 6.246 1 96.06 261 MET B CA 1
ATOM 4186 C C . MET B 1 261 ? -8.016 25.312 4.832 1 96.06 261 MET B C 1
ATOM 4188 O O . MET B 1 261 ? -7.793 24.469 3.959 1 96.06 261 MET B O 1
ATOM 4192 N N . THR B 1 262 ? -7.898 26.578 4.574 1 96.81 262 THR B N 1
ATOM 4193 C CA . THR B 1 262 ? -7.547 27.078 3.254 1 96.81 262 THR B CA 1
ATOM 4194 C C . THR B 1 262 ? -6.164 27.719 3.271 1 96.81 262 THR B C 1
ATOM 4196 O O . THR B 1 262 ? -5.477 27.766 2.248 1 96.81 262 THR B O 1
ATOM 4199 N N . HIS B 1 263 ? -5.914 28.312 4.387 1 97.38 263 HIS B N 1
ATOM 4200 C CA . HIS B 1 263 ? -4.609 28.938 4.566 1 97.38 263 HIS B CA 1
ATOM 4201 C C . HIS B 1 263 ? -4.145 28.844 6.016 1 97.38 263 HIS B C 1
ATOM 4203 O O . HIS B 1 263 ? -4.922 29.078 6.938 1 97.38 263 HIS B O 1
ATOM 4209 N N . CYS B 1 264 ? -2.924 28.5 6.215 1 97.5 264 CYS B N 1
ATOM 4210 C CA . CYS B 1 264 ? -2.326 28.406 7.543 1 97.5 264 CYS B CA 1
ATOM 4211 C C . CYS B 1 264 ? -0.827 28.672 7.488 1 97.5 264 CYS B C 1
ATOM 4213 O O . CYS B 1 264 ? -0.146 28.219 6.562 1 97.5 264 CYS B O 1
ATOM 4215 N N . THR B 1 265 ? -0.335 29.391 8.383 1 98 265 THR B N 1
ATOM 4216 C CA . THR B 1 265 ? 1.101 29.625 8.492 1 98 265 THR B CA 1
ATOM 4217 C C . THR B 1 265 ? 1.638 29.109 9.82 1 98 265 THR B C 1
ATOM 4219 O O . THR B 1 265 ? 0.888 28.984 10.789 1 98 265 THR B O 1
ATOM 4222 N N . PHE B 1 266 ? 2.918 28.812 9.812 1 97.31 266 PHE B N 1
ATOM 4223 C CA . PHE B 1 266 ? 3.586 28.328 11.016 1 97.31 266 PHE B CA 1
ATOM 4224 C C . PHE B 1 266 ? 4.852 29.141 11.289 1 97.31 266 PHE B C 1
ATOM 4226 O O . PHE B 1 266 ? 5.492 29.625 10.359 1 97.31 266 PHE B O 1
ATOM 4233 N N . HIS B 1 267 ? 5.242 29.375 12.492 1 91.38 267 HIS B N 1
ATOM 4234 C CA . HIS B 1 267 ? 6.477 30.031 12.898 1 91.38 267 HIS B CA 1
ATOM 4235 C C . HIS B 1 267 ? 7.137 29.297 14.062 1 91.38 267 HIS B C 1
ATOM 4237 O O . HIS B 1 267 ? 6.461 28.875 15 1 91.38 267 HIS B O 1
ATOM 4243 N N . ALA B 1 268 ? 8.344 28.844 13.781 1 73.56 268 ALA B N 1
ATOM 4244 C CA . ALA B 1 268 ? 9.07 28.188 14.867 1 73.56 268 ALA B CA 1
ATOM 4245 C C . ALA B 1 268 ? 9.258 29.125 16.047 1 73.56 268 ALA B C 1
ATOM 4247 O O . ALA B 1 268 ? 9.406 30.344 15.867 1 73.56 268 ALA B O 1
ATOM 4248 N N . GLN B 1 269 ? 8.891 28.688 17.219 1 65.25 269 GLN B N 1
ATOM 4249 C CA . GLN B 1 269 ? 9.109 29.547 18.375 1 65.25 269 GLN B CA 1
ATOM 4250 C C . GLN B 1 269 ? 10.594 29.891 18.547 1 65.25 269 GLN B C 1
ATOM 4252 O O . GLN B 1 269 ? 11.453 29.016 18.359 1 65.25 269 GLN B O 1
ATOM 4257 N N . GLU B 1 270 ? 10.977 31.078 18.297 1 51.22 270 GLU B N 1
ATOM 4258 C CA . GLU B 1 270 ? 12.297 31.578 18.672 1 51.22 270 GLU B CA 1
ATOM 4259 C C . GLU B 1 270 ? 12.641 31.203 20.109 1 51.22 270 GLU B C 1
ATOM 4261 O O . GLU B 1 270 ? 11.805 31.297 21 1 51.22 270 GLU B O 1
ATOM 4266 N N . ASN B 1 271 ? 13.352 30.125 20.281 1 45.91 271 ASN B N 1
ATOM 4267 C CA . ASN B 1 271 ? 13.922 29.984 21.625 1 45.91 271 ASN B CA 1
ATOM 4268 C C . ASN B 1 271 ? 14.336 31.344 22.188 1 45.91 271 ASN B C 1
ATOM 4270 O O . ASN B 1 271 ? 15.203 32.031 21.641 1 45.91 271 ASN B O 1
ATOM 4274 N N . ASP B 1 272 ? 13.562 32.156 22.75 1 37.34 272 ASP B N 1
ATOM 4275 C CA . ASP B 1 272 ? 14.086 33.188 23.609 1 37.34 272 ASP B CA 1
ATOM 4276 C C . ASP B 1 272 ? 15.125 32.656 24.578 1 37.34 272 ASP B C 1
ATOM 4278 O O . ASP B 1 272 ? 14.812 31.766 25.391 1 37.34 272 ASP B O 1
ATOM 4282 N N . GLY B 1 273 ? 16.344 32.375 24.203 1 33.44 273 GLY B N 1
ATOM 4283 C CA . GLY B 1 273 ? 17.375 32.406 25.234 1 33.44 273 GLY B CA 1
ATOM 4284 C C . GLY B 1 273 ? 17.156 33.469 26.281 1 33.44 273 GLY B C 1
ATOM 4285 O O . GLY B 1 273 ? 17.203 34.656 25.969 1 33.44 273 GLY B O 1
ATOM 4286 N N . ALA B 1 274 ? 16.312 33.25 27.25 1 29 274 ALA B N 1
ATOM 4287 C CA . ALA B 1 274 ? 16.672 33.844 28.531 1 29 274 ALA B CA 1
ATOM 4288 C C . ALA B 1 274 ? 17.938 33.188 29.094 1 29 274 ALA B C 1
ATOM 4290 O O . ALA B 1 274 ? 18.141 31.984 28.969 1 29 274 ALA B O 1
#

Sequence (548 aa):
MKKTDTLPATLSALLQEYSIAEGIQMAEQQVRENPAKALCRHSLFQLLCVAGDWARALHQLQLCARMEANYTQEARLYRELVCCEMFRHTVFQGEQRPGFLLPQPVWVESLLAALACHDDTGEVDKHRNTALEAITDTGGQWNGGAFDWASDSDSRLGPVLELVTGGVYIWLPFSQIRSLESPQPTRLTDLLWKPVNITLVNGDTHGAWLFTRYSGSESASDALRLCRETAWQDGPGETTVRALGQKVWLTSHGDISLLDMTHCTFHAQENDGAMKKTDTLPATLSALLQEYSIAEGIQMAEQQVRENPAKALCRHSLFQLLCVAGDWARALHQLQLCARMEANYTQEARLYRELVCCEMFRHTVFQGEQRPGFLLPQPVWVESLLAALACHDDTGEVDKHRNTALEAITDTGGQWNGGAFDWASDSDSRLGPVLELVTGGVYIWLPFSQIRSLESPQPTRLTDLLWKPVNITLVNGDTHGAWLFTRYSGSESASDALRLCRETAWQDGPGETTVRALGQKVWLTSHGDISLLDMTHC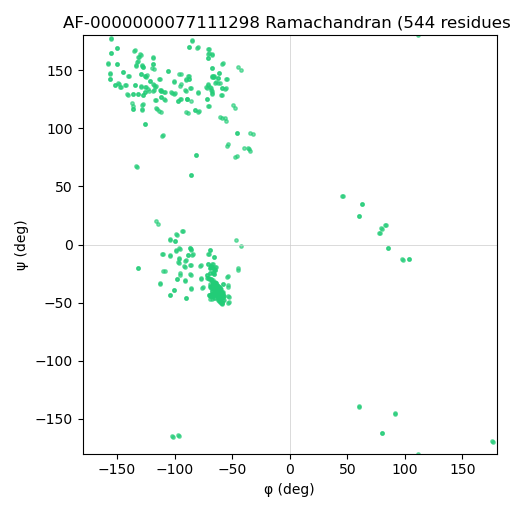TFHAQENDGA

Foldseek 3Di:
DPPPLAQPPALVVNLVPDFLVSQLVSLVVVCVVPVLDLVSLQSNLLSCVLLLVLVSSLVSLVSSCVNDVVSVVVSVVVNLLSVQLVVVLCQQCLNDDFDEPDDDDPLLVLLSQLSNPQVDLVSNVVSLVVSVVRDDAKWKDFPHDIFRHKFWPFSSQGQWFWKDFPSTTYTHGLQFWFKKAWDADDGQCCQQWTWIWTATPVGDITTIIGGQWFRPQSNDGRCQSSQVDKDWDDGRYDRGIGMTRGIWMDTRVGIDTPNPTGMMGIDGPPPPPD/DPPPLAQPPALVVNVVVDFLVSNLVSLVVVCVVPVLDLVSLQSNLLSCVLLLVLVSSLVSLVSSCVNDVVSVVVSVVVNLLSVQLVVVLCQQCLNDDFDEPDDDDPLLVLLSQLSNPQVDLVSNVVSLVVSVVRDDAKWKDFPHDIFRHKFWPFSSQGQWFWKDFPSTTYTHGQQFWFKKAWDADDDQCCQQWTWIWTATPVGDITTIIGGQWFRPQSNDGRCQSSQVDKDWDDGRYDRGIGMTRTIWMDTPVGIDTPNPTGMMGIDGPPPPPD

Nearest PDB structures (foldseek):
  4uqy-assembly1_A  TM=9.412E-01  e=4.989E-27  Pseudomonas aeruginosa PAO1
  1zbp-assembly1_A  TM=9.176E-01  e=3.477E-19  Vibrio parahaemolyticus RIMD 2210633
  2gw1-assembly1_B  TM=4.717E-01  e=3.828E-02  Saccharomyces cerevisiae
  5bnw-assembly1_A  TM=4.341E-01  e=8.354E-02  Homo sapiens
  6e37-assembly1_A  TM=4.562E-01  e=1.305E-01  Homo sapiens